Protein AF-0000000073371056 (afdb_homodimer)

Solvent-accessible surface area (backbone atoms only — not comparable to full-atom values): 28440 Å² total; per-residue (Å²): 135,82,81,75,76,78,79,76,75,77,74,75,73,73,73,66,70,76,70,80,79,53,28,36,32,38,63,42,17,38,77,50,52,72,62,76,40,72,64,40,65,70,62,64,53,58,55,67,83,36,70,68,34,45,52,46,39,52,52,49,27,51,33,46,42,69,73,46,51,69,43,46,36,34,76,33,50,42,93,43,40,68,58,51,48,52,59,66,69,44,63,60,70,60,42,66,74,71,41,59,38,52,60,50,52,41,52,46,48,25,36,56,76,63,66,51,92,65,76,40,43,33,31,55,93,60,78,75,60,60,67,59,27,53,52,34,20,56,74,49,65,37,60,68,56,54,50,48,48,52,51,54,54,51,48,54,52,51,51,51,52,55,45,48,57,74,42,53,62,67,54,50,44,48,48,41,62,33,72,68,44,26,47,61,52,46,19,52,43,55,54,45,39,22,43,22,26,42,79,89,38,56,57,10,21,47,43,44,30,36,53,51,31,30,42,43,44,23,49,20,36,51,53,56,68,54,47,93,87,45,53,28,33,32,37,44,33,49,27,56,54,36,35,54,47,51,57,47,45,75,43,14,80,64,45,39,82,42,58,60,67,69,49,68,101,135,83,82,76,77,78,78,75,75,77,74,75,74,73,75,65,72,76,70,78,78,51,28,38,32,40,62,41,16,38,77,52,52,71,62,74,41,73,64,39,62,71,61,65,54,57,55,67,82,37,70,68,36,45,51,47,38,52,52,49,29,51,34,48,43,68,73,46,52,70,44,47,37,36,76,33,50,43,93,42,40,68,59,49,48,54,56,66,68,46,65,60,70,60,44,65,74,71,40,58,38,53,59,50,51,41,51,47,48,24,36,56,76,64,66,53,90,64,77,39,42,34,30,54,91,60,76,75,60,60,67,58,28,54,51,33,20,57,75,49,65,37,59,68,58,54,50,48,48,52,51,52,54,50,50,53,52,50,52,50,52,55,46,48,57,74,41,52,65,66,54,48,44,46,49,41,62,32,72,66,44,26,47,63,53,47,20,56,44,55,54,46,40,22,44,23,26,41,83,90,36,56,56,10,21,48,42,42,31,36,51,50,31,30,44,43,45,23,49,22,36,52,54,56,67,54,46,91,86,46,52,27,33,32,37,44,34,49,27,58,53,35,35,55,45,53,56,47,45,76,44,17,80,63,46,38,83,44,58,61,67,68,48,68,102

Structure (mmCIF, N/CA/C/O backbone):
data_AF-0000000073371056-model_v1
#
loop_
_entity.id
_entity.type
_entity.pdbx_description
1 polymer 'TraB/GumN family protein'
#
loop_
_atom_site.group_PDB
_atom_site.id
_atom_site.type_symbol
_atom_site.label_atom_id
_atom_site.label_alt_id
_atom_site.label_comp_id
_atom_site.label_asym_id
_atom_site.label_entity_id
_atom_site.label_seq_id
_atom_site.pdbx_PDB_ins_code
_atom_site.Cartn_x
_atom_site.Cartn_y
_atom_site.Cartn_z
_atom_site.occupancy
_atom_site.B_iso_or_equiv
_atom_site.auth_seq_id
_atom_site.auth_comp_id
_atom_site.auth_asym_id
_atom_site.auth_atom_id
_atom_site.pdbx_PDB_model_num
ATOM 1 N N . MET A 1 1 ? 61.219 -16.109 41 1 32.5 1 MET A N 1
ATOM 2 C CA . MET A 1 1 ? 60.281 -16.562 39.938 1 32.5 1 MET A CA 1
ATOM 3 C C . MET A 1 1 ? 58.906 -15.93 40.125 1 32.5 1 MET A C 1
ATOM 5 O O . MET A 1 1 ? 58.125 -16.406 40.938 1 32.5 1 MET A O 1
ATOM 9 N N . GLN A 1 2 ? 58.875 -14.578 40.188 1 32.88 2 GLN A N 1
ATOM 10 C CA . GLN A 1 2 ? 57.719 -13.695 40.438 1 32.88 2 GLN A CA 1
ATOM 11 C C . GLN A 1 2 ? 56.719 -13.797 39.312 1 32.88 2 GLN A C 1
ATOM 13 O O . GLN A 1 2 ? 57.062 -13.641 38.125 1 32.88 2 GLN A O 1
ATOM 18 N N . LYS A 1 3 ? 55.625 -14.68 39.562 1 38.56 3 LYS A N 1
ATOM 19 C CA . LYS A 1 3 ? 54.469 -14.922 38.688 1 38.56 3 LYS A CA 1
ATOM 20 C C . LYS A 1 3 ? 53.781 -13.609 38.281 1 38.56 3 LYS A C 1
ATOM 22 O O . LYS A 1 3 ? 53.312 -12.867 39.156 1 38.56 3 LYS A O 1
ATOM 27 N N . ILE A 1 4 ? 54.281 -12.789 37.375 1 41.22 4 ILE A N 1
ATOM 28 C CA . ILE A 1 4 ? 53.594 -11.648 36.781 1 41.22 4 ILE A CA 1
ATOM 29 C C . ILE A 1 4 ? 52.281 -12.117 36.156 1 41.22 4 ILE A C 1
ATOM 31 O O . ILE A 1 4 ? 52.281 -12.93 35.219 1 41.22 4 ILE A O 1
ATOM 35 N N . ILE A 1 5 ? 51.25 -12.273 36.906 1 37.5 5 ILE A N 1
ATOM 36 C CA . ILE A 1 5 ? 49.906 -12.539 36.406 1 37.5 5 ILE A CA 1
ATOM 37 C C . ILE A 1 5 ? 49.5 -11.422 35.438 1 37.5 5 ILE A C 1
ATOM 39 O O . ILE A 1 5 ? 49.438 -10.258 35.812 1 37.5 5 ILE A O 1
ATOM 43 N N . LEU A 1 6 ? 49.781 -11.586 34.094 1 35.41 6 LEU A N 1
ATOM 44 C CA . LEU A 1 6 ? 49.281 -10.727 33.031 1 35.41 6 LEU A CA 1
ATOM 45 C C . LEU A 1 6 ? 47.75 -10.609 33.094 1 35.41 6 LEU A C 1
ATOM 47 O O . LEU A 1 6 ? 47.062 -11.609 32.969 1 35.41 6 LEU A O 1
ATOM 51 N N . LEU A 1 7 ? 47.219 -9.688 33.844 1 41.69 7 LEU A N 1
ATOM 52 C CA . LEU A 1 7 ? 45.812 -9.289 33.781 1 41.69 7 LEU A CA 1
ATOM 53 C C . LEU A 1 7 ? 45.406 -8.93 32.344 1 41.69 7 LEU A C 1
ATOM 55 O O . LEU A 1 7 ? 45.938 -7.949 31.781 1 41.69 7 LEU A O 1
ATOM 59 N N . LEU A 1 8 ? 45.188 -9.906 31.516 1 38.75 8 LEU A N 1
ATOM 60 C CA . LEU A 1 8 ? 44.594 -9.664 30.203 1 38.75 8 LEU A CA 1
ATOM 61 C C . LEU A 1 8 ? 43.25 -8.953 30.344 1 38.75 8 LEU A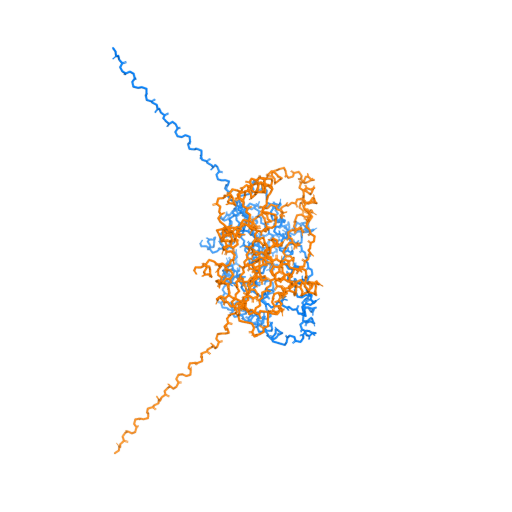 C 1
ATOM 63 O O . LEU A 1 8 ? 42.312 -9.516 30.891 1 38.75 8 LEU A O 1
ATOM 67 N N . ALA A 1 9 ? 43.219 -7.637 30.5 1 36.69 9 ALA A N 1
ATOM 68 C CA . ALA A 1 9 ? 42 -6.848 30.375 1 36.69 9 ALA A CA 1
ATOM 69 C C . ALA A 1 9 ? 41.312 -7.082 29.016 1 36.69 9 ALA A C 1
ATOM 71 O O . ALA A 1 9 ? 41.875 -6.727 27.969 1 36.69 9 ALA A O 1
ATOM 72 N N . LEU A 1 10 ? 40.531 -8.102 28.922 1 39.53 10 LEU A N 1
ATOM 73 C CA . LEU A 1 10 ? 39.625 -8.227 27.781 1 39.53 10 LEU A CA 1
ATOM 74 C C . LEU A 1 10 ? 38.812 -6.953 27.578 1 39.53 10 LEU A C 1
ATOM 76 O O . LEU A 1 10 ? 37.938 -6.629 28.391 1 39.53 10 LEU A O 1
ATOM 80 N N . LEU A 1 11 ? 39.344 -5.953 27 1 40.94 11 LEU A N 1
ATOM 81 C CA . LEU A 1 11 ? 38.562 -4.828 26.531 1 40.94 11 LEU A CA 1
ATOM 82 C C . LEU A 1 11 ? 37.438 -5.309 25.609 1 40.94 11 LEU A C 1
ATOM 84 O O . LEU A 1 11 ? 37.688 -5.801 24.516 1 40.94 11 LEU A O 1
ATOM 88 N N . THR A 1 12 ? 36.344 -5.699 26.172 1 39.38 12 THR A N 1
ATOM 89 C CA . THR A 1 12 ? 35.156 -5.891 25.359 1 39.38 12 THR A CA 1
ATOM 90 C C . THR A 1 12 ? 34.781 -4.605 24.609 1 39.38 12 THR A C 1
ATOM 92 O O . THR A 1 12 ? 34.5 -3.584 25.234 1 39.38 12 THR A O 1
ATOM 95 N N . PHE A 1 13 ? 35.406 -4.32 23.531 1 40.69 13 PHE A N 1
ATOM 96 C CA . PHE A 1 13 ? 34.844 -3.35 22.594 1 40.69 13 PHE A CA 1
ATOM 97 C C . PHE A 1 13 ? 33.375 -3.645 22.328 1 40.69 13 PHE A C 1
ATOM 99 O O . PHE A 1 13 ? 33.031 -4.668 21.734 1 40.69 13 PHE A O 1
ATOM 106 N N . ASN A 1 14 ? 32.562 -3.24 23.219 1 39.59 14 ASN A N 1
ATOM 107 C CA . ASN A 1 14 ? 31.172 -3.164 22.797 1 39.59 14 ASN A CA 1
ATOM 108 C C . ASN A 1 14 ? 31.016 -2.43 21.469 1 39.59 14 ASN A C 1
ATOM 110 O O . ASN A 1 14 ? 31.266 -1.227 21.391 1 39.59 14 ASN A O 1
ATOM 114 N N . LEU A 1 15 ? 31.359 -3.039 20.375 1 42.06 15 LEU A N 1
ATOM 115 C CA . LEU A 1 15 ? 30.828 -2.516 19.125 1 42.06 15 LEU A CA 1
ATOM 116 C C . LEU A 1 15 ? 29.359 -2.123 19.281 1 42.06 15 LEU A C 1
ATOM 118 O O . LEU A 1 15 ? 28.484 -2.988 19.328 1 42.06 15 LEU A O 1
ATOM 122 N N . SER A 1 16 ? 29.078 -1.124 20.031 1 39.59 16 SER A N 1
ATOM 123 C CA . SER A 1 16 ? 27.734 -0.568 19.875 1 39.59 16 SER A CA 1
ATOM 124 C C . SER A 1 16 ? 27.375 -0.382 18.406 1 39.59 16 SER A C 1
ATOM 126 O O . SER A 1 16 ? 28.031 0.38 17.703 1 39.59 16 SER A O 1
ATOM 128 N N . SER A 1 17 ? 27.078 -1.34 17.75 1 43.97 17 SER A N 1
ATOM 129 C CA . SER A 1 17 ? 26.422 -1.04 16.484 1 43.97 17 SER A CA 1
ATOM 130 C C . SER A 1 17 ? 25.609 0.248 16.562 1 43.97 17 SER A C 1
ATOM 132 O O . SER A 1 17 ? 24.719 0.37 17.406 1 43.97 17 SER A O 1
ATOM 134 N N . SER A 1 18 ? 26.109 1.413 16.453 1 46.41 18 SER A N 1
ATOM 135 C CA . SER A 1 18 ? 25.391 2.68 16.391 1 46.41 18 SER A CA 1
ATOM 136 C C . SER A 1 18 ? 24.047 2.508 15.703 1 46.41 18 SER A C 1
ATOM 138 O O . SER A 1 18 ? 23.969 2.293 14.492 1 46.41 18 SER A O 1
ATOM 140 N N . GLN A 1 19 ? 23.141 1.842 16.266 1 55.16 19 GLN A N 1
ATOM 141 C CA . GLN A 1 19 ? 21.781 1.776 15.75 1 55.16 19 GLN A CA 1
ATOM 142 C C . GLN A 1 19 ? 21.297 3.145 15.273 1 55.16 19 GLN A C 1
ATOM 144 O O . GLN A 1 19 ? 21.328 4.117 16.031 1 55.16 19 GLN A O 1
ATOM 149 N N . ILE A 1 20 ? 21.375 3.471 14.047 1 65 20 ILE A N 1
ATOM 150 C CA . ILE A 1 20 ? 20.891 4.715 13.461 1 65 20 ILE A CA 1
ATOM 151 C C . ILE A 1 20 ? 19.531 5.07 14.055 1 65 20 ILE A C 1
ATOM 153 O O . ILE A 1 20 ? 18.594 4.273 13.984 1 65 20 ILE A O 1
ATOM 157 N N . LYS A 1 21 ? 19.453 6.027 14.984 1 86.38 21 LYS A N 1
ATOM 158 C CA . LYS A 1 21 ? 18.234 6.512 15.641 1 86.38 21 LYS A CA 1
ATOM 159 C C . LYS A 1 21 ? 17.188 6.898 14.609 1 86.38 21 LYS A C 1
ATOM 161 O O . LYS A 1 21 ? 17.453 7.695 13.703 1 86.38 21 LYS A O 1
ATOM 166 N N . LYS A 1 22 ? 16.047 6.266 14.672 1 95.69 22 LYS A N 1
ATOM 167 C CA . LYS A 1 22 ? 14.93 6.566 13.781 1 95.69 22 LYS A CA 1
ATOM 168 C C . LYS A 1 22 ? 14.383 7.965 14.039 1 95.69 22 LYS A C 1
ATOM 170 O O . LYS A 1 22 ? 14.305 8.406 15.18 1 95.69 22 LYS A O 1
ATOM 175 N N . LYS A 1 23 ? 14.055 8.703 13.016 1 98.44 23 LYS A N 1
ATOM 176 C CA . LYS A 1 23 ? 13.336 9.969 13.141 1 98.44 23 LYS A CA 1
ATOM 177 C C . LYS A 1 23 ? 11.875 9.742 13.516 1 98.44 23 LYS A C 1
ATOM 179 O O . LYS A 1 23 ? 11.227 8.836 12.984 1 98.44 23 LYS A O 1
ATOM 184 N N . GLN A 1 24 ? 11.336 10.523 14.438 1 98.75 24 GLN A N 1
ATOM 185 C CA . GLN A 1 24 ? 9.961 10.359 14.906 1 98.75 24 GLN A CA 1
ATOM 186 C C . GLN A 1 24 ? 8.984 11.141 14.023 1 98.75 24 GLN A C 1
ATOM 188 O O . GLN A 1 24 ? 9.25 12.289 13.664 1 98.75 24 GLN A O 1
ATOM 193 N N . VAL A 1 25 ? 7.906 10.5 13.664 1 98.88 25 VAL A N 1
ATOM 194 C CA . VAL A 1 25 ? 6.887 11.117 12.82 1 98.88 25 VAL A CA 1
ATOM 195 C C . VAL A 1 25 ? 5.555 11.141 13.57 1 98.88 25 VAL A C 1
ATOM 197 O O . VAL A 1 25 ? 5.012 10.094 13.922 1 98.88 25 VAL A O 1
ATOM 200 N N . LEU A 1 26 ? 5.078 12.305 13.891 1 98.94 26 LEU A N 1
ATOM 201 C CA . LEU A 1 26 ? 3.688 12.469 14.305 1 98.94 26 LEU A CA 1
ATOM 202 C C . LEU A 1 26 ? 2.787 12.68 13.086 1 98.94 26 LEU A C 1
ATOM 204 O O . LEU A 1 26 ? 2.695 13.789 12.562 1 98.94 26 LEU A O 1
ATOM 208 N N . LEU A 1 27 ? 2.219 11.656 12.617 1 98.88 27 LEU A N 1
ATOM 209 C CA . LEU A 1 27 ? 1.294 11.703 11.492 1 98.88 27 LEU A CA 1
ATOM 210 C C . LEU A 1 27 ? -0.143 11.867 11.969 1 98.88 27 LEU A C 1
ATOM 212 O O . LEU A 1 27 ? -0.667 11.016 12.688 1 98.88 27 LEU A O 1
ATOM 216 N N . ILE A 1 28 ? -0.747 12.977 11.602 1 98.88 28 ILE A N 1
ATOM 217 C CA . ILE A 1 28 ? -2.102 13.289 12.047 1 98.88 28 ILE A CA 1
ATOM 218 C C . ILE A 1 28 ? -3.051 13.266 10.844 1 98.88 28 ILE A C 1
ATOM 220 O O . ILE A 1 28 ? -2.949 14.102 9.945 1 98.88 28 ILE A O 1
ATOM 224 N N . GLY A 1 29 ? -3.91 12.273 10.828 1 98.62 29 GLY A N 1
ATOM 225 C CA . GLY A 1 29 ? -5.031 12.258 9.906 1 98.62 29 GLY A CA 1
ATOM 226 C C . GLY A 1 29 ? -6.219 13.07 10.391 1 98.62 29 GLY A C 1
ATOM 227 O O . GLY A 1 29 ? -6.633 12.93 11.547 1 98.62 29 GLY A O 1
ATOM 228 N N . THR A 1 30 ? -6.746 13.914 9.555 1 97.44 30 THR A N 1
ATOM 229 C CA . THR A 1 30 ? -7.816 14.805 9.992 1 97.44 30 THR A CA 1
ATOM 230 C C . THR A 1 30 ? -8.992 14.75 9.023 1 97.44 30 THR A C 1
ATOM 232 O O . THR A 1 30 ? -8.875 14.219 7.918 1 97.44 30 THR A O 1
ATOM 235 N N . PHE A 1 31 ? -10.211 15.195 9.5 1 94.19 31 PHE A N 1
ATOM 236 C CA . PHE A 1 31 ? -11.344 15.547 8.641 1 94.19 31 PHE A CA 1
ATOM 237 C C . PHE A 1 31 ? -11.281 17.016 8.242 1 94.19 31 PHE A C 1
ATOM 239 O O . PHE A 1 31 ? -10.391 17.75 8.68 1 94.19 31 PHE A O 1
ATOM 246 N N . HIS A 1 32 ? -12.102 17.406 7.355 1 91.25 32 HIS A N 1
ATOM 247 C CA . HIS A 1 32 ? -12.094 18.797 6.918 1 91.25 32 HIS A CA 1
ATOM 248 C C . HIS A 1 32 ? -12.805 19.703 7.922 1 91.25 32 HIS A C 1
ATOM 250 O O . HIS A 1 32 ? -14.031 19.656 8.039 1 91.25 32 HIS A O 1
ATOM 256 N N . TYR A 1 33 ? -12.047 20.562 8.531 1 92.06 33 TYR A N 1
ATOM 257 C CA . TYR A 1 33 ? -12.594 21.438 9.562 1 92.06 33 TYR A CA 1
ATOM 258 C C . TYR A 1 33 ? -13.648 22.391 8.977 1 92.06 33 TYR A C 1
ATOM 260 O O . TYR A 1 33 ? -14.688 22.625 9.594 1 92.06 33 TYR A O 1
ATOM 268 N N . ALA A 1 34 ? -13.398 22.906 7.789 1 85.81 34 ALA A N 1
ATOM 269 C CA . ALA A 1 34 ? -14.258 23.922 7.195 1 85.81 34 ALA A CA 1
ATOM 270 C C . ALA A 1 34 ? -15.57 23.312 6.703 1 85.81 34 ALA A C 1
ATOM 272 O O . ALA A 1 34 ? -16.578 24.016 6.578 1 85.81 34 ALA A O 1
ATOM 273 N N . ASN A 1 35 ? -15.484 22.062 6.312 1 79.19 35 ASN A N 1
ATOM 274 C CA . ASN A 1 35 ? -16.672 21.344 5.855 1 79.19 35 ASN A CA 1
ATOM 275 C C . ASN A 1 35 ? -16.766 19.953 6.492 1 79.19 35 ASN A C 1
ATOM 277 O O . ASN A 1 35 ? -16.5 18.953 5.84 1 79.19 35 ASN A O 1
ATOM 281 N N . PRO A 1 36 ? -17.281 20 7.684 1 74.94 36 PRO A N 1
ATOM 282 C CA . PRO A 1 36 ? -17.25 18.734 8.414 1 74.94 36 PRO A CA 1
ATOM 283 C C . PRO A 1 36 ? -18.391 17.797 8.023 1 74.94 36 PRO A C 1
ATOM 285 O O . PRO A 1 36 ? -18.469 16.672 8.523 1 74.94 36 PRO A O 1
ATOM 288 N N . GLY A 1 37 ? -19.203 18.25 7.062 1 69.62 37 GLY A N 1
ATOM 289 C CA . GLY A 1 37 ? -20.328 17.453 6.602 1 69.62 37 GLY A CA 1
ATOM 290 C C . GLY A 1 37 ? -21.641 18.234 6.59 1 69.62 37 GLY A C 1
ATOM 291 O O . GLY A 1 37 ? -21.828 19.141 7.398 1 69.62 37 GLY A O 1
ATOM 292 N N . LEU A 1 38 ? -22.422 17.938 5.652 1 59.44 38 LEU A N 1
ATOM 293 C CA . LEU A 1 38 ? -23.641 18.688 5.395 1 59.44 38 LEU A CA 1
ATOM 294 C C . LEU A 1 38 ? -24.562 18.656 6.617 1 59.44 38 LEU A C 1
ATOM 296 O O . LEU A 1 38 ? -25.078 19.703 7.023 1 59.44 38 LEU A O 1
ATOM 300 N N . ASP A 1 39 ? -24.625 17.562 7.121 1 52.84 39 ASP A N 1
ATOM 301 C CA . ASP A 1 39 ? -25.547 17.422 8.234 1 52.84 39 ASP A CA 1
ATOM 302 C C . ASP A 1 39 ? -25.047 18.156 9.469 1 52.84 39 ASP A C 1
ATOM 304 O O . ASP A 1 39 ? -25.844 18.75 10.203 1 52.84 39 ASP A O 1
ATOM 308 N N . VAL A 1 40 ? -23.828 18.078 9.594 1 55.72 40 VAL A N 1
ATOM 309 C CA . VAL A 1 40 ? -23.219 18.734 10.75 1 55.72 40 VAL A CA 1
ATOM 310 C C . VAL A 1 40 ? -23.469 20.234 10.695 1 55.72 40 VAL A C 1
ATOM 312 O O . VAL A 1 40 ? -23.812 20.859 11.703 1 55.72 40 VAL A O 1
ATOM 315 N N . ALA A 1 41 ? -23.344 20.766 9.586 1 52.5 41 ALA A N 1
ATOM 316 C CA . ALA A 1 41 ? -23.547 22.203 9.352 1 52.5 41 ALA A CA 1
ATOM 317 C C . ALA A 1 41 ? -25 22.578 9.586 1 52.5 41 ALA A C 1
ATOM 319 O O . ALA A 1 41 ? -25.297 23.625 10.172 1 52.5 41 ALA A O 1
ATOM 320 N N . GLN A 1 42 ? -25.766 21.609 9.281 1 57.62 42 GLN A N 1
ATOM 321 C CA . GLN A 1 42 ? -27.188 21.906 9.383 1 57.62 42 GLN A CA 1
ATOM 322 C C . GLN A 1 42 ? -27.656 21.859 10.828 1 57.62 42 GLN A C 1
ATOM 324 O O . GLN A 1 42 ? -28.484 22.672 11.25 1 57.62 42 GLN A O 1
ATOM 329 N N . LEU A 1 43 ? -26.984 21.016 11.523 1 59.31 43 LEU A N 1
ATOM 330 C CA . LEU A 1 43 ? -27.5 20.828 12.875 1 59.31 43 LEU A CA 1
ATOM 331 C C . LEU A 1 43 ? -26.703 21.641 13.883 1 59.31 43 LEU A C 1
ATOM 333 O O . LEU A 1 43 ? -27 21.625 15.078 1 59.31 43 LEU A O 1
ATOM 337 N N . ASN A 1 44 ? -25.828 22.391 13.359 1 60.44 44 ASN A N 1
ATOM 338 C CA . ASN A 1 44 ? -24.984 23.266 14.164 1 60.44 44 ASN A CA 1
ATOM 339 C C . ASN A 1 44 ? -24.406 22.516 15.367 1 60.44 44 ASN A C 1
ATOM 341 O O . ASN A 1 44 ? -24.375 23.047 16.484 1 60.44 44 ASN A O 1
ATOM 345 N N . SER A 1 45 ? -24.078 21.328 15.258 1 69.19 45 SER A N 1
ATOM 346 C CA . SER A 1 45 ? -23.672 20.5 16.391 1 69.19 45 SER A CA 1
ATOM 347 C C . SER A 1 45 ? -22.156 20.562 16.594 1 69.19 45 SER A C 1
ATOM 349 O O . SER A 1 45 ? -21.672 20.234 17.688 1 69.19 45 SER A O 1
ATOM 351 N N . PHE A 1 46 ? -21.5 21.094 15.625 1 82.75 46 PHE A N 1
ATOM 352 C CA . PHE A 1 46 ? -20.047 21.172 15.727 1 82.75 46 PHE A CA 1
ATOM 353 C C . PHE A 1 46 ? -19.516 22.375 14.977 1 82.75 46 PHE A C 1
ATOM 355 O O . PHE A 1 46 ? -19.953 22.672 13.867 1 82.75 46 PHE A O 1
ATOM 362 N N . SER A 1 47 ? -18.734 23.172 15.727 1 88.25 47 SER A N 1
ATOM 363 C CA . SER A 1 47 ? -18.078 24.297 15.078 1 88.25 47 SER A CA 1
ATOM 364 C C . SER A 1 47 ? -16.609 24.406 15.492 1 88.25 47 SER A C 1
ATOM 366 O O . SER A 1 47 ? -16.297 24.422 16.688 1 88.25 47 SER A O 1
ATOM 368 N N . ILE A 1 48 ? -15.773 24.594 14.562 1 93.81 48 ILE A N 1
ATOM 369 C CA . ILE A 1 48 ? -14.336 24.734 14.805 1 93.81 48 ILE A CA 1
ATOM 370 C C . ILE A 1 48 ? -14.055 26.078 15.469 1 93.81 48 ILE A C 1
ATOM 372 O O . ILE A 1 48 ? -13.07 26.219 16.203 1 93.81 48 ILE A O 1
ATOM 376 N N . MET A 1 49 ? -14.977 27.016 15.281 1 94.44 49 MET A N 1
ATOM 377 C CA . MET A 1 49 ? -14.734 28.375 15.766 1 94.44 49 MET A CA 1
ATOM 378 C C . MET A 1 49 ? -15.383 28.594 17.125 1 94.44 49 MET A C 1
ATOM 380 O O . MET A 1 49 ? -15.258 29.656 17.719 1 94.44 49 MET A O 1
ATOM 384 N N . SER A 1 50 ? -16.094 27.547 17.609 1 93.12 50 SER A N 1
ATOM 385 C CA . SER A 1 50 ? -16.656 27.656 18.953 1 93.12 50 SER A CA 1
ATOM 386 C C . SER A 1 50 ? -15.57 27.828 20 1 93.12 50 SER A C 1
ATOM 388 O O . SER A 1 50 ? -14.422 27.422 19.781 1 93.12 50 SER A O 1
ATOM 390 N N . GLU A 1 51 ? -15.984 28.438 21.141 1 95.88 51 GLU A N 1
ATOM 391 C CA . GLU A 1 51 ? -15.047 28.594 22.25 1 95.88 51 GLU A CA 1
ATOM 392 C C . GLU A 1 51 ? -14.469 27.266 22.688 1 95.88 51 GLU A C 1
ATOM 394 O O . GLU A 1 51 ? -13.273 27.156 22.969 1 95.88 51 GLU A O 1
ATOM 399 N N . LYS A 1 52 ? -15.305 26.281 22.766 1 95.25 52 LYS A N 1
ATOM 400 C CA . LYS A 1 52 ? -14.875 24.953 23.188 1 95.25 52 LYS A CA 1
ATOM 401 C C . LYS A 1 52 ? -13.82 24.391 22.234 1 95.25 52 LYS A C 1
ATOM 403 O O . LYS A 1 52 ? -12.766 23.938 22.672 1 95.25 52 LYS A O 1
ATOM 408 N N . SER A 1 53 ? -14.07 24.438 20.938 1 96.38 53 SER A N 1
ATOM 409 C CA . SER A 1 53 ? -13.141 23.922 19.938 1 96.38 53 SER A CA 1
ATOM 410 C C . SER A 1 53 ? -11.828 24.703 19.953 1 96.38 53 SER A C 1
ATOM 412 O O . SER A 1 53 ? -10.75 24.109 19.844 1 96.38 53 SER A O 1
ATOM 414 N N . GLN A 1 54 ? -11.945 26 20.125 1 97.75 54 GLN A N 1
ATOM 415 C CA . GLN A 1 54 ? -10.742 26.828 20.156 1 97.75 54 GLN A CA 1
ATOM 416 C C . GLN A 1 54 ? -9.883 26.516 21.375 1 97.75 54 GLN A C 1
ATOM 418 O O . GLN A 1 54 ? -8.656 26.5 21.281 1 97.75 54 GLN A O 1
ATOM 423 N N . LYS A 1 55 ? -10.516 26.25 22.453 1 98.19 55 LYS A N 1
ATOM 424 C CA . LYS A 1 55 ? -9.773 25.828 23.641 1 98.19 55 LYS A CA 1
ATOM 425 C C . LYS A 1 55 ? -9.078 24.5 23.406 1 98.19 55 LYS A C 1
ATOM 427 O O . LYS A 1 55 ? -7.93 24.312 23.797 1 98.19 55 LYS A O 1
ATOM 432 N N . GLU A 1 56 ? -9.703 23.562 22.781 1 98.19 56 GLU A N 1
ATOM 433 C CA . GLU A 1 56 ? -9.125 22.25 22.469 1 98.19 56 GLU A CA 1
ATOM 434 C C . GLU A 1 56 ? -7.953 22.391 21.5 1 98.19 56 GLU A C 1
ATOM 436 O O . GLU A 1 56 ? -6.965 21.672 21.609 1 98.19 56 GLU A O 1
ATOM 441 N N . LEU A 1 57 ? -8.109 23.266 20.578 1 98.56 57 LEU A N 1
ATOM 442 C CA . LEU A 1 57 ? -7.035 23.516 19.625 1 98.56 57 LEU A CA 1
ATOM 443 C C . LEU A 1 57 ? -5.805 24.078 20.328 1 98.56 57 LEU A C 1
ATOM 445 O O . LEU A 1 57 ? -4.672 23.719 20 1 98.56 57 LEU A O 1
ATOM 449 N N . GLU A 1 58 ? -6.047 24.969 21.328 1 98.44 58 GLU A N 1
ATOM 450 C CA . GLU A 1 58 ? -4.945 25.484 22.125 1 98.44 58 GLU A CA 1
ATOM 451 C C . GLU A 1 58 ? -4.258 24.359 22.906 1 98.44 58 GLU A C 1
ATOM 453 O O . GLU A 1 58 ? -3.029 24.266 22.922 1 98.44 58 GLU A O 1
ATOM 458 N N . ILE A 1 59 ? -5.039 23.5 23.422 1 98.62 59 ILE A N 1
ATOM 459 C CA . ILE A 1 59 ? -4.512 22.391 24.203 1 98.62 59 ILE A CA 1
ATOM 460 C C . ILE A 1 59 ? -3.738 21.438 23.297 1 98.62 59 ILE A C 1
ATOM 462 O O . ILE A 1 59 ? -2.607 21.047 23.609 1 98.62 59 ILE A O 1
ATOM 466 N N . MET A 1 60 ? -4.277 21.062 22.141 1 98.75 60 MET A N 1
ATOM 467 C CA . MET A 1 60 ? -3.637 20.141 21.219 1 98.75 60 MET A CA 1
ATOM 468 C C . MET A 1 60 ? -2.334 20.719 20.672 1 98.75 60 MET A C 1
ATOM 470 O O . MET A 1 60 ? -1.31 20.031 20.641 1 98.75 60 MET A O 1
ATOM 474 N N . SER A 1 61 ? -2.389 21.984 20.281 1 98.75 61 SER A N 1
ATOM 475 C CA . SER A 1 61 ? -1.185 22.594 19.734 1 98.75 61 SER A CA 1
ATOM 476 C C . SER A 1 61 ? -0.093 22.719 20.797 1 98.75 61 SER A C 1
ATOM 478 O O . SER A 1 61 ? 1.095 22.609 20.484 1 98.75 61 SER A O 1
ATOM 480 N N . ASP A 1 62 ? -0.473 22.938 22.094 1 98.81 62 ASP A N 1
ATOM 481 C CA . ASP A 1 62 ? 0.502 23 23.172 1 98.81 62 ASP A CA 1
ATOM 482 C C . ASP A 1 62 ? 1.154 21.625 23.391 1 98.81 62 ASP A C 1
ATOM 484 O O . ASP A 1 62 ? 2.359 21.547 23.625 1 98.81 62 ASP A O 1
ATOM 488 N N . LYS A 1 63 ? 0.378 20.609 23.344 1 98.81 63 LYS A N 1
ATOM 489 C CA . LYS A 1 63 ? 0.9 19.25 23.5 1 98.81 63 LYS A CA 1
ATOM 490 C C . LYS A 1 63 ? 1.805 18.875 22.344 1 98.81 63 LYS A C 1
ATOM 492 O O . LYS A 1 63 ? 2.834 18.219 22.531 1 98.81 63 LYS A O 1
ATOM 497 N N . ILE A 1 64 ? 1.45 19.25 21.141 1 98.88 64 ILE A N 1
ATOM 498 C CA . ILE A 1 64 ? 2.277 18.969 19.984 1 98.88 64 ILE A CA 1
ATOM 499 C C . ILE A 1 64 ? 3.564 19.781 20.047 1 98.88 64 ILE A C 1
ATOM 501 O O . ILE A 1 64 ? 4.629 19.312 19.641 1 98.88 64 ILE A O 1
ATOM 505 N N . LYS A 1 65 ? 3.436 21.031 20.516 1 98.81 65 LYS A N 1
ATOM 506 C CA . LYS A 1 65 ? 4.633 21.828 20.734 1 98.81 65 LYS A CA 1
ATOM 507 C C . LYS A 1 65 ? 5.613 21.109 21.656 1 98.81 65 LYS A C 1
ATOM 509 O O . LYS A 1 65 ? 6.828 21.141 21.438 1 98.81 65 LYS A O 1
ATOM 514 N N . LYS A 1 66 ? 5.098 20.469 22.703 1 98.69 66 LYS A N 1
ATOM 515 C CA . LYS A 1 66 ? 5.949 19.719 23.625 1 98.69 66 LYS A CA 1
ATOM 516 C C . LYS A 1 66 ? 6.637 18.547 22.906 1 98.69 66 LYS A C 1
ATOM 518 O O . LYS A 1 66 ? 7.777 18.203 23.219 1 98.69 66 LYS A O 1
ATOM 523 N N . PHE A 1 67 ? 5.93 17.859 22 1 98.62 67 PHE A N 1
ATOM 524 C CA . PHE A 1 67 ? 6.562 16.859 21.141 1 98.62 67 PHE A CA 1
ATOM 525 C C . PHE A 1 67 ? 7.73 17.469 20.375 1 98.62 67 PHE A C 1
ATOM 527 O O . PHE A 1 67 ? 8.781 16.844 20.234 1 98.62 67 PHE A O 1
ATOM 534 N N . GLY A 1 68 ? 7.527 18.641 19.859 1 98.75 68 GLY A N 1
ATOM 535 C CA . GLY A 1 68 ? 8.617 19.453 19.359 1 98.75 68 GLY A CA 1
ATOM 536 C C . GLY A 1 68 ? 9.055 19.062 17.953 1 98.75 68 GLY A C 1
ATOM 537 O O . GLY A 1 68 ? 10.242 18.828 17.719 1 98.75 68 GLY A O 1
ATOM 538 N N . PRO A 1 69 ? 8.094 19.031 17.016 1 98.88 69 PRO A N 1
ATOM 539 C CA . PRO A 1 69 ? 8.523 18.75 15.648 1 98.88 69 PRO A CA 1
ATOM 540 C C . PRO A 1 69 ? 9.43 19.828 15.078 1 98.88 69 PRO A C 1
ATOM 542 O O . PRO A 1 69 ? 9.18 21.031 15.281 1 98.88 69 PRO A O 1
ATOM 545 N N . ASP A 1 70 ? 10.477 19.406 14.383 1 98.88 70 ASP A N 1
ATOM 546 C CA . ASP A 1 70 ? 11.422 20.312 13.734 1 98.88 70 ASP A CA 1
ATOM 547 C C . ASP A 1 70 ? 10.844 20.844 12.422 1 98.88 70 ASP A C 1
ATOM 549 O O . ASP A 1 70 ? 11.227 21.938 11.977 1 98.88 70 ASP A O 1
ATOM 553 N N . LYS A 1 71 ? 9.977 20.047 11.789 1 98.81 71 LYS A N 1
ATOM 554 C CA . LYS A 1 71 ? 9.273 20.422 10.562 1 98.81 71 LYS A CA 1
ATOM 555 C C . LYS A 1 71 ? 7.809 20 10.609 1 98.81 71 LYS A C 1
ATOM 557 O O . LYS A 1 71 ? 7.477 18.969 11.203 1 98.81 71 LYS A O 1
ATOM 562 N N . ILE A 1 72 ? 6.973 20.828 10.039 1 98.94 72 ILE A N 1
ATOM 563 C CA . ILE A 1 72 ? 5.551 20.516 9.938 1 98.94 72 ILE A CA 1
ATOM 564 C C . ILE A 1 72 ? 5.125 20.516 8.469 1 98.94 72 ILE A C 1
ATOM 566 O O . ILE A 1 72 ? 5.238 21.547 7.785 1 98.94 72 ILE A O 1
ATOM 570 N N . PHE A 1 73 ? 4.688 19.359 8 1 98.94 73 PHE A N 1
ATOM 571 C CA . PHE A 1 73 ? 4.191 19.172 6.645 1 98.94 73 PHE A CA 1
ATOM 572 C C . PHE A 1 73 ? 2.67 19.281 6.605 1 98.94 73 PHE A C 1
ATOM 574 O O . PHE A 1 73 ? 1.986 18.781 7.504 1 98.94 73 PHE A O 1
ATOM 581 N N . VAL A 1 74 ? 2.127 19.922 5.523 1 98.94 74 VAL A N 1
ATOM 582 C CA . VAL A 1 74 ? 0.683 20.078 5.387 1 98.94 74 VAL A CA 1
ATOM 583 C C . VAL A 1 74 ? 0.257 19.75 3.959 1 98.94 74 VAL A C 1
ATOM 585 O O . VAL A 1 74 ? 1.077 19.781 3.039 1 98.94 74 VAL A O 1
ATOM 588 N N . GLU A 1 75 ? -1.015 19.422 3.807 1 98.38 75 GLU A N 1
ATOM 589 C CA . GLU A 1 75 ? -1.604 19.125 2.508 1 98.38 75 GLU A CA 1
ATOM 590 C C . GLU A 1 75 ? -1.828 20.391 1.689 1 98.38 75 GLU A C 1
ATOM 592 O O . GLU A 1 75 ? -2.959 20.859 1.574 1 98.38 75 GLU A O 1
ATOM 597 N N . TRP A 1 76 ? -0.796 20.938 1.197 1 98.5 76 TRP A N 1
ATOM 598 C CA . TRP A 1 76 ? -0.695 22.109 0.335 1 98.5 76 TRP A CA 1
ATOM 599 C C . TRP A 1 76 ? 0.135 21.812 -0.907 1 98.5 76 TRP A C 1
ATOM 601 O O . TRP A 1 76 ? 1.159 21.125 -0.823 1 98.5 76 TRP A O 1
ATOM 611 N N . GLU A 1 77 ? -0.376 22.234 -2.082 1 98.12 77 GLU A N 1
ATOM 612 C CA . GLU A 1 77 ? 0.31 21.875 -3.322 1 98.12 77 GLU A CA 1
ATOM 613 C C . GLU A 1 77 ? 1.787 22.266 -3.26 1 98.12 77 GLU A C 1
ATOM 615 O O . GLU A 1 77 ? 2.129 23.406 -2.963 1 98.12 77 GLU A O 1
ATOM 620 N N . PHE A 1 78 ? 2.613 21.281 -3.52 1 98.38 78 PHE A N 1
ATOM 621 C CA . PHE A 1 78 ? 4.059 21.469 -3.43 1 98.38 78 PHE A CA 1
ATOM 622 C C . PHE A 1 78 ? 4.516 22.625 -4.305 1 98.38 78 PHE A C 1
ATOM 624 O O . PHE A 1 78 ? 5.34 23.438 -3.881 1 98.38 78 PHE A O 1
ATOM 631 N N . SER A 1 79 ? 3.969 22.75 -5.48 1 97.62 79 SER A N 1
ATOM 632 C CA . SER A 1 79 ? 4.355 23.781 -6.438 1 97.62 79 SER A CA 1
ATOM 633 C C . SER A 1 79 ? 3.928 25.156 -5.969 1 97.62 79 SER A C 1
ATOM 635 O O . SER A 1 79 ? 4.348 26.172 -6.535 1 97.62 79 SER A O 1
ATOM 637 N N . LYS A 1 80 ? 3.117 25.25 -4.906 1 98.38 80 LYS A N 1
ATOM 638 C CA . LYS A 1 80 ? 2.611 26.531 -4.41 1 98.38 80 LYS A CA 1
ATOM 639 C C . LYS A 1 80 ? 3.209 26.859 -3.047 1 98.38 80 LYS A C 1
ATOM 641 O O . LYS A 1 80 ? 2.541 27.453 -2.199 1 98.38 80 LYS A O 1
ATOM 646 N N . GLN A 1 81 ? 4.367 26.438 -2.797 1 98.38 81 GLN A N 1
ATOM 647 C CA . GLN A 1 81 ? 5.062 26.719 -1.544 1 98.38 81 GLN A CA 1
ATOM 648 C C . GLN A 1 81 ? 5.16 28.219 -1.283 1 98.38 81 GLN A C 1
ATOM 650 O O . GLN A 1 81 ? 5 28.672 -0.147 1 98.38 81 GLN A O 1
ATOM 655 N N . THR A 1 82 ? 5.406 28.969 -2.338 1 98.56 82 THR A N 1
ATOM 656 C CA . THR A 1 82 ? 5.504 30.406 -2.186 1 98.56 82 THR A CA 1
ATOM 657 C C . THR A 1 82 ? 4.203 30.984 -1.637 1 98.56 82 THR A C 1
ATOM 659 O O . THR A 1 82 ? 4.219 31.891 -0.793 1 98.56 82 THR A O 1
ATOM 662 N N . ASP A 1 83 ? 3.074 30.484 -2.125 1 98.69 83 ASP A N 1
ATOM 663 C CA . ASP A 1 83 ? 1.773 30.906 -1.626 1 98.69 83 ASP A CA 1
ATOM 664 C C . ASP A 1 83 ? 1.587 30.516 -0.162 1 98.69 83 ASP A C 1
ATOM 666 O O . ASP A 1 83 ? 1.004 31.281 0.619 1 98.69 83 ASP A O 1
ATOM 670 N N . LEU A 1 84 ? 2.062 29.375 0.212 1 98.75 84 LEU A N 1
ATOM 671 C CA . LEU A 1 84 ? 1.996 28.938 1.598 1 98.75 84 LEU A CA 1
ATOM 672 C C . LEU A 1 84 ? 2.838 29.828 2.502 1 98.75 84 LEU A C 1
ATOM 674 O O . LEU A 1 84 ? 2.424 30.156 3.617 1 98.75 84 LEU A O 1
ATOM 678 N N . ASP A 1 85 ? 4.027 30.219 2.006 1 98.75 85 ASP A N 1
ATOM 679 C CA . ASP A 1 85 ? 4.891 31.125 2.768 1 98.75 85 ASP A CA 1
ATOM 680 C C . ASP A 1 85 ? 4.219 32.469 2.984 1 98.75 85 ASP A C 1
ATOM 682 O O . ASP A 1 85 ? 4.285 33.031 4.078 1 98.75 85 ASP A O 1
ATOM 686 N N . LYS A 1 86 ? 3.596 32.969 1.92 1 98.62 86 LYS A N 1
ATOM 687 C CA . LYS A 1 86 ? 2.852 34.219 2.051 1 98.62 86 LYS A CA 1
ATOM 688 C C . LYS A 1 86 ? 1.715 34.094 3.059 1 98.62 86 LYS A C 1
ATOM 690 O O . LYS A 1 86 ? 1.495 34.969 3.883 1 98.62 86 LYS A O 1
ATOM 695 N N . PHE A 1 87 ? 1.061 33 2.92 1 98.38 87 PHE A N 1
ATOM 696 C CA . PHE A 1 87 ? -0.029 32.688 3.844 1 98.38 87 PHE A CA 1
ATOM 697 C C . PHE A 1 87 ? 0.475 32.656 5.281 1 98.38 87 PHE A C 1
ATOM 699 O O . PHE A 1 87 ? -0.131 33.25 6.172 1 98.38 87 PHE A O 1
ATOM 706 N N . TYR A 1 88 ? 1.552 32 5.527 1 98.38 88 TYR A N 1
ATOM 707 C CA . TYR A 1 88 ? 2.158 31.844 6.844 1 98.38 88 TYR A CA 1
ATOM 708 C C . TYR A 1 88 ? 2.502 33.188 7.453 1 98.38 88 TYR A C 1
ATOM 710 O O . TYR A 1 88 ? 2.449 33.375 8.672 1 98.38 88 TYR A O 1
ATOM 718 N N . ASN A 1 89 ? 2.834 34.156 6.637 1 97.94 89 ASN A N 1
ATOM 719 C CA . ASN A 1 89 ? 3.334 35.469 7.098 1 97.94 89 ASN A CA 1
ATOM 720 C C . ASN A 1 89 ? 2.203 36.469 7.258 1 97.94 89 ASN A C 1
ATOM 722 O O . ASN A 1 89 ? 2.439 37.594 7.656 1 97.94 89 ASN A O 1
ATOM 726 N N . LYS A 1 90 ? 0.996 36.062 6.953 1 97.5 90 LYS A N 1
ATOM 727 C CA . LYS A 1 90 ? -0.141 36.938 7.227 1 97.5 90 LYS A CA 1
ATOM 728 C C . LYS A 1 90 ? -0.331 37.125 8.727 1 97.5 90 LYS A C 1
ATOM 730 O O . LYS A 1 90 ? 0.312 36.469 9.539 1 97.5 90 LYS A O 1
ATOM 735 N N . ASN A 1 91 ? -1.269 38.062 9.055 1 96.31 91 ASN A N 1
ATOM 736 C CA . ASN A 1 91 ? -1.566 38.344 10.461 1 96.31 91 ASN A CA 1
ATOM 737 C C . ASN A 1 91 ? -2.172 37.094 11.141 1 96.31 91 ASN A C 1
ATOM 739 O O . ASN A 1 91 ? -3.293 36.719 10.828 1 96.31 91 ASN A O 1
ATOM 743 N N . THR A 1 92 ? -1.516 36.594 12.062 1 96.25 92 THR A N 1
ATOM 744 C CA . THR A 1 92 ? -1.856 35.344 12.703 1 96.25 92 THR A CA 1
ATOM 745 C C . THR A 1 92 ? -3.195 35.438 13.43 1 96.25 92 THR A C 1
ATOM 747 O O . THR A 1 92 ? -4.035 34.531 13.32 1 96.25 92 THR A O 1
ATOM 750 N N . ASP A 1 93 ? -3.35 36.469 14.172 1 95.75 93 ASP A N 1
ATOM 751 C CA . ASP A 1 93 ? -4.594 36.656 14.914 1 95.75 93 ASP A CA 1
ATOM 752 C C . ASP A 1 93 ? -5.793 36.688 13.977 1 95.75 93 ASP A C 1
ATOM 754 O O . ASP A 1 93 ? -6.832 36.094 14.273 1 95.75 93 ASP A O 1
ATOM 758 N N . SER A 1 94 ? -5.672 37.406 12.891 1 97.06 94 SER A N 1
ATOM 759 C CA . SER A 1 94 ? -6.738 37.469 11.898 1 97.06 94 SER A CA 1
ATOM 760 C C . SER A 1 94 ? -7.023 36.094 11.297 1 97.06 94 SER A C 1
ATOM 762 O O . SER A 1 94 ? -8.18 35.719 11.086 1 97.06 94 SER A O 1
ATOM 764 N N . LEU A 1 95 ? -5.98 35.375 11.008 1 96.88 95 LEU A N 1
ATOM 765 C CA . LEU A 1 95 ? -6.137 34.031 10.453 1 96.88 95 LEU A CA 1
ATOM 766 C C . LEU A 1 95 ? -6.883 33.125 11.422 1 96.88 95 LEU A C 1
ATOM 768 O O . LEU A 1 95 ? -7.809 32.406 11.031 1 96.88 95 LEU A O 1
ATOM 772 N N . PHE A 1 96 ? -6.539 33.125 12.664 1 96.69 96 PHE A N 1
ATOM 773 C CA . PHE A 1 96 ? -7.168 32.25 13.664 1 96.69 96 PHE A CA 1
ATOM 774 C C . PHE A 1 96 ? -8.648 32.594 13.805 1 96.69 96 PHE A C 1
ATOM 776 O O . PHE A 1 96 ? -9.469 31.703 14.055 1 96.69 96 PHE A O 1
ATOM 783 N N . LYS A 1 97 ? -8.977 33.812 13.609 1 95.81 97 LYS A N 1
ATOM 784 C CA . LYS A 1 97 ? -10.352 34.281 13.805 1 95.81 97 LYS A CA 1
ATOM 785 C C . LYS A 1 97 ? -11.211 33.969 12.578 1 95.81 97 LYS A C 1
ATOM 787 O O . LYS A 1 97 ? -12.414 33.719 12.703 1 95.81 97 LYS A O 1
ATOM 792 N N . ASN A 1 98 ? -10.578 33.875 11.383 1 95.19 98 ASN A N 1
ATOM 793 C CA . ASN A 1 98 ? -11.406 33.938 10.18 1 95.19 98 ASN A CA 1
ATOM 794 C C . ASN A 1 98 ? -11.227 32.688 9.305 1 95.19 98 ASN A C 1
ATOM 796 O O . ASN A 1 98 ? -12.008 32.469 8.391 1 95.19 98 ASN A O 1
ATOM 800 N N . ASN A 1 99 ? -10.234 31.922 9.516 1 96.56 99 ASN A N 1
ATOM 801 C CA . ASN A 1 99 ? -9.938 30.781 8.664 1 96.56 99 ASN A CA 1
ATOM 802 C C . ASN A 1 99 ? -10.117 29.453 9.414 1 96.56 99 ASN A C 1
ATOM 804 O O . ASN A 1 99 ? -9.359 29.156 10.344 1 96.56 99 ASN A O 1
ATOM 808 N N . LYS A 1 100 ? -11.023 28.609 8.984 1 96.31 100 LYS A N 1
ATOM 809 C CA . LYS A 1 100 ? -11.445 27.406 9.719 1 96.31 100 LYS A CA 1
ATOM 810 C C . LYS A 1 100 ? -10.578 26.203 9.344 1 96.31 100 LYS A C 1
ATOM 812 O O . LYS A 1 100 ? -10.672 25.156 9.969 1 96.31 100 LYS A O 1
ATOM 817 N N . SER A 1 101 ? -9.703 26.297 8.453 1 96.38 101 SER A N 1
ATOM 818 C CA . SER A 1 101 ? -8.969 25.172 7.898 1 96.38 101 SER A CA 1
ATOM 819 C C . SER A 1 101 ? -8.094 24.5 8.953 1 96.38 101 SER A C 1
ATOM 821 O O . SER A 1 101 ? -7.562 25.188 9.836 1 96.38 101 SER A O 1
ATOM 823 N N . GLU A 1 102 ? -7.914 23.234 8.875 1 97.81 102 GLU A N 1
ATOM 824 C CA . GLU A 1 102 ? -7.023 22.5 9.766 1 97.81 102 GLU A CA 1
ATOM 825 C C . GLU A 1 102 ? -5.578 22.984 9.609 1 97.81 102 GLU A C 1
ATOM 827 O O . GLU A 1 102 ? -4.789 22.891 10.555 1 97.81 102 GLU A O 1
ATOM 832 N N . ILE A 1 103 ? -5.191 23.438 8.453 1 98.56 103 ILE A N 1
ATOM 833 C CA . ILE A 1 103 ? -3.857 23.984 8.234 1 98.56 103 ILE A CA 1
ATOM 834 C C . ILE A 1 103 ? -3.66 25.234 9.102 1 98.56 103 ILE A C 1
ATOM 836 O O . ILE A 1 103 ? -2.623 25.375 9.75 1 98.56 103 ILE A O 1
ATOM 840 N N . THR A 1 104 ? -4.676 26.094 9.188 1 98.56 104 THR A N 1
ATOM 841 C CA . THR A 1 104 ? -4.598 27.297 10 1 98.56 104 THR A CA 1
ATOM 842 C C . THR A 1 104 ? -4.742 26.953 11.484 1 98.56 104 THR A C 1
ATOM 844 O O . THR A 1 104 ? -3.9 27.344 12.297 1 98.56 104 THR A O 1
ATOM 847 N N . GLN A 1 105 ? -5.738 26.203 11.773 1 98.56 105 GLN A N 1
ATOM 848 C CA . GLN A 1 105 ? -6.203 26.062 13.148 1 98.56 105 GLN A CA 1
ATOM 849 C C . GLN A 1 105 ? -5.297 25.125 13.945 1 98.56 105 GLN A C 1
ATOM 851 O O . GLN A 1 105 ? -5.195 25.234 15.172 1 98.56 105 GLN A O 1
ATOM 856 N N . LEU A 1 106 ? -4.605 24.219 13.227 1 98.75 106 LEU A N 1
ATOM 857 C CA . LEU A 1 106 ? -3.768 23.297 13.992 1 98.75 106 LEU A CA 1
ATOM 858 C C . LEU A 1 106 ? -2.309 23.422 13.562 1 98.75 106 LEU A C 1
ATOM 860 O O . LEU A 1 106 ? -1.432 23.672 14.391 1 98.75 106 LEU A O 1
ATOM 864 N N . ALA A 1 107 ? -2.006 23.297 12.281 1 98.88 107 ALA A N 1
ATOM 865 C CA . ALA A 1 107 ? -0.619 23.281 11.828 1 98.88 107 ALA A CA 1
ATOM 866 C C . ALA A 1 107 ? 0.048 24.641 12.031 1 98.88 107 ALA A C 1
ATOM 868 O O . ALA A 1 107 ? 1.109 24.719 12.656 1 98.88 107 ALA A O 1
ATOM 869 N N . LEU A 1 108 ? -0.535 25.703 11.5 1 98.88 108 LEU A N 1
ATOM 870 C CA . LEU A 1 108 ? 0.02 27.031 11.648 1 98.88 108 LEU A CA 1
ATOM 871 C C . LEU A 1 108 ? 0.115 27.422 13.117 1 98.88 108 LEU A C 1
ATOM 873 O O . LEU A 1 108 ? 1.132 27.969 13.555 1 98.88 108 LEU A O 1
ATOM 877 N N . ARG A 1 109 ? -0.959 27.141 13.875 1 98.75 109 ARG A N 1
ATOM 878 C CA . ARG A 1 109 ? -0.985 27.422 15.312 1 98.75 109 ARG A CA 1
ATOM 879 C C . ARG A 1 109 ? 0.201 26.766 16.016 1 98.75 109 ARG A C 1
ATOM 881 O O . ARG A 1 109 ? 0.885 27.406 16.812 1 98.75 109 ARG A O 1
ATOM 888 N N . THR A 1 110 ? 0.442 25.516 15.719 1 98.88 110 THR A N 1
ATOM 889 C CA . THR A 1 110 ? 1.55 24.766 16.312 1 98.88 110 THR A CA 1
ATOM 890 C C . THR A 1 110 ? 2.889 25.344 15.867 1 98.88 110 THR A C 1
ATOM 892 O O . THR A 1 110 ? 3.785 25.547 16.688 1 98.88 110 THR A O 1
ATOM 895 N N . ALA A 1 111 ? 3.035 25.625 14.594 1 98.88 111 ALA A N 1
ATOM 896 C CA . ALA A 1 111 ? 4.277 26.156 14.031 1 98.88 111 ALA A CA 1
ATOM 897 C C . ALA A 1 111 ? 4.652 27.484 14.672 1 98.88 111 ALA A C 1
ATOM 899 O O . ALA A 1 111 ? 5.82 27.734 14.977 1 98.88 111 ALA A O 1
ATOM 900 N N . LYS A 1 112 ? 3.648 28.375 14.883 1 98.62 112 LYS A N 1
ATOM 901 C CA . LYS A 1 112 ? 3.891 29.672 15.516 1 98.62 112 LYS A CA 1
ATOM 902 C C . LYS A 1 112 ? 4.355 29.5 16.953 1 98.62 112 LYS A C 1
ATOM 904 O O . LYS A 1 112 ? 5.285 30.172 17.406 1 98.62 112 LYS A O 1
ATOM 909 N N . LYS A 1 113 ? 3.758 28.562 17.656 1 98.5 113 LYS A N 1
ATOM 910 C CA . LYS A 1 113 ? 4.16 28.281 19.031 1 98.5 113 LYS A CA 1
ATOM 911 C C . LYS A 1 113 ? 5.594 27.766 19.109 1 98.5 113 LYS A C 1
ATOM 913 O O . LYS A 1 113 ? 6.301 28.016 20.078 1 98.5 113 LYS A O 1
ATOM 918 N N . LEU A 1 114 ? 6.039 27.109 18.062 1 98.75 114 LEU A N 1
ATOM 919 C CA . LEU A 1 114 ? 7.375 26.516 17.969 1 98.75 114 LEU A CA 1
ATOM 920 C C . LEU A 1 114 ? 8.367 27.516 17.375 1 98.75 114 LEU A C 1
ATOM 922 O O . LEU A 1 114 ? 9.555 27.219 17.25 1 98.75 114 LEU A O 1
ATOM 926 N N . ASN A 1 115 ? 7.844 28.688 16.969 1 98.38 115 ASN A N 1
ATOM 927 C CA . ASN A 1 115 ? 8.633 29.75 16.328 1 98.38 115 ASN A CA 1
ATOM 928 C C . ASN A 1 115 ? 9.266 29.266 15.031 1 98.38 115 ASN A C 1
ATOM 930 O O . ASN A 1 115 ? 10.422 29.578 14.742 1 98.38 115 ASN A O 1
ATOM 934 N N . HIS A 1 116 ? 8.531 28.438 14.336 1 98.62 116 HIS A N 1
ATOM 935 C CA . HIS A 1 116 ? 8.969 28.062 13 1 98.62 116 HIS A CA 1
ATOM 936 C C . HIS A 1 116 ? 8.891 29.234 12.031 1 98.62 116 HIS A C 1
ATOM 938 O O . HIS A 1 116 ? 8.18 30.203 12.297 1 98.62 116 HIS A O 1
ATOM 944 N N . LYS A 1 117 ? 9.609 29.078 10.938 1 98 117 LYS A N 1
ATOM 945 C CA . LYS A 1 117 ? 9.641 30.156 9.953 1 98 117 LYS A CA 1
ATOM 946 C C . LYS A 1 117 ? 8.68 29.875 8.797 1 98 117 LYS A C 1
ATOM 948 O O . LYS A 1 117 ? 8.352 30.766 8.023 1 98 117 LYS A O 1
ATOM 953 N N . LYS A 1 118 ? 8.289 28.625 8.672 1 98.38 118 LYS A N 1
ATOM 954 C CA . LYS A 1 118 ? 7.395 28.25 7.578 1 98.38 118 LYS A CA 1
ATOM 955 C C . LYS A 1 118 ? 6.789 26.875 7.82 1 98.38 118 LYS A C 1
ATOM 957 O O . LYS A 1 118 ? 7.207 26.156 8.727 1 98.38 118 LYS A O 1
ATOM 962 N N . LEU A 1 119 ? 5.789 26.547 7.062 1 98.88 119 LEU A N 1
ATOM 963 C CA . LEU A 1 119 ? 5.242 25.203 6.863 1 98.88 119 LEU A CA 1
ATOM 964 C C . LEU A 1 119 ? 5.719 24.609 5.539 1 98.88 119 LEU A C 1
ATOM 966 O O . LEU A 1 119 ? 6.234 25.344 4.684 1 98.88 119 LEU A O 1
ATOM 970 N N . TYR A 1 120 ? 5.613 23.312 5.359 1 98.88 120 TYR A N 1
ATOM 971 C CA . TYR A 1 120 ? 6.055 22.656 4.133 1 98.88 120 TYR A CA 1
ATOM 972 C C . TYR A 1 120 ? 4.883 21.984 3.428 1 98.88 120 TYR A C 1
ATOM 974 O O . TYR A 1 120 ? 4.223 21.109 3.998 1 98.88 120 TYR A O 1
ATOM 982 N N . GLY A 1 121 ? 4.613 22.406 2.189 1 98.81 121 GLY A N 1
ATOM 983 C CA . GLY A 1 121 ? 3.588 21.766 1.381 1 98.81 121 GLY A CA 1
ATOM 984 C C . GLY A 1 121 ? 4.051 20.453 0.755 1 98.81 121 GLY A C 1
ATOM 985 O O . GLY A 1 121 ? 5.16 20.375 0.229 1 98.81 121 GLY A O 1
ATOM 986 N N . MET A 1 122 ? 3.176 19.422 0.8 1 98.44 122 MET A N 1
ATOM 987 C CA . MET A 1 122 ? 3.625 18.141 0.27 1 98.44 122 MET A CA 1
ATOM 988 C C . MET A 1 122 ? 2.545 17.5 -0.594 1 98.44 122 MET A C 1
ATOM 990 O O . MET A 1 122 ? 2.619 16.312 -0.909 1 98.44 122 MET A O 1
ATOM 994 N N . ASN A 1 123 ? 1.572 18.219 -1 1 97.19 123 ASN A N 1
ATOM 995 C CA . ASN A 1 123 ? 0.493 17.672 -1.809 1 97.19 123 ASN A CA 1
ATOM 996 C C . ASN A 1 123 ? 0.834 17.703 -3.295 1 97.19 123 ASN A C 1
ATOM 998 O O . ASN A 1 123 ? 1.565 18.578 -3.752 1 97.19 123 ASN A O 1
ATOM 1002 N N . LEU A 1 124 ? 0.45 16.734 -4.012 1 94.69 124 LEU A N 1
ATOM 1003 C CA . LEU A 1 124 ? 0.425 16.688 -5.469 1 94.69 124 LEU A CA 1
ATOM 1004 C C . LEU A 1 124 ? -0.904 16.125 -5.969 1 94.69 124 LEU A C 1
ATOM 1006 O O . LEU A 1 124 ? -1.228 14.961 -5.727 1 94.69 124 LEU A O 1
ATOM 1010 N N . TYR A 1 125 ? -1.585 16.891 -6.684 1 89.19 125 TYR A N 1
ATOM 1011 C CA . TYR A 1 125 ? -2.924 16.5 -7.113 1 89.19 125 TYR A CA 1
ATOM 1012 C C . TYR A 1 125 ? -2.861 15.43 -8.195 1 89.19 125 TYR A C 1
ATOM 1014 O O . TYR A 1 125 ? -2.033 15.516 -9.109 1 89.19 125 TYR A O 1
ATOM 1022 N N . THR A 1 126 ? -3.631 14.43 -8.047 1 90.5 126 THR A N 1
ATOM 1023 C CA . THR A 1 126 ? -3.912 13.438 -9.078 1 90.5 126 THR A CA 1
ATOM 1024 C C . THR A 1 126 ? -5.41 13.336 -9.344 1 90.5 126 THR A C 1
ATOM 1026 O O . THR A 1 126 ? -6.219 13.5 -8.422 1 90.5 126 THR A O 1
ATOM 1029 N N . PRO A 1 127 ? -5.785 13.008 -10.602 1 90.81 127 PRO A N 1
ATOM 1030 C CA . PRO A 1 127 ? -7.211 12.875 -10.898 1 90.81 127 PRO A CA 1
ATOM 1031 C C . PRO A 1 127 ? -7.867 11.727 -10.133 1 90.81 127 PRO A C 1
ATOM 1033 O O . PRO A 1 127 ? -7.242 10.688 -9.93 1 90.81 127 PRO A O 1
ATOM 1036 N N . PHE A 1 128 ? -9.07 11.953 -9.734 1 93.19 128 PHE A N 1
ATOM 1037 C CA . PHE A 1 128 ? -9.938 10.977 -9.094 1 93.19 128 PHE A CA 1
ATOM 1038 C C . PHE A 1 128 ? -11.25 10.844 -9.852 1 93.19 128 PHE A C 1
ATOM 1040 O O . PHE A 1 128 ? -12.219 11.547 -9.555 1 93.19 128 PHE A O 1
ATOM 1047 N N . ARG A 1 129 ? -11.328 9.867 -10.727 1 94.06 129 ARG A N 1
ATOM 1048 C CA . ARG A 1 129 ? -12.43 9.789 -11.688 1 94.06 129 ARG A CA 1
ATOM 1049 C C . ARG A 1 129 ? -13.508 8.828 -11.195 1 94.06 129 ARG A C 1
ATOM 1051 O O . ARG A 1 129 ? -13.742 7.781 -11.805 1 94.06 129 ARG A O 1
ATOM 1058 N N . TYR A 1 130 ? -14.211 9.281 -10.203 1 96.81 130 TYR A N 1
ATOM 1059 C CA . TYR A 1 130 ? -15.266 8.484 -9.586 1 96.81 130 TYR A CA 1
ATOM 1060 C C . TYR A 1 130 ? -16.375 8.188 -10.578 1 96.81 130 TYR A C 1
ATOM 1062 O O . TYR A 1 130 ? -16.906 7.066 -10.617 1 96.81 130 TYR A O 1
ATOM 1070 N N . ASP A 1 131 ? -16.766 9.141 -11.359 1 97.31 131 ASP A N 1
ATOM 1071 C CA . ASP A 1 131 ? -17.828 8.945 -12.344 1 97.31 131 ASP A CA 1
ATOM 1072 C C . ASP A 1 131 ? -17.453 7.844 -13.336 1 97.31 131 ASP A C 1
ATOM 1074 O O . ASP A 1 131 ? -18.281 7.027 -13.719 1 97.31 131 ASP A O 1
ATOM 1078 N N . SER A 1 132 ? -16.219 7.895 -13.797 1 98.12 132 SER A N 1
ATOM 1079 C CA . SER A 1 132 ? -15.742 6.855 -14.703 1 98.12 132 SER A CA 1
ATOM 1080 C C . SER A 1 132 ? -15.82 5.477 -14.062 1 98.12 132 SER A C 1
ATOM 1082 O O . SER A 1 132 ? -16.141 4.488 -14.727 1 98.12 132 SER A O 1
ATOM 1084 N N . LEU A 1 133 ? -15.523 5.402 -12.742 1 98.56 133 LEU A N 1
ATOM 1085 C CA . LEU A 1 133 ? -15.633 4.152 -12 1 98.56 133 LEU A CA 1
ATOM 1086 C C . LEU A 1 133 ? -17.062 3.625 -12.023 1 98.56 133 LEU A C 1
ATOM 1088 O O . LEU A 1 133 ? -17.297 2.457 -12.352 1 98.56 133 LEU A O 1
ATOM 1092 N N . MET A 1 134 ? -18.016 4.52 -11.727 1 98.44 134 MET A N 1
ATOM 1093 C CA . MET A 1 134 ? -19.422 4.129 -11.695 1 98.44 134 MET A CA 1
ATOM 1094 C C . MET A 1 134 ? -19.875 3.654 -13.07 1 98.44 134 MET A C 1
ATOM 1096 O O . MET A 1 134 ? -20.594 2.658 -13.188 1 98.44 134 MET A O 1
ATOM 1100 N N . MET A 1 135 ? -19.484 4.348 -14.109 1 98.69 135 MET A N 1
ATOM 1101 C CA . MET A 1 135 ? -19.828 3.961 -15.477 1 98.69 135 MET A CA 1
ATOM 1102 C C . MET A 1 135 ? -19.266 2.588 -15.812 1 98.69 135 MET A C 1
ATOM 1104 O O . MET A 1 135 ? -19.922 1.778 -16.469 1 98.69 135 MET A O 1
ATOM 1108 N N . ALA A 1 136 ? -18.031 2.35 -15.391 1 98.81 136 ALA A N 1
ATOM 1109 C CA . ALA A 1 136 ? -17.391 1.058 -15.648 1 98.81 136 ALA A CA 1
ATOM 1110 C C . ALA A 1 136 ? -18.156 -0.07 -14.953 1 98.81 136 ALA A C 1
ATOM 1112 O O . ALA A 1 136 ? -18.344 -1.145 -15.523 1 98.81 136 ALA A O 1
ATOM 1113 N N . MET A 1 137 ? -18.562 0.151 -13.719 1 98.81 137 MET A N 1
ATOM 1114 C CA . MET A 1 137 ? -19.328 -0.846 -12.977 1 98.81 137 MET A CA 1
ATOM 1115 C C . MET A 1 137 ? -20.656 -1.139 -13.656 1 98.81 137 MET A C 1
ATOM 1117 O O . MET A 1 137 ? -21.062 -2.297 -13.758 1 98.81 137 MET A O 1
ATOM 1121 N N . GLU A 1 138 ? -21.297 -0.076 -14.094 1 98.69 138 GLU A N 1
ATOM 1122 C CA . GLU A 1 138 ? -22.562 -0.232 -14.789 1 98.69 138 GLU A CA 1
ATOM 1123 C C . GLU A 1 138 ? -22.406 -1.033 -16.078 1 98.69 138 GLU A C 1
ATOM 1125 O O . GLU A 1 138 ? -23.172 -1.959 -16.344 1 98.69 138 GLU A O 1
ATOM 1130 N N . LYS A 1 139 ? -21.453 -0.644 -16.859 1 98.69 139 LYS A N 1
ATOM 1131 C CA . LYS A 1 139 ? -21.188 -1.33 -18.109 1 98.69 139 LYS A CA 1
ATOM 1132 C C . LYS A 1 139 ? -20.891 -2.811 -17.875 1 98.69 139 LYS A C 1
ATOM 1134 O O . LYS A 1 139 ? -21.266 -3.656 -18.703 1 98.69 139 LYS A O 1
ATOM 1139 N N . ALA A 1 140 ? -20.281 -3.109 -16.781 1 98.62 140 ALA A N 1
ATOM 1140 C CA . ALA A 1 140 ? -19.922 -4.484 -16.453 1 98.62 140 ALA A CA 1
ATOM 1141 C C . ALA A 1 140 ? -21.062 -5.211 -15.758 1 98.62 140 ALA A C 1
ATOM 1143 O O . ALA A 1 140 ? -20.922 -6.363 -15.352 1 98.62 140 ALA A O 1
ATOM 1144 N N . ASN A 1 141 ? -22.188 -4.523 -15.57 1 98.31 141 ASN A N 1
ATOM 1145 C CA . ASN A 1 141 ? -23.375 -5.051 -14.906 1 98.31 141 ASN A CA 1
ATOM 1146 C C . ASN A 1 141 ? -23.062 -5.562 -13.508 1 98.31 141 ASN A C 1
ATOM 1148 O O . ASN A 1 141 ? -23.562 -6.609 -13.094 1 98.31 141 ASN A O 1
ATOM 1152 N N . GLN A 1 142 ? -22.188 -4.824 -12.812 1 98.38 142 GLN A N 1
ATOM 1153 C CA . GLN A 1 142 ? -21.828 -5.176 -11.453 1 98.38 142 GLN A CA 1
ATOM 1154 C C . GLN A 1 142 ? -22.812 -4.594 -10.445 1 98.38 142 GLN A C 1
ATOM 1156 O O . GLN A 1 142 ? -22.422 -3.807 -9.578 1 98.38 142 GLN A O 1
ATOM 1161 N N . LYS A 1 143 ? -24.016 -5.043 -10.438 1 98.19 143 LYS A N 1
ATOM 1162 C CA . LYS A 1 143 ? -25.109 -4.504 -9.633 1 98.19 143 LYS A CA 1
ATOM 1163 C C . LYS A 1 143 ? -24.828 -4.676 -8.141 1 98.19 143 LYS A C 1
ATOM 1165 O O . LYS A 1 143 ? -25.062 -3.756 -7.355 1 98.19 143 LYS A O 1
ATOM 1170 N N . ASP A 1 144 ? -24.328 -5.859 -7.82 1 97.19 144 ASP A N 1
ATOM 1171 C CA . ASP A 1 144 ? -24.016 -6.113 -6.418 1 97.19 144 ASP A CA 1
ATOM 1172 C C . ASP A 1 144 ? -22.906 -5.188 -5.922 1 97.19 144 ASP A C 1
ATOM 1174 O O . ASP A 1 144 ? -22.938 -4.723 -4.781 1 97.19 144 ASP A O 1
ATOM 1178 N N . LEU A 1 145 ? -21.938 -4.973 -6.773 1 98 145 LEU A N 1
ATOM 1179 C CA . LEU A 1 145 ? -20.828 -4.102 -6.41 1 98 145 LEU A CA 1
ATOM 1180 C C . LEU A 1 145 ? -21.297 -2.656 -6.258 1 98 145 LEU A C 1
ATOM 1182 O O . LEU A 1 145 ? -20.844 -1.945 -5.355 1 98 145 LEU A O 1
ATOM 1186 N N . ILE A 1 146 ? -22.125 -2.186 -7.164 1 98.44 146 ILE A N 1
ATOM 1187 C CA . ILE A 1 146 ? -22.688 -0.841 -7.109 1 98.44 146 ILE A CA 1
ATOM 1188 C C . ILE A 1 146 ? -23.469 -0.661 -5.809 1 98.44 146 ILE A C 1
ATOM 1190 O O . ILE A 1 146 ? -23.344 0.368 -5.141 1 98.44 146 ILE A O 1
ATOM 1194 N N . GLN A 1 147 ? -24.25 -1.647 -5.422 1 98 147 GLN A N 1
ATOM 1195 C CA . GLN A 1 147 ? -24.984 -1.601 -4.16 1 98 147 GLN A CA 1
ATOM 1196 C C . GLN A 1 147 ? -24.031 -1.568 -2.971 1 98 147 GLN A C 1
ATOM 1198 O O . GLN A 1 147 ? -24.25 -0.827 -2.012 1 98 147 GLN A O 1
ATOM 1203 N N . ARG A 1 148 ? -23.031 -2.398 -3.018 1 97 148 ARG A N 1
ATOM 1204 C CA . ARG A 1 148 ? -22.016 -2.398 -1.957 1 97 148 ARG A CA 1
ATOM 1205 C C . ARG A 1 148 ? -21.359 -1.031 -1.831 1 97 148 ARG A C 1
ATOM 1207 O O . ARG A 1 148 ? -21.125 -0.547 -0.722 1 97 148 ARG A O 1
ATOM 1214 N N . ASN A 1 149 ? -20.984 -0.436 -2.953 1 97.5 149 ASN A N 1
ATOM 1215 C CA . ASN A 1 149 ? -20.422 0.911 -2.969 1 97.5 149 ASN A CA 1
ATOM 1216 C C . ASN A 1 149 ? -21.328 1.904 -2.248 1 97.5 149 ASN A C 1
ATOM 1218 O O . ASN A 1 149 ? -20.875 2.695 -1.426 1 97.5 149 ASN A O 1
ATOM 1222 N N . LYS A 1 150 ? -22.594 1.864 -2.592 1 96.62 150 LYS A N 1
ATOM 1223 C CA . LYS A 1 150 ? -23.578 2.754 -1.973 1 96.62 150 LYS A CA 1
ATOM 1224 C C . LYS A 1 150 ? -23.641 2.541 -0.463 1 96.62 150 LYS A C 1
ATOM 1226 O O . LYS A 1 150 ? -23.562 3.5 0.308 1 96.62 150 LYS A O 1
ATOM 1231 N N . VAL A 1 151 ? -23.672 1.31 -0.049 1 95.69 151 VAL A N 1
ATOM 1232 C CA . VAL A 1 151 ? -23.828 0.963 1.361 1 95.69 151 VAL A CA 1
ATOM 1233 C C . VAL A 1 151 ? -22.578 1.399 2.133 1 95.69 151 VAL A C 1
ATOM 1235 O O . VAL A 1 151 ? -22.688 2 3.205 1 95.69 151 VAL A O 1
ATOM 1238 N N . VAL A 1 152 ? -21.422 1.117 1.584 1 93.44 152 VAL A N 1
ATOM 1239 C CA . VAL A 1 152 ? -20.172 1.421 2.266 1 93.44 152 VAL A CA 1
ATOM 1240 C C . VAL A 1 152 ? -20 2.934 2.385 1 93.44 152 VAL A C 1
ATOM 1242 O O . VAL A 1 152 ? -19.625 3.443 3.445 1 93.44 152 VAL A O 1
ATOM 1245 N N . THR A 1 153 ? -20.25 3.672 1.341 1 91.88 153 THR A N 1
ATOM 1246 C CA . THR A 1 153 ? -20.062 5.121 1.334 1 91.88 153 THR A CA 1
ATOM 1247 C C . THR A 1 153 ? -21.078 5.793 2.25 1 91.88 153 THR A C 1
ATOM 1249 O O . THR A 1 153 ? -20.734 6.703 3.008 1 91.88 153 THR A O 1
ATOM 1252 N N . GLU A 1 154 ? -22.312 5.328 2.223 1 91.5 154 GLU A N 1
ATOM 1253 C CA . GLU A 1 154 ? -23.344 5.871 3.096 1 91.5 154 GLU A CA 1
ATOM 1254 C C . GLU A 1 154 ? -23.031 5.605 4.562 1 91.5 154 GLU A C 1
ATOM 1256 O O . GLU A 1 154 ? -23.25 6.461 5.418 1 91.5 154 GLU A O 1
ATOM 1261 N N . ASN A 1 155 ? -22.562 4.402 4.82 1 91.75 155 ASN A N 1
ATOM 1262 C CA . ASN A 1 155 ? -22.203 4.059 6.191 1 91.75 155 ASN A CA 1
ATOM 1263 C C . ASN A 1 155 ? -21.078 4.938 6.715 1 91.75 155 ASN A C 1
ATOM 1265 O O . ASN A 1 155 ? -21.078 5.336 7.879 1 91.75 155 ASN A O 1
ATOM 1269 N N . PHE A 1 156 ? -20.078 5.191 5.879 1 89.12 156 PHE A N 1
ATOM 1270 C CA . PHE A 1 156 ? -18.969 6.066 6.258 1 89.12 156 PHE A CA 1
ATOM 1271 C C . PHE A 1 156 ? -19.484 7.453 6.621 1 89.12 156 PHE A C 1
ATOM 1273 O O . PHE A 1 156 ? -19.094 8.016 7.652 1 89.12 156 PHE A O 1
ATOM 1280 N N . GLU A 1 157 ? -20.344 7.992 5.832 1 88.06 157 GLU A N 1
ATOM 1281 C CA . GLU A 1 157 ? -20.906 9.32 6.062 1 88.06 157 GLU A CA 1
ATOM 1282 C C . GLU A 1 157 ? -21.75 9.344 7.332 1 88.06 157 GLU A C 1
ATOM 1284 O O . GLU A 1 157 ? -21.672 10.281 8.125 1 88.06 157 GLU A O 1
ATOM 1289 N N . LYS A 1 158 ? -22.547 8.328 7.461 1 89.56 158 LYS A N 1
ATOM 1290 C CA . LYS A 1 158 ? -23.406 8.234 8.641 1 89.56 158 LYS A CA 1
ATOM 1291 C C . LYS A 1 158 ? -22.594 8.156 9.922 1 89.56 158 LYS A C 1
ATOM 1293 O O . LYS A 1 158 ? -22.906 8.82 10.906 1 89.56 158 LYS A O 1
ATOM 1298 N N . GLN A 1 159 ? -21.578 7.355 9.898 1 89.81 159 GLN A N 1
ATOM 1299 C CA . GLN A 1 159 ? -20.719 7.203 11.07 1 89.81 159 GLN A CA 1
ATOM 1300 C C . GLN A 1 159 ? -20.016 8.516 11.414 1 89.81 159 GLN A C 1
ATOM 1302 O O . GLN A 1 159 ? -19.953 8.898 12.586 1 89.81 159 GLN A O 1
ATOM 1307 N N . HIS A 1 160 ? -19.453 9.211 10.445 1 90.56 160 HIS A N 1
ATOM 1308 C CA . HIS A 1 160 ? -18.844 10.516 10.672 1 90.56 160 HIS A CA 1
ATOM 1309 C C . HIS A 1 160 ? -19.844 11.492 11.297 1 90.56 160 HIS A C 1
ATOM 1311 O O . HIS A 1 160 ? -19.547 12.148 12.289 1 90.56 160 HIS A O 1
ATOM 1317 N N . ASN A 1 161 ? -21.031 11.531 10.688 1 88.81 161 ASN A N 1
ATOM 1318 C CA . ASN A 1 161 ? -22.062 12.461 11.141 1 88.81 161 ASN A CA 1
ATOM 1319 C C . ASN A 1 161 ? -22.516 12.156 12.57 1 88.81 161 ASN A C 1
ATOM 1321 O O . ASN A 1 161 ? -22.719 13.07 13.367 1 88.81 161 ASN A O 1
ATOM 1325 N N . GLU A 1 162 ? -22.641 10.922 12.812 1 89.31 162 GLU A N 1
ATOM 1326 C CA . GLU A 1 162 ? -23.031 10.523 14.164 1 89.31 162 GLU A CA 1
ATOM 1327 C C . GLU A 1 162 ? -21.938 10.867 15.172 1 89.31 162 GLU A C 1
ATOM 1329 O O . GLU A 1 162 ? -22.234 11.375 16.266 1 89.31 162 GLU A O 1
ATOM 1334 N N . LYS A 1 163 ? -20.766 10.625 14.844 1 90.56 163 LYS A N 1
ATOM 1335 C CA . LYS A 1 163 ? -19.656 10.859 15.766 1 90.56 163 LYS A CA 1
ATOM 1336 C C . LYS A 1 163 ? -19.438 12.352 16 1 90.56 163 LYS A C 1
ATOM 1338 O O . LYS A 1 163 ? -19.203 12.781 17.125 1 90.56 163 LYS A O 1
ATOM 1343 N N . ILE A 1 164 ? -19.438 13.117 14.938 1 90.06 164 ILE A N 1
ATOM 1344 C CA . ILE A 1 164 ? -19.109 14.531 15.055 1 90.06 164 ILE A CA 1
ATOM 1345 C C . ILE A 1 164 ? -20.156 15.242 15.898 1 90.06 164 ILE A C 1
ATOM 1347 O O . ILE A 1 164 ? -19.859 16.25 16.562 1 90.06 164 ILE A O 1
ATOM 1351 N N . ARG A 1 165 ? -21.406 14.719 15.992 1 88.38 165 ARG A N 1
ATOM 1352 C CA . ARG A 1 165 ? -22.469 15.297 16.797 1 88.38 165 ARG A CA 1
ATOM 1353 C C . ARG A 1 165 ? -22.234 15.07 18.281 1 88.38 165 ARG A C 1
ATOM 1355 O O . ARG A 1 165 ? -22.672 15.867 19.109 1 88.38 165 ARG A O 1
ATOM 1362 N N . LYS A 1 166 ? -21.484 14.07 18.547 1 89.75 166 LYS A N 1
ATOM 1363 C CA . LYS A 1 166 ? -21.406 13.648 19.953 1 89.75 166 LYS A CA 1
ATOM 1364 C C . LYS A 1 166 ? -19.984 13.812 20.484 1 89.75 166 LYS A C 1
ATOM 1366 O O . LYS A 1 166 ? -19.719 13.562 21.656 1 89.75 166 LYS A O 1
ATOM 1371 N N . SER A 1 167 ? -19.141 14.25 19.641 1 92.06 167 SER A N 1
ATOM 1372 C CA . SER A 1 167 ? -17.734 14.258 20.031 1 92.06 167 SER A CA 1
ATOM 1373 C C . SER A 1 167 ? -17.188 15.68 20.109 1 92.06 167 SER A C 1
ATOM 1375 O O . SER A 1 167 ? -17.719 16.594 19.453 1 92.06 167 SER A O 1
ATOM 1377 N N . SER A 1 168 ? -16.219 15.828 21 1 94.5 168 SER A N 1
ATOM 1378 C CA . SER A 1 168 ? -15.383 17.016 20.938 1 94.5 168 SER A CA 1
ATOM 1379 C C . SER A 1 168 ? -14.422 16.969 19.75 1 94.5 168 SER A C 1
ATOM 1381 O O . SER A 1 168 ? -14.273 15.922 19.109 1 94.5 168 SER A O 1
ATOM 1383 N N . LEU A 1 169 ? -13.805 18.078 19.438 1 96.19 169 LEU A N 1
ATOM 1384 C CA . LEU A 1 169 ? -12.82 18.125 18.375 1 96.19 169 LEU A CA 1
ATOM 1385 C C . LEU A 1 169 ? -11.672 17.156 18.641 1 96.19 169 LEU A C 1
ATOM 1387 O O . LEU A 1 169 ? -11.258 16.406 17.75 1 96.19 169 LEU A O 1
ATOM 1391 N N . GLN A 1 170 ? -11.195 17.156 19.906 1 97.44 170 GLN A N 1
ATOM 1392 C CA . GLN A 1 170 ? -10.094 16.266 20.266 1 97.44 170 GLN A CA 1
ATOM 1393 C C . GLN A 1 170 ? -10.492 14.797 20.078 1 97.44 170 GLN A C 1
ATOM 1395 O O . GLN A 1 170 ? -9.695 13.992 19.578 1 97.44 170 GLN A O 1
ATOM 1400 N N . GLU A 1 171 ? -11.703 14.453 20.484 1 96.38 171 GLU A N 1
ATOM 1401 C CA . GLU A 1 171 ? -12.195 13.094 20.312 1 96.38 171 GLU A CA 1
ATOM 1402 C C . GLU A 1 171 ? -12.266 12.711 18.828 1 96.38 171 GLU A C 1
ATOM 1404 O O . GLU A 1 171 ? -11.922 11.594 18.453 1 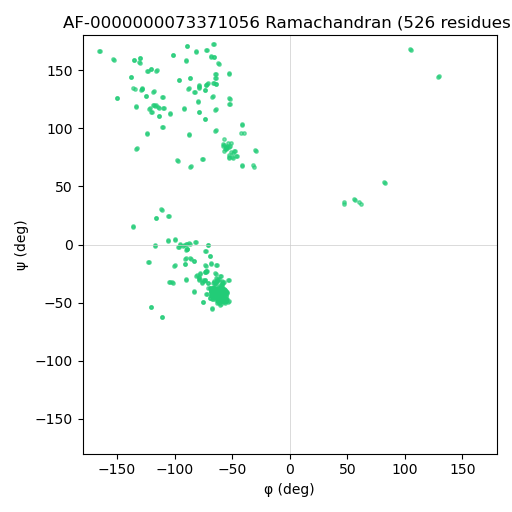96.38 171 GLU A O 1
ATOM 1409 N N . MET A 1 172 ? -12.742 13.656 18.031 1 95.38 172 MET A N 1
ATOM 1410 C CA . MET A 1 172 ? -12.805 13.422 16.594 1 95.38 172 MET A CA 1
ATOM 1411 C C . MET A 1 172 ? -11.414 13.203 16.016 1 95.38 172 MET A C 1
ATOM 1413 O O . MET A 1 172 ? -11.203 12.297 15.203 1 95.38 172 MET A O 1
ATOM 1417 N N . MET A 1 173 ? -10.445 14.039 16.438 1 97.81 173 MET A N 1
ATOM 1418 C CA . MET A 1 173 ? -9.078 13.914 15.961 1 97.81 173 MET A CA 1
ATOM 1419 C C . MET A 1 173 ? -8.484 12.555 16.344 1 97.81 173 MET A C 1
ATOM 1421 O O . MET A 1 173 ? -7.836 11.906 15.539 1 97.81 173 MET A O 1
ATOM 1425 N N . LEU A 1 174 ? -8.766 12.117 17.547 1 98.12 174 LEU A N 1
ATOM 1426 C CA . LEU A 1 174 ? -8.266 10.828 18 1 98.12 174 LEU A CA 1
ATOM 1427 C C . LEU A 1 174 ? -8.93 9.688 17.234 1 98.12 174 LEU A C 1
ATOM 1429 O O . LEU A 1 174 ? -8.266 8.703 16.875 1 98.12 174 LEU A O 1
ATOM 1433 N N . TYR A 1 175 ? -10.211 9.82 16.984 1 96.5 175 TYR A N 1
ATOM 1434 C CA . TYR A 1 175 ? -10.945 8.812 16.234 1 96.5 175 TYR A CA 1
ATOM 1435 C C . TYR A 1 175 ? -10.32 8.57 14.867 1 96.5 175 TYR A C 1
ATOM 1437 O O . TYR A 1 175 ? -10.07 7.426 14.484 1 96.5 175 TYR A O 1
ATOM 1445 N N . TYR A 1 176 ? -9.977 9.609 14.094 1 96.81 176 TYR A N 1
ATOM 1446 C CA . TYR A 1 176 ? -9.469 9.5 12.734 1 96.81 176 TYR A CA 1
ATOM 1447 C C . TYR A 1 176 ? -8.039 8.984 12.719 1 96.81 176 TYR A C 1
ATOM 1449 O O . TYR A 1 176 ? -7.473 8.711 11.656 1 96.81 176 TYR A O 1
ATOM 1457 N N . ASN A 1 177 ? -7.465 8.836 13.906 1 98.31 177 ASN A N 1
ATOM 1458 C CA . ASN A 1 177 ? -6.105 8.328 14.008 1 98.31 177 ASN A CA 1
ATOM 1459 C C . ASN A 1 177 ? -6.059 6.988 14.734 1 98.31 177 ASN A C 1
ATOM 1461 O O . ASN A 1 177 ? -5.027 6.613 15.297 1 98.31 177 ASN A O 1
ATOM 1465 N N . THR A 1 178 ? -7.176 6.27 14.75 1 97.31 178 THR A N 1
ATOM 1466 C CA . THR A 1 178 ? -7.227 4.895 15.242 1 97.31 178 THR A CA 1
ATOM 1467 C C . THR A 1 178 ? -6.953 3.908 14.109 1 97.31 178 THR A C 1
ATOM 1469 O O . THR A 1 178 ? -7.137 4.234 12.938 1 97.31 178 THR A O 1
ATOM 1472 N N . LYS A 1 179 ? -6.543 2.723 14.469 1 96.44 179 LYS A N 1
ATOM 1473 C CA . LYS A 1 179 ? -6.328 1.667 13.484 1 96.44 179 LYS A CA 1
ATOM 1474 C C . LYS A 1 179 ? -7.621 1.329 12.75 1 96.44 179 LYS A C 1
ATOM 1476 O O . LYS A 1 179 ? -7.602 1.038 11.547 1 96.44 179 LYS A O 1
ATOM 1481 N N . GLN A 1 180 ? -8.703 1.333 13.43 1 94.94 180 GLN A N 1
ATOM 1482 C CA . GLN A 1 180 ? -10.008 1.052 12.828 1 94.94 180 GLN A CA 1
ATOM 1483 C C . GLN A 1 180 ? -10.336 2.062 11.734 1 94.94 180 GLN A C 1
ATOM 1485 O O . GLN A 1 180 ? -10.711 1.683 10.625 1 94.94 180 GLN A O 1
ATOM 1490 N N . SER A 1 181 ? -10.227 3.34 12.07 1 95 181 SER A N 1
ATOM 1491 C CA . SER A 1 181 ? -10.508 4.387 11.102 1 95 181 SER A CA 1
ATOM 1492 C C . SER A 1 181 ? -9.555 4.316 9.914 1 95 181 SER A C 1
ATOM 1494 O O . SER A 1 181 ? -9.961 4.535 8.766 1 95 181 SER A O 1
ATOM 1496 N N . GLU A 1 182 ? -8.336 4 10.211 1 96.25 182 GLU A N 1
ATOM 1497 C CA . GLU A 1 182 ? -7.348 3.822 9.148 1 96.25 182 GLU A CA 1
ATOM 1498 C C . GLU A 1 182 ? -7.781 2.736 8.164 1 96.25 182 GLU A C 1
ATOM 1500 O O . GLU A 1 182 ? -7.754 2.945 6.949 1 96.25 182 GLU A O 1
ATOM 1505 N N . ASN A 1 183 ? -8.164 1.646 8.656 1 95.75 183 ASN A N 1
ATOM 1506 C CA . ASN A 1 183 ? -8.602 0.547 7.797 1 95.75 183 ASN A CA 1
ATOM 1507 C C . ASN A 1 183 ? -9.844 0.921 6.992 1 95.75 183 ASN A C 1
ATOM 1509 O O . ASN A 1 183 ? -9.961 0.563 5.82 1 95.75 183 ASN A O 1
ATOM 1513 N N . GLU A 1 184 ? -10.766 1.576 7.645 1 94 184 GLU A N 1
ATOM 1514 C CA . GLU A 1 184 ? -11.977 2.01 6.953 1 94 184 GLU A CA 1
ATOM 1515 C C . GLU A 1 184 ? -11.648 2.924 5.777 1 94 184 GLU A C 1
ATOM 1517 O O . GLU A 1 184 ? -12.328 2.895 4.75 1 94 184 GLU A O 1
ATOM 1522 N N . ASN A 1 185 ? -10.594 3.705 5.973 1 95 185 ASN A N 1
ATOM 1523 C CA . ASN A 1 185 ? -10.172 4.648 4.945 1 95 185 ASN A CA 1
ATOM 1524 C C . ASN A 1 185 ? -9.516 3.939 3.768 1 95 185 ASN A C 1
ATOM 1526 O O . ASN A 1 185 ? -9.461 4.477 2.66 1 95 185 ASN A O 1
ATOM 1530 N N . ILE A 1 186 ? -9.062 2.715 3.932 1 97.88 186 ILE A N 1
ATOM 1531 C CA . ILE A 1 186 ? -8.352 1.992 2.881 1 97.88 186 ILE A CA 1
ATOM 1532 C C . ILE A 1 186 ? -9.297 0.989 2.219 1 97.88 186 ILE A C 1
ATOM 1534 O O . ILE A 1 186 ? -9.211 0.756 1.01 1 97.88 186 ILE A O 1
ATOM 1538 N N . GLN A 1 187 ? -10.203 0.438 2.92 1 97.5 187 GLN A N 1
ATOM 1539 C CA . GLN A 1 187 ? -10.984 -0.736 2.551 1 97.5 187 GLN A CA 1
ATOM 1540 C C . GLN A 1 187 ? -11.797 -0.482 1.28 1 97.5 187 GLN A C 1
ATOM 1542 O O . GLN A 1 187 ? -11.859 -1.342 0.4 1 97.5 187 GLN A O 1
ATOM 1547 N N . TRP A 1 188 ? -12.438 0.716 1.161 1 97.88 188 TRP A N 1
ATOM 1548 C CA . TRP A 1 188 ? -13.273 1.001 -0.002 1 97.88 188 TRP A CA 1
ATOM 1549 C C . TRP A 1 188 ? -12.461 0.883 -1.291 1 97.88 188 TRP A C 1
ATOM 1551 O O . TRP A 1 188 ? -12.953 0.344 -2.287 1 97.88 188 TRP A O 1
ATOM 1561 N N . TYR A 1 189 ? -11.281 1.331 -1.278 1 98.62 189 TYR A N 1
ATOM 1562 C CA . TYR A 1 189 ? -10.438 1.318 -2.471 1 98.62 189 TYR A CA 1
ATOM 1563 C C . TYR A 1 189 ? -10.141 -0.109 -2.916 1 98.62 189 TYR A C 1
ATOM 1565 O O . TYR A 1 189 ? -10.266 -0.435 -4.098 1 98.62 189 TYR A O 1
ATOM 1573 N N . LEU A 1 190 ? -9.812 -0.948 -1.947 1 98.75 190 LEU A N 1
ATOM 1574 C CA . LEU A 1 190 ? -9.312 -2.277 -2.279 1 98.75 190 LEU A CA 1
ATOM 1575 C C . LEU A 1 190 ? -10.461 -3.279 -2.381 1 98.75 190 LEU A C 1
ATOM 1577 O O . LEU A 1 190 ? -10.398 -4.219 -3.178 1 98.75 190 LEU A O 1
ATOM 1581 N N . GLU A 1 191 ? -11.516 -3.074 -1.636 1 98.25 191 GLU A N 1
ATOM 1582 C CA . GLU A 1 191 ? -12.664 -3.982 -1.65 1 98.25 191 GLU A CA 1
ATOM 1583 C C . GLU A 1 191 ? -13.602 -3.668 -2.812 1 98.25 191 GLU A C 1
ATOM 1585 O O . GLU A 1 191 ? -14.133 -4.578 -3.451 1 98.25 191 GLU A O 1
ATOM 1590 N N . VAL A 1 192 ? -13.812 -2.346 -3.068 1 98.44 192 VAL A N 1
ATOM 1591 C CA . VAL A 1 192 ? -14.891 -1.946 -3.973 1 98.44 192 VAL A CA 1
ATOM 15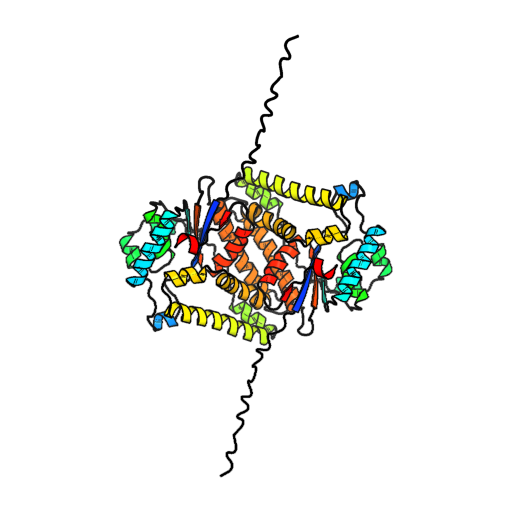92 C C . VAL A 1 192 ? -14.297 -1.381 -5.262 1 98.44 192 VAL A C 1
ATOM 1594 O O . VAL A 1 192 ? -14.375 -2.012 -6.316 1 98.44 192 VAL A O 1
ATOM 1597 N N . ALA A 1 193 ? -13.578 -0.308 -5.172 1 98.81 193 ALA A N 1
ATOM 1598 C CA . ALA A 1 193 ? -13.141 0.427 -6.355 1 98.81 193 ALA A CA 1
ATOM 1599 C C . ALA A 1 193 ? -12.266 -0.446 -7.254 1 98.81 193 ALA A C 1
ATOM 1601 O O . ALA A 1 193 ? -12.422 -0.448 -8.477 1 98.81 193 ALA A O 1
ATOM 1602 N N . ASN A 1 194 ? -11.398 -1.217 -6.68 1 98.88 194 ASN A N 1
ATOM 1603 C CA . ASN A 1 194 ? -10.414 -1.969 -7.449 1 98.88 194 ASN A CA 1
ATOM 1604 C C . ASN A 1 194 ? -11.07 -3.066 -8.281 1 98.88 194 ASN A C 1
ATOM 1606 O O . ASN A 1 194 ? -10.492 -3.545 -9.258 1 98.88 194 ASN A O 1
ATOM 1610 N N . ARG A 1 195 ? -12.305 -3.432 -7.973 1 98.62 195 ARG A N 1
ATOM 1611 C CA . ARG A 1 195 ? -13.086 -4.445 -8.672 1 98.62 195 ARG A CA 1
ATOM 1612 C C . ARG A 1 195 ? -13.812 -3.846 -9.867 1 98.62 195 ARG A C 1
ATOM 1614 O O . ARG A 1 195 ? -14.352 -4.574 -10.703 1 98.62 195 ARG A O 1
ATOM 1621 N N . GLY A 1 196 ? -13.844 -2.564 -9.93 1 98.75 196 GLY A N 1
ATOM 1622 C CA . GLY A 1 196 ? -14.758 -1.918 -10.859 1 98.75 196 GLY A CA 1
ATOM 1623 C C . GLY A 1 196 ? -14.414 -2.166 -12.312 1 98.75 196 GLY A C 1
ATOM 1624 O O . GLY A 1 196 ? -13.281 -1.93 -12.734 1 98.75 196 GLY A O 1
ATOM 1625 N N . GLY A 1 197 ? -15.453 -2.654 -13.117 1 98.75 197 GLY A N 1
ATOM 1626 C CA . GLY A 1 197 ? -15.32 -2.867 -14.547 1 98.75 197 GLY A CA 1
ATOM 1627 C C . GLY A 1 197 ? -15.172 -4.328 -14.93 1 98.75 197 GLY A C 1
ATOM 1628 O O . GLY A 1 197 ? -14.938 -5.176 -14.062 1 98.75 197 GLY A O 1
ATOM 1629 N N . ASN A 1 198 ? -15.297 -4.582 -16.219 1 98.44 198 ASN A N 1
ATOM 1630 C CA . ASN A 1 198 ? -15.023 -5.91 -16.766 1 98.44 198 ASN A CA 1
ATOM 1631 C C . ASN A 1 198 ? -13.547 -6.273 -16.625 1 98.44 198 ASN A C 1
ATOM 1633 O O . ASN A 1 198 ? -12.703 -5.406 -16.391 1 98.44 198 ASN A O 1
ATOM 1637 N N . PRO A 1 199 ? -13.188 -7.547 -16.719 1 97.12 199 PRO A N 1
ATOM 1638 C CA . PRO A 1 199 ? -11.797 -7.957 -16.531 1 97.12 199 PRO A CA 1
ATOM 1639 C C . PRO A 1 199 ? -10.836 -7.188 -17.438 1 97.12 199 PRO A C 1
ATOM 1641 O O . PRO A 1 199 ? -9.703 -6.898 -17.047 1 97.12 199 PRO A O 1
ATOM 1644 N N . ASP A 1 200 ? -11.258 -6.77 -18.594 1 97.06 200 ASP A N 1
ATOM 1645 C CA . ASP A 1 200 ? -10.367 -6.066 -19.5 1 97.06 200 ASP A CA 1
ATOM 1646 C C . ASP A 1 200 ? -10.5 -4.551 -19.344 1 97.06 200 ASP A C 1
ATOM 1648 O O . ASP A 1 200 ? -9.906 -3.789 -20.109 1 97.06 200 ASP A O 1
ATOM 1652 N N . ASP A 1 201 ? -11.359 -4.117 -18.453 1 98.38 201 ASP A N 1
ATOM 1653 C CA . ASP A 1 201 ? -11.531 -2.711 -18.109 1 98.38 201 ASP A CA 1
ATOM 1654 C C . ASP A 1 201 ? -10.867 -2.395 -16.766 1 98.38 201 ASP A C 1
ATOM 1656 O O . ASP A 1 201 ? -11.359 -2.812 -15.719 1 98.38 201 ASP A O 1
ATOM 1660 N N . PHE A 1 202 ? -9.836 -1.61 -16.797 1 98.12 202 PHE A N 1
ATOM 1661 C CA . PHE A 1 202 ? -9.055 -1.37 -15.586 1 98.12 202 PHE A CA 1
ATOM 1662 C C . PHE A 1 202 ? -9.336 0.017 -15.023 1 98.12 202 PHE A C 1
ATOM 1664 O O . PHE A 1 202 ? -8.492 0.601 -14.344 1 98.12 202 PHE A O 1
ATOM 1671 N N . THR A 1 203 ? -10.531 0.572 -15.352 1 98.56 203 THR A N 1
ATOM 1672 C CA . THR A 1 203 ? -10.914 1.892 -14.867 1 98.56 203 THR A CA 1
ATOM 1673 C C . THR A 1 203 ? -10.859 1.945 -13.344 1 98.56 203 THR A C 1
ATOM 1675 O O . THR A 1 203 ? -10.281 2.873 -12.766 1 98.56 203 THR A O 1
ATOM 1678 N N . GLY A 1 204 ? -11.438 0.938 -12.672 1 98.75 204 GLY A N 1
ATOM 1679 C CA . GLY A 1 204 ? -11.398 0.89 -11.219 1 98.75 204 GLY A CA 1
ATOM 1680 C C . GLY A 1 204 ? -9.984 0.79 -10.664 1 98.75 204 GLY A C 1
ATOM 1681 O O . GLY A 1 204 ? -9.594 1.567 -9.789 1 98.75 204 GLY A O 1
ATOM 1682 N N . ALA A 1 205 ? -9.195 -0.136 -11.203 1 98.5 205 ALA A N 1
ATOM 1683 C CA . ALA A 1 205 ? -7.816 -0.325 -10.758 1 98.5 205 ALA A CA 1
ATOM 1684 C C . ALA A 1 205 ? -6.98 0.929 -11.008 1 98.5 205 ALA A C 1
ATOM 1686 O O . ALA A 1 205 ? -6.098 1.263 -10.219 1 98.5 205 ALA A O 1
ATOM 1687 N N . SER A 1 206 ? -7.246 1.58 -12.094 1 98.06 206 SER A N 1
ATOM 1688 C CA . SER A 1 206 ? -6.539 2.814 -12.422 1 98.06 206 SER A CA 1
ATOM 1689 C C . SER A 1 206 ? -6.836 3.908 -11.398 1 98.06 206 SER A C 1
ATOM 1691 O O . SER A 1 206 ? -5.941 4.66 -11.008 1 98.06 206 SER A O 1
ATOM 1693 N N . LEU A 1 207 ? -8.094 4.051 -11 1 98.62 207 LEU A N 1
ATOM 1694 C CA . LEU A 1 207 ? -8.461 5.012 -9.961 1 98.62 207 LEU A CA 1
ATOM 1695 C C . LEU A 1 207 ? -7.688 4.742 -8.68 1 98.62 207 LEU A C 1
ATOM 1697 O O . LEU A 1 207 ? -7.117 5.664 -8.086 1 98.62 207 LEU A O 1
ATOM 1701 N N . VAL A 1 208 ? -7.641 3.492 -8.266 1 98.75 208 VAL A N 1
ATOM 1702 C CA . VAL A 1 208 ? -6.961 3.121 -7.027 1 98.75 208 VAL A CA 1
ATOM 1703 C C . VAL A 1 208 ? -5.457 3.361 -7.176 1 98.75 208 VAL A C 1
ATOM 1705 O O . VAL A 1 208 ? -4.812 3.879 -6.258 1 98.75 208 VAL A O 1
ATOM 1708 N N . ALA A 1 209 ? -4.906 2.975 -8.336 1 98.12 209 ALA A N 1
ATOM 1709 C CA . ALA A 1 209 ? -3.484 3.193 -8.594 1 98.12 209 ALA A CA 1
ATOM 1710 C C . ALA A 1 209 ? -3.133 4.676 -8.508 1 98.12 209 ALA A C 1
ATOM 1712 O O . ALA A 1 209 ? -2.078 5.039 -7.984 1 98.12 209 ALA A O 1
ATOM 1713 N N . ASN A 1 210 ? -3.967 5.52 -9.016 1 98.12 210 ASN A N 1
ATOM 1714 C CA . ASN A 1 210 ? -3.723 6.957 -8.953 1 98.12 210 ASN A CA 1
ATOM 1715 C C . ASN A 1 210 ? -3.777 7.477 -7.52 1 98.12 210 ASN A C 1
ATOM 1717 O O . ASN A 1 210 ? -3.053 8.406 -7.164 1 98.12 210 ASN A O 1
ATOM 1721 N N . TRP A 1 211 ? -4.691 6.922 -6.75 1 98.44 211 TRP A N 1
ATOM 1722 C CA . TRP A 1 211 ? -4.746 7.277 -5.336 1 98.44 211 TRP A CA 1
ATOM 1723 C C . TRP A 1 211 ? -3.445 6.91 -4.629 1 98.44 211 TRP A C 1
ATOM 1725 O O . TRP A 1 211 ? -2.885 7.723 -3.889 1 98.44 211 TRP A O 1
ATOM 1735 N N . TYR A 1 212 ? -2.914 5.711 -4.859 1 98.62 212 TYR A N 1
ATOM 1736 C CA . TYR A 1 212 ? -1.63 5.301 -4.301 1 98.62 212 TYR A CA 1
ATOM 1737 C C . TYR A 1 212 ? -0.507 6.203 -4.801 1 98.62 212 TYR A C 1
ATOM 1739 O O . TYR A 1 212 ? 0.371 6.598 -4.031 1 98.62 212 TYR A O 1
ATOM 1747 N N . LYS A 1 213 ? -0.538 6.527 -6.051 1 98.38 213 LYS A N 1
ATOM 1748 C CA . LYS A 1 213 ? 0.472 7.398 -6.641 1 98.38 213 LYS A CA 1
ATOM 1749 C C . LYS A 1 213 ? 0.542 8.734 -5.91 1 98.38 213 LYS A C 1
ATOM 1751 O O . LYS A 1 213 ? 1.625 9.188 -5.535 1 98.38 213 LYS A O 1
ATOM 1756 N N . ARG A 1 214 ? -0.598 9.312 -5.742 1 98.5 214 ARG A N 1
ATOM 1757 C CA . ARG A 1 214 ? -0.647 10.594 -5.047 1 98.5 214 ARG A CA 1
ATOM 1758 C C . ARG A 1 214 ? 0.005 10.492 -3.672 1 98.5 214 ARG A C 1
ATOM 1760 O O . ARG A 1 214 ? 0.822 11.344 -3.305 1 98.5 214 ARG A O 1
ATOM 1767 N N . ASN A 1 215 ? -0.334 9.492 -2.936 1 98.69 215 ASN A N 1
ATOM 1768 C CA . ASN A 1 215 ? 0.18 9.352 -1.578 1 98.69 215 ASN A CA 1
ATOM 1769 C C . ASN A 1 215 ? 1.666 9 -1.575 1 98.69 215 ASN A C 1
ATOM 1771 O O . ASN A 1 215 ? 2.408 9.438 -0.692 1 98.69 215 ASN A O 1
ATOM 1775 N N . LEU A 1 216 ? 2.148 8.227 -2.592 1 98.81 216 LEU A N 1
ATOM 1776 C CA . LEU A 1 216 ? 3.57 7.926 -2.715 1 98.81 216 LEU A CA 1
ATOM 1777 C C . LEU A 1 216 ? 4.367 9.188 -3.031 1 98.81 216 LEU A C 1
ATOM 1779 O O . LEU A 1 216 ? 5.48 9.367 -2.531 1 98.81 216 LEU A O 1
ATOM 1783 N N . TYR A 1 217 ? 3.777 10.039 -3.854 1 98.69 217 TYR A N 1
ATOM 1784 C CA . TYR A 1 217 ? 4.43 11.297 -4.184 1 98.69 217 TYR A CA 1
ATOM 1785 C C . TYR A 1 217 ? 4.488 12.219 -2.971 1 98.69 217 TYR A C 1
ATOM 1787 O O . TYR A 1 217 ? 5.52 12.844 -2.705 1 98.69 217 TYR A O 1
ATOM 1795 N N . MET A 1 218 ? 3.375 12.305 -2.23 1 98.81 218 MET A N 1
ATOM 1796 C CA . MET A 1 218 ? 3.398 13.055 -0.977 1 98.81 218 MET A CA 1
ATOM 1797 C C . MET A 1 218 ? 4.492 12.531 -0.051 1 98.81 218 MET A C 1
ATOM 1799 O O . MET A 1 218 ? 5.281 13.305 0.484 1 98.81 218 MET A O 1
ATOM 1803 N N . TYR A 1 219 ? 4.559 11.227 0.128 1 98.88 219 TYR A N 1
ATOM 1804 C CA . TYR A 1 219 ? 5.535 10.602 1.013 1 98.88 219 TYR A CA 1
ATOM 1805 C C . TYR A 1 219 ? 6.957 10.875 0.537 1 98.88 219 TYR A C 1
ATOM 1807 O O . TYR A 1 219 ? 7.859 11.094 1.348 1 98.88 219 TYR A O 1
ATOM 1815 N N . SER A 1 220 ? 7.152 10.836 -0.795 1 98.88 220 SER A N 1
ATOM 1816 C CA . SER A 1 220 ? 8.453 11.156 -1.373 1 98.88 220 SER A CA 1
ATOM 1817 C C . SER A 1 220 ? 8.898 12.57 -0.994 1 98.88 220 SER A C 1
ATOM 1819 O O . SER A 1 220 ? 10.055 12.781 -0.63 1 98.88 220 SER A O 1
ATOM 1821 N N . LEU A 1 221 ? 8.016 13.5 -1.07 1 98.81 221 LEU A N 1
ATOM 1822 C CA . LEU A 1 221 ? 8.32 14.875 -0.692 1 98.81 221 LEU A CA 1
ATOM 1823 C C . LEU A 1 221 ? 8.68 14.961 0.788 1 98.81 221 LEU A C 1
ATOM 1825 O O . LEU A 1 221 ? 9.656 15.625 1.157 1 98.81 221 LEU A O 1
ATOM 1829 N N . ILE A 1 222 ? 7.902 14.289 1.645 1 98.88 222 ILE A N 1
ATOM 1830 C CA . ILE A 1 222 ? 8.18 14.258 3.076 1 98.88 222 ILE A CA 1
ATOM 1831 C C . ILE A 1 222 ? 9.586 13.703 3.316 1 98.88 222 ILE A C 1
ATOM 1833 O O . ILE A 1 222 ? 10.367 14.281 4.07 1 98.88 222 ILE A O 1
ATOM 1837 N N . GLN A 1 223 ? 9.891 12.625 2.607 1 98.75 223 GLN A N 1
ATOM 1838 C CA . GLN A 1 223 ? 11.195 11.992 2.744 1 98.75 223 GLN A CA 1
ATOM 1839 C C . GLN A 1 223 ? 12.312 12.938 2.32 1 98.75 223 GLN A C 1
ATOM 1841 O O . GLN A 1 223 ? 13.305 13.094 3.041 1 98.75 223 GLN A O 1
ATOM 1846 N N . LYS A 1 224 ? 12.164 13.586 1.207 1 98.5 224 LYS A N 1
ATOM 1847 C CA . LYS A 1 224 ? 13.219 14.398 0.608 1 98.5 224 LYS A CA 1
ATOM 1848 C C . LYS A 1 224 ? 13.398 15.711 1.357 1 98.5 224 LYS A C 1
ATOM 1850 O O . LYS A 1 224 ? 14.516 16.234 1.456 1 98.5 224 LYS A O 1
ATOM 1855 N N . LEU A 1 225 ? 12.336 16.203 1.91 1 98.56 225 LEU A N 1
ATOM 1856 C CA . LEU A 1 225 ? 12.391 17.516 2.557 1 98.56 225 LEU A CA 1
ATOM 1857 C C . LEU A 1 225 ? 12.742 17.375 4.035 1 98.56 225 LEU A C 1
ATOM 1859 O O . LEU A 1 225 ? 13.062 18.359 4.695 1 98.56 225 LEU A O 1
ATOM 1863 N N . THR A 1 226 ? 12.625 16.188 4.617 1 98.44 226 THR A N 1
ATOM 1864 C CA . THR A 1 226 ? 13.133 15.922 5.965 1 98.44 226 THR A CA 1
ATOM 1865 C C . THR A 1 226 ? 14.656 15.836 5.961 1 98.44 226 THR A C 1
ATOM 1867 O O . THR A 1 226 ? 15.227 14.867 5.457 1 98.44 226 THR A O 1
ATOM 1870 N N . GLU A 1 227 ? 15.281 16.828 6.5 1 95.75 227 GLU A N 1
ATOM 1871 C CA . GLU A 1 227 ? 16.734 16.938 6.484 1 95.75 227 GLU A CA 1
ATOM 1872 C C . GLU A 1 227 ? 17.375 16.094 7.586 1 95.75 227 GLU A C 1
ATOM 1874 O O . GLU A 1 227 ? 16.672 15.617 8.492 1 95.75 227 GLU A O 1
ATOM 1879 N N . SER A 1 228 ? 18.656 15.906 7.465 1 94.12 228 SER A N 1
ATOM 1880 C CA . SER A 1 228 ? 19.391 15.109 8.438 1 94.12 228 SER A CA 1
ATOM 1881 C C . SER A 1 228 ? 19.281 15.711 9.836 1 94.12 228 SER A C 1
ATOM 1883 O O . SER A 1 228 ? 19.344 14.992 10.836 1 94.12 228 SER A O 1
ATOM 1885 N N . THR A 1 229 ? 19.078 17 9.961 1 96.19 229 THR A N 1
ATOM 1886 C CA . THR A 1 229 ? 19.031 17.703 11.242 1 96.19 229 THR A CA 1
ATOM 1887 C C . THR A 1 229 ? 17.656 17.594 11.867 1 96.19 229 THR A C 1
ATOM 1889 O O . THR A 1 229 ? 17.469 17.922 13.039 1 96.19 229 THR A O 1
ATOM 1892 N N . ASP A 1 230 ? 16.672 17.172 11.062 1 97.94 230 ASP A N 1
ATOM 1893 C CA . ASP A 1 230 ? 15.328 16.969 11.602 1 97.94 230 ASP A CA 1
ATOM 1894 C C . ASP A 1 230 ? 15.234 15.641 12.344 1 97.94 230 ASP A C 1
ATOM 1896 O O . ASP A 1 230 ? 15.469 14.578 11.766 1 97.94 230 ASP A O 1
ATOM 1900 N N . ASN A 1 231 ? 14.844 15.711 13.617 1 98.06 231 ASN A N 1
ATOM 1901 C CA . ASN A 1 231 ? 14.711 14.492 14.406 1 98.06 231 ASN A CA 1
ATOM 1902 C C . ASN A 1 231 ? 13.25 14.102 14.594 1 98.06 231 ASN A C 1
ATOM 1904 O O . ASN A 1 231 ? 12.93 12.922 14.758 1 98.06 231 ASN A O 1
ATOM 1908 N N . LYS A 1 232 ? 12.383 15.125 14.656 1 98.75 232 LYS A N 1
ATOM 1909 C CA . LYS A 1 232 ? 10.938 14.945 14.773 1 98.75 232 LYS A CA 1
ATOM 1910 C C . LYS A 1 232 ? 10.195 15.758 13.711 1 98.75 232 LYS A C 1
ATOM 1912 O O . LYS A 1 232 ? 10.539 16.922 13.461 1 98.75 232 LYS A O 1
ATOM 1917 N N . ILE A 1 233 ? 9.266 15.102 13.086 1 98.94 233 ILE A N 1
ATOM 1918 C CA . ILE A 1 233 ? 8.453 15.867 12.141 1 98.94 233 ILE A CA 1
ATOM 1919 C C . ILE A 1 233 ? 6.977 15.609 12.414 1 98.94 233 ILE A C 1
ATOM 1921 O O . ILE A 1 233 ? 6.613 14.617 13.047 1 98.94 233 ILE A O 1
ATOM 1925 N N . MET A 1 234 ? 6.117 16.547 12.008 1 98.94 234 MET A N 1
ATOM 1926 C CA . MET A 1 234 ? 4.66 16.422 12.039 1 98.94 234 MET A CA 1
ATOM 1927 C C . MET A 1 234 ? 4.078 16.5 10.633 1 98.94 234 MET A C 1
ATOM 1929 O O . MET A 1 234 ? 4.512 17.328 9.82 1 98.94 234 MET A O 1
ATOM 1933 N N . ILE A 1 235 ? 3.244 15.609 10.344 1 98.94 235 ILE A N 1
ATOM 1934 C CA . ILE A 1 235 ? 2.486 15.609 9.094 1 98.94 235 ILE A CA 1
ATOM 1935 C C . ILE A 1 235 ? 0.996 15.75 9.398 1 98.94 235 ILE A C 1
ATOM 1937 O O . ILE A 1 235 ? 0.434 14.969 10.172 1 98.94 235 ILE A O 1
ATOM 1941 N N . LEU A 1 236 ? 0.388 16.781 8.922 1 98.94 236 LEU A N 1
ATOM 1942 C CA . LEU A 1 236 ? -1.058 16.969 8.992 1 98.94 236 LEU A CA 1
ATOM 1943 C C . LEU A 1 236 ? -1.69 16.812 7.613 1 98.94 236 LEU A C 1
ATOM 1945 O O . LEU A 1 236 ? -1.427 17.609 6.711 1 98.94 236 LEU A O 1
ATOM 1949 N N . VAL A 1 237 ? -2.535 15.836 7.461 1 98.62 237 VAL A N 1
ATOM 1950 C CA . VAL A 1 237 ? -3.104 15.508 6.156 1 98.62 237 VAL A CA 1
ATOM 1951 C C . VAL A 1 237 ? -4.469 14.844 6.336 1 98.62 237 VAL A C 1
ATOM 1953 O O . VAL A 1 237 ? -4.812 14.414 7.441 1 98.62 237 VAL A O 1
ATOM 1956 N N . GLY A 1 238 ? -5.281 14.867 5.312 1 97.62 238 GLY A N 1
ATOM 1957 C CA . GLY A 1 238 ? -6.551 14.164 5.414 1 97.62 238 GLY A CA 1
ATOM 1958 C C . GLY A 1 238 ? -6.402 12.719 5.844 1 97.62 238 GLY A C 1
ATOM 1959 O O . GLY A 1 238 ? -5.453 12.047 5.445 1 97.62 238 GLY A O 1
ATOM 1960 N N . ALA A 1 239 ? -7.391 12.258 6.582 1 97.69 239 ALA A N 1
ATOM 1961 C CA . ALA A 1 239 ? -7.324 10.93 7.184 1 97.69 239 ALA A CA 1
ATOM 1962 C C . ALA A 1 239 ? -7.152 9.852 6.113 1 97.69 239 ALA A C 1
ATOM 1964 O O . ALA A 1 239 ? -6.48 8.844 6.344 1 97.69 239 ALA A O 1
ATOM 1965 N N . GLY A 1 240 ? -7.777 10.023 4.965 1 97.19 240 GLY A N 1
ATOM 1966 C CA . GLY A 1 240 ? -7.609 9.07 3.877 1 97.19 240 GLY A CA 1
ATOM 1967 C C . GLY A 1 240 ? -6.168 8.945 3.412 1 97.19 240 GLY A C 1
ATOM 1968 O O . GLY A 1 240 ? -5.684 7.844 3.16 1 97.19 240 GLY A O 1
ATOM 1969 N N . HIS A 1 241 ? -5.5 10.078 3.264 1 98.44 241 HIS A N 1
ATOM 1970 C CA . HIS A 1 241 ? -4.086 10.07 2.902 1 98.44 241 HIS A CA 1
ATOM 1971 C C . HIS A 1 241 ? -3.232 9.492 4.027 1 98.44 241 HIS A C 1
ATOM 1973 O O . HIS A 1 241 ? -2.316 8.711 3.779 1 98.44 241 HIS A O 1
ATOM 1979 N N . ALA A 1 242 ? -3.545 9.906 5.238 1 98.69 242 ALA A N 1
ATOM 1980 C CA . ALA A 1 242 ? -2.777 9.469 6.402 1 98.69 242 ALA A CA 1
ATOM 1981 C C . ALA A 1 242 ? -2.766 7.945 6.508 1 98.69 242 ALA A C 1
ATOM 1983 O O . ALA A 1 242 ? -1.761 7.352 6.902 1 98.69 242 ALA A O 1
ATOM 1984 N N . ALA A 1 243 ? -3.861 7.344 6.195 1 98.31 243 ALA A N 1
ATOM 1985 C CA . ALA A 1 243 ? -3.969 5.887 6.289 1 98.31 243 ALA A CA 1
ATOM 1986 C C . ALA A 1 243 ? -2.924 5.203 5.414 1 98.31 243 ALA A C 1
ATOM 1988 O O . ALA A 1 243 ? -2.23 4.285 5.867 1 98.31 243 ALA A O 1
ATOM 1989 N N . LEU A 1 244 ? -2.734 5.605 4.176 1 98.56 244 LEU A N 1
ATOM 1990 C CA . LEU A 1 244 ? -1.754 5.004 3.277 1 98.56 244 LEU A CA 1
ATOM 1991 C C . LEU A 1 244 ? -0.336 5.391 3.688 1 98.56 244 LEU A C 1
ATOM 1993 O O . LEU A 1 244 ? 0.565 4.547 3.688 1 98.56 244 LEU A O 1
ATOM 1997 N N . ILE A 1 245 ? -0.152 6.637 4.031 1 98.75 245 ILE A N 1
ATOM 1998 C CA . ILE A 1 245 ? 1.182 7.102 4.398 1 98.75 245 ILE A CA 1
ATOM 1999 C C . ILE A 1 245 ? 1.672 6.34 5.629 1 98.75 245 ILE A C 1
ATOM 2001 O O . ILE A 1 245 ? 2.857 6.016 5.734 1 98.75 245 ILE A O 1
ATOM 2005 N N . ARG A 1 246 ? 0.757 6.059 6.582 1 98.44 246 ARG A N 1
ATOM 2006 C CA . ARG A 1 246 ? 1.117 5.258 7.746 1 98.44 246 ARG A CA 1
ATOM 2007 C C . ARG A 1 246 ? 1.634 3.885 7.332 1 98.44 246 ARG A C 1
ATOM 2009 O O . ARG A 1 246 ? 2.609 3.387 7.895 1 98.44 246 ARG A O 1
ATOM 2016 N N . GLU A 1 247 ? 0.996 3.309 6.375 1 97.5 247 GLU A N 1
ATOM 2017 C CA . GLU A 1 247 ? 1.454 2.023 5.859 1 97.5 247 GLU A CA 1
ATOM 2018 C C . GLU A 1 247 ? 2.84 2.145 5.23 1 97.5 247 GLU A C 1
ATOM 2020 O O . GLU A 1 247 ? 3.701 1.289 5.445 1 97.5 247 GLU A O 1
ATOM 2025 N N . PHE A 1 248 ? 3.049 3.176 4.445 1 98.69 248 PHE A N 1
ATOM 2026 C CA . PHE A 1 248 ? 4.352 3.371 3.818 1 98.69 248 PHE A CA 1
ATOM 2027 C C . PHE A 1 248 ? 5.445 3.5 4.871 1 98.69 248 PHE A C 1
ATOM 2029 O O . PHE A 1 248 ? 6.484 2.844 4.773 1 98.69 248 PHE A O 1
ATOM 2036 N N . ILE A 1 249 ? 5.152 4.293 5.895 1 98.56 249 ILE A N 1
ATOM 2037 C CA . ILE A 1 249 ? 6.141 4.574 6.934 1 98.56 249 ILE A CA 1
ATOM 2038 C C . ILE A 1 249 ? 6.477 3.287 7.688 1 98.56 249 ILE A C 1
ATOM 2040 O O . ILE A 1 249 ? 7.625 3.076 8.086 1 98.56 249 ILE A O 1
ATOM 2044 N N . SER A 1 250 ? 5.52 2.387 7.844 1 97.06 250 SER A N 1
ATOM 2045 C CA . SER A 1 250 ? 5.73 1.151 8.594 1 97.06 250 SER A CA 1
ATOM 2046 C C . SER A 1 250 ? 6.777 0.271 7.918 1 97.06 250 SER A C 1
ATOM 2048 O O . SER A 1 250 ? 7.371 -0.6 8.555 1 97.06 250 SER A O 1
ATOM 2050 N N . HIS A 1 251 ? 7.109 0.494 6.629 1 97.31 251 HIS A N 1
ATOM 2051 C CA . HIS A 1 251 ? 8.102 -0.286 5.902 1 97.31 251 HIS A CA 1
ATOM 2052 C C . HIS A 1 251 ? 9.391 0.507 5.707 1 97.31 251 HIS A C 1
ATOM 2054 O O . HIS A 1 251 ? 10.289 0.071 4.988 1 97.31 251 HIS A O 1
ATOM 2060 N N . ASP A 1 252 ? 9.484 1.677 6.234 1 97.69 252 ASP A N 1
ATOM 2061 C CA . ASP A 1 252 ? 10.648 2.555 6.148 1 97.69 252 ASP A CA 1
ATOM 2062 C C . ASP A 1 252 ? 11.336 2.689 7.504 1 97.69 252 ASP A C 1
ATOM 2064 O O . ASP A 1 252 ? 10.891 3.453 8.359 1 97.69 252 ASP A O 1
ATOM 2068 N N . PRO A 1 253 ? 12.422 1.991 7.711 1 96.19 253 PRO A N 1
ATOM 2069 C CA . PRO A 1 253 ? 13.047 1.947 9.031 1 96.19 253 PRO A CA 1
ATOM 2070 C C . PRO A 1 253 ? 13.719 3.268 9.414 1 96.19 253 PRO A C 1
ATOM 2072 O O . PRO A 1 253 ? 14.219 3.41 10.531 1 96.19 253 PRO A O 1
ATOM 2075 N N . THR A 1 254 ? 13.672 4.262 8.523 1 96.88 254 THR A N 1
ATOM 2076 C CA . THR A 1 254 ? 14.203 5.586 8.828 1 96.88 254 THR A CA 1
ATOM 2077 C C . THR A 1 254 ? 13.305 6.324 9.812 1 96.88 254 THR A C 1
ATOM 2079 O O . THR A 1 254 ? 13.75 7.23 10.516 1 96.88 254 THR A O 1
ATOM 2082 N N . PHE A 1 255 ? 12.07 5.887 9.805 1 98.38 255 PHE A N 1
ATOM 2083 C CA . PHE A 1 255 ? 11.07 6.617 10.578 1 98.38 255 PHE A CA 1
ATOM 2084 C C . PHE A 1 255 ? 10.438 5.723 11.633 1 98.38 255 PHE A C 1
ATOM 2086 O O . PHE A 1 255 ? 10.43 4.496 11.492 1 98.38 255 PHE A O 1
ATOM 2093 N N . GLU A 1 256 ? 10.023 6.348 12.688 1 98.06 256 GLU A N 1
ATOM 2094 C CA . GLU A 1 256 ? 9.18 5.742 13.711 1 98.06 256 GLU A CA 1
ATOM 2095 C C . GLU A 1 256 ? 7.914 6.566 13.938 1 98.06 256 GLU A C 1
ATOM 2097 O O . GLU A 1 256 ? 7.988 7.773 14.172 1 98.06 256 GLU A O 1
ATOM 2102 N N . LEU A 1 257 ? 6.805 5.918 13.867 1 98.31 257 LEU A N 1
ATOM 2103 C CA . LEU A 1 257 ? 5.531 6.602 14.062 1 98.31 257 LEU A CA 1
ATOM 2104 C C . LEU A 1 257 ? 5.258 6.836 15.547 1 98.31 257 LEU A C 1
ATOM 2106 O O . LEU A 1 257 ? 5.492 5.949 16.375 1 98.31 257 LEU A O 1
ATOM 2110 N N . VAL A 1 258 ? 4.828 8.031 15.875 1 98.38 258 VAL A N 1
ATOM 2111 C CA . VAL A 1 258 ? 4.34 8.359 17.203 1 98.38 258 VAL A CA 1
ATOM 2112 C C . VAL A 1 258 ? 2.832 8.602 17.156 1 98.38 258 VAL A C 1
ATOM 2114 O O . VAL A 1 258 ? 2.357 9.438 16.375 1 98.38 258 VAL A O 1
ATOM 2117 N N . ASP A 1 259 ? 2.117 7.93 17.969 1 96.69 259 ASP A N 1
ATOM 2118 C CA . ASP A 1 259 ? 0.659 8.008 17.953 1 96.69 259 ASP A CA 1
ATOM 2119 C C . ASP A 1 259 ? 0.174 9.352 18.484 1 96.69 259 ASP A C 1
ATOM 2121 O O . ASP A 1 259 ? 0.71 9.867 19.469 1 96.69 259 ASP A O 1
ATOM 2125 N N . LEU A 1 260 ? -0.845 9.867 17.797 1 98.5 260 LEU A N 1
ATOM 2126 C CA . LEU A 1 260 ? -1.449 11.109 18.25 1 98.5 260 LEU A CA 1
ATOM 2127 C C . LEU A 1 260 ? -1.936 10.984 19.688 1 98.5 260 LEU A C 1
ATOM 2129 O O . LEU A 1 260 ? -1.797 11.914 20.484 1 98.5 260 LEU A O 1
ATOM 2133 N N . ALA A 1 261 ? -2.494 9.844 20.047 1 98.06 261 ALA A N 1
ATOM 2134 C CA . ALA A 1 261 ? -3.023 9.602 21.391 1 98.06 261 ALA A CA 1
ATOM 2135 C C . ALA A 1 261 ? -1.929 9.734 22.453 1 98.06 261 ALA A C 1
ATOM 2137 O O . ALA A 1 261 ? -2.186 10.18 23.562 1 98.06 261 ALA A O 1
ATOM 2138 N N . THR A 1 262 ? -0.728 9.328 22.094 1 98 262 THR A N 1
ATOM 2139 C CA . THR A 1 262 ? 0.406 9.43 23.016 1 98 262 THR A CA 1
ATOM 2140 C C . THR A 1 262 ? 0.795 10.883 23.234 1 98 262 THR A C 1
ATOM 2142 O O . THR A 1 262 ? 1.109 11.289 24.359 1 98 262 THR A O 1
ATOM 2145 N N . VAL A 1 263 ? 0.707 11.656 22.188 1 98.38 263 VAL A N 1
ATOM 2146 C CA . VAL A 1 263 ? 1.129 13.047 22.25 1 98.38 263 VAL A CA 1
ATOM 2147 C C . VAL A 1 263 ? 0.083 13.875 22.984 1 98.38 263 VAL A C 1
ATOM 2149 O O . VAL A 1 263 ? 0.422 14.828 23.703 1 98.38 263 VAL A O 1
ATOM 2152 N N . LEU A 1 264 ? -1.209 13.484 22.859 1 97.75 264 LEU A N 1
ATOM 2153 C CA . LEU A 1 264 ? -2.289 14.289 23.422 1 97.75 264 LEU A CA 1
ATOM 2154 C C . LEU A 1 264 ? -2.594 13.875 24.859 1 97.75 264 LEU A C 1
ATOM 2156 O O . LEU A 1 264 ? -3.488 14.43 25.5 1 97.75 264 LEU A O 1
ATOM 2160 N N . LYS A 1 265 ? -1.951 12.938 25.453 1 90.25 265 LYS A N 1
ATOM 2161 C CA . LYS A 1 265 ? -2.094 12.586 26.859 1 90.25 265 LYS A CA 1
ATOM 2162 C C . LYS A 1 265 ? -1.479 13.648 27.766 1 90.25 265 LYS A C 1
ATOM 2164 O O . LYS A 1 265 ? -0.499 14.297 27.391 1 90.25 265 LYS A O 1
ATOM 2169 N N . MET B 1 1 ? -60.781 -22.984 38.344 1 32.12 1 MET B N 1
ATOM 2170 C CA . MET B 1 1 ? -60.156 -21.906 37.562 1 32.12 1 MET B CA 1
ATOM 2171 C C . MET B 1 1 ? -58.688 -22.234 37.25 1 32.12 1 MET B C 1
ATOM 2173 O O . MET B 1 1 ? -57.844 -22.234 38.156 1 32.12 1 MET B O 1
ATOM 2177 N N . GLN B 1 2 ? -58.469 -23.234 36.344 1 32.91 2 GLN B N 1
ATOM 2178 C CA . GLN B 1 2 ? -57.219 -23.844 35.906 1 32.91 2 GLN B CA 1
ATOM 2179 C C . GLN B 1 2 ? -56.344 -22.828 35.188 1 32.91 2 GLN B C 1
ATOM 2181 O O . GLN B 1 2 ? -56.781 -22.141 34.25 1 32.91 2 GLN B O 1
ATOM 2186 N N . LYS B 1 3 ? -55.312 -22.25 36 1 38.78 3 LYS B N 1
ATOM 2187 C CA . LYS B 1 3 ? -54.281 -21.312 35.562 1 38.78 3 LYS B CA 1
ATOM 2188 C C . LYS B 1 3 ? -53.562 -21.844 34.344 1 38.78 3 LYS B C 1
ATOM 2190 O O . LYS B 1 3 ? -52.938 -22.906 34.406 1 38.78 3 LYS B O 1
ATOM 2195 N N . ILE B 1 4 ? -54.031 -21.672 33.062 1 38.53 4 ILE B N 1
ATOM 2196 C CA . ILE B 1 4 ? -53.312 -21.891 31.797 1 38.53 4 ILE B CA 1
ATOM 2197 C C . ILE B 1 4 ? -52.031 -21.062 31.781 1 38.53 4 ILE B C 1
ATOM 2199 O O . ILE B 1 4 ? -52.094 -19.828 31.844 1 38.53 4 ILE B O 1
ATOM 2203 N N . ILE B 1 5 ? -50.969 -21.516 32.344 1 37.25 5 ILE B N 1
ATOM 2204 C CA . ILE B 1 5 ? -49.656 -20.906 32.25 1 37.25 5 ILE B CA 1
ATOM 2205 C C . ILE B 1 5 ? -49.25 -20.812 30.781 1 37.25 5 ILE B C 1
ATOM 2207 O O . 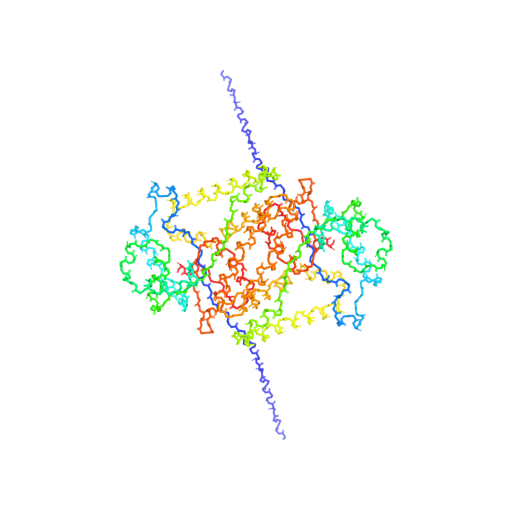ILE B 1 5 ? -49.188 -21.828 30.078 1 37.25 5 ILE B O 1
ATOM 2211 N N . LEU B 1 6 ? -49.656 -19.703 30.062 1 35.06 6 LEU B N 1
ATOM 2212 C CA . LEU B 1 6 ? -49.188 -19.375 28.719 1 35.06 6 LEU B CA 1
ATOM 2213 C C . LEU B 1 6 ? -47.656 -19.406 28.656 1 35.06 6 LEU B C 1
ATOM 2215 O O . LEU B 1 6 ? -46.969 -18.656 29.359 1 35.06 6 LEU B O 1
ATOM 2219 N N . LEU B 1 7 ? -47.062 -20.562 28.391 1 40.78 7 LEU B N 1
ATOM 2220 C CA . LEU B 1 7 ? -45.656 -20.703 28.016 1 40.78 7 LEU B CA 1
ATOM 2221 C C . LEU B 1 7 ? -45.312 -19.797 26.844 1 40.78 7 LEU B C 1
ATOM 2223 O O . LEU B 1 7 ? -45.812 -20 25.734 1 40.78 7 LEU B O 1
ATOM 2227 N N . LEU B 1 8 ? -45.188 -18.516 27.062 1 38.66 8 LEU B N 1
ATOM 2228 C CA . LEU B 1 8 ? -44.625 -17.641 26.047 1 38.66 8 LEU B CA 1
ATOM 2229 C C . LEU B 1 8 ? -43.25 -18.141 25.594 1 38.66 8 LEU B C 1
ATOM 2231 O O . LEU B 1 8 ? -42.312 -18.141 26.391 1 38.66 8 LEU B O 1
ATOM 2235 N N . ALA B 1 9 ? -43.156 -19.078 24.672 1 36.38 9 ALA B N 1
ATOM 2236 C CA . ALA B 1 9 ? -41.906 -19.422 23.984 1 36.38 9 ALA B CA 1
ATOM 2237 C C . ALA B 1 9 ? -41.312 -18.203 23.297 1 36.38 9 ALA B C 1
ATOM 2239 O O . ALA B 1 9 ? -41.906 -17.672 22.359 1 36.38 9 ALA B O 1
ATOM 2240 N N . LEU B 1 10 ? -40.562 -17.438 24.016 1 40.03 10 LEU B N 1
ATOM 2241 C CA . LEU B 1 10 ? -39.688 -16.438 23.375 1 40.03 10 LEU B CA 1
ATOM 2242 C C . LEU B 1 10 ? -38.875 -17.062 22.266 1 40.03 10 LEU B C 1
ATOM 2244 O O . LEU B 1 10 ? -37.969 -17.875 22.531 1 40.03 10 LEU B O 1
ATOM 2248 N N . LEU B 1 11 ? -39.406 -17.281 21.125 1 40.88 11 LEU B N 1
ATOM 2249 C CA . LEU B 1 11 ? -38.594 -17.594 19.953 1 40.88 11 LEU B CA 1
ATOM 2250 C C . LEU B 1 11 ? -37.5 -16.547 19.734 1 40.88 11 LEU B C 1
ATOM 2252 O O . LEU B 1 11 ? -37.781 -15.398 19.406 1 40.88 11 LEU B O 1
ATOM 2256 N N . THR B 1 12 ? -36.406 -16.703 20.406 1 39.59 12 THR B N 1
ATOM 2257 C CA . THR B 1 12 ? -35.25 -15.914 20.031 1 39.59 12 THR B CA 1
ATOM 2258 C C . THR B 1 12 ? -34.875 -16.156 18.578 1 39.59 12 THR B C 1
ATOM 2260 O O . THR B 1 12 ? -34.562 -17.281 18.188 1 39.59 12 THR B O 1
ATOM 2263 N N . PHE B 1 13 ? -35.469 -15.492 17.656 1 40.66 13 PHE B N 1
ATOM 2264 C CA . PHE B 1 13 ? -34.906 -15.383 16.328 1 40.66 13 PHE B CA 1
ATOM 2265 C C . PHE B 1 13 ? -33.438 -14.984 16.406 1 40.66 13 PHE B C 1
ATOM 2267 O O . PHE B 1 13 ? -33.094 -13.867 16.812 1 40.66 13 PHE B O 1
ATOM 2274 N N . ASN B 1 14 ? -32.656 -15.93 16.656 1 39.41 14 ASN B N 1
ATOM 2275 C CA . ASN B 1 14 ? -31.25 -15.656 16.344 1 39.41 14 ASN B CA 1
ATOM 2276 C C . ASN B 1 14 ? -31.094 -15.102 14.93 1 39.41 14 ASN B C 1
ATOM 2278 O O . ASN B 1 14 ? -31.328 -15.82 13.953 1 39.41 14 ASN B O 1
ATOM 2282 N N . LEU B 1 15 ? -31.422 -13.883 14.688 1 42 15 LEU B N 1
ATOM 2283 C CA . LEU B 1 15 ? -30.875 -13.258 13.492 1 42 15 LEU B CA 1
ATOM 2284 C C . LEU B 1 15 ? -29.406 -13.625 13.32 1 42 15 LEU B C 1
ATOM 2286 O O . LEU B 1 15 ? -28.547 -13.086 14.016 1 42 15 LEU B O 1
ATOM 2290 N N . SER B 1 16 ? -29.109 -14.836 13.039 1 39.75 16 SER B N 1
ATOM 2291 C CA . SER B 1 16 ? -27.766 -15.07 12.539 1 39.75 16 SER B CA 1
ATOM 2292 C C . SER B 1 16 ? -27.391 -14.055 11.461 1 39.75 16 SER B C 1
ATOM 2294 O O . SER B 1 16 ? -28.031 -13.992 10.414 1 39.75 16 SER B O 1
ATOM 2296 N N . SER B 1 17 ? -27.094 -12.93 11.781 1 43.84 17 SER B N 1
ATOM 2297 C CA . SER B 1 17 ? -26.406 -12.156 10.75 1 43.84 17 SER B CA 1
ATOM 2298 C C . SER B 1 17 ? -25.594 -13.062 9.836 1 43.84 17 SER B C 1
ATOM 2300 O O . SER B 1 17 ? -24.719 -13.797 10.289 1 43.84 17 SER B O 1
ATOM 2302 N N . SER B 1 18 ? -26.109 -13.727 8.875 1 46.25 18 SER B N 1
ATOM 2303 C CA . SER B 1 18 ? -25.375 -14.492 7.867 1 46.25 18 SER B CA 1
ATOM 2304 C C . SER B 1 18 ? -24.016 -13.875 7.578 1 46.25 18 SER B C 1
ATOM 2306 O O . SER B 1 18 ? -23.922 -12.812 6.969 1 46.25 18 SER B O 1
ATOM 2308 N N . GLN B 1 19 ? -23.125 -13.859 8.461 1 55.22 19 GLN B N 1
ATOM 2309 C CA . GLN B 1 19 ? -21.75 -13.438 8.195 1 55.22 19 GLN B CA 1
ATOM 2310 C C . GLN B 1 19 ? -21.266 -13.953 6.848 1 55.22 19 GLN B C 1
ATOM 2312 O O . GLN B 1 19 ? -21.297 -15.156 6.586 1 55.22 19 GLN B O 1
ATOM 2317 N N . ILE B 1 20 ? -21.328 -13.234 5.797 1 64.81 20 ILE B N 1
ATOM 2318 C CA . ILE B 1 20 ? -20.828 -13.586 4.473 1 64.81 20 ILE B CA 1
ATOM 2319 C C . ILE B 1 20 ? -19.484 -14.273 4.594 1 64.81 20 ILE B C 1
ATOM 2321 O O . ILE B 1 20 ? -18.547 -13.719 5.176 1 64.81 20 ILE B O 1
ATOM 2325 N N . LYS B 1 21 ? -19.422 -15.609 4.445 1 86.38 21 LYS B N 1
ATOM 2326 C CA . LYS B 1 21 ? -18.219 -16.422 4.504 1 86.38 21 LYS B CA 1
ATOM 2327 C C . LYS B 1 21 ? -17.141 -15.891 3.562 1 86.38 21 LYS B C 1
ATOM 2329 O O . LYS B 1 21 ? -17.391 -15.695 2.371 1 86.38 21 LYS B O 1
ATOM 2334 N N . LYS B 1 22 ? -16.016 -15.547 4.125 1 95.69 22 LYS B N 1
ATOM 2335 C CA . LYS B 1 22 ? -14.883 -15.062 3.342 1 95.69 22 LYS B CA 1
ATOM 2336 C C . LYS B 1 22 ? -14.32 -16.156 2.441 1 95.69 22 LYS B C 1
ATOM 2338 O O . LYS B 1 22 ? -14.266 -17.328 2.838 1 95.69 22 LYS B O 1
ATOM 2343 N N . LYS B 1 23 ? -13.969 -15.852 1.227 1 98.44 23 LYS B N 1
ATOM 2344 C CA . LYS B 1 23 ? -13.25 -16.766 0.346 1 98.44 23 LYS B CA 1
ATOM 2345 C C . LYS B 1 23 ? -11.797 -16.922 0.789 1 98.44 23 LYS B C 1
ATOM 2347 O O . LYS B 1 23 ? -11.148 -15.938 1.154 1 98.44 23 LYS B O 1
ATOM 2352 N N . GLN B 1 24 ? -11.266 -18.125 0.782 1 98.75 24 GLN B N 1
ATOM 2353 C CA . GLN B 1 24 ? -9.898 -18.391 1.233 1 98.75 24 GLN B CA 1
ATOM 2354 C C . GLN B 1 24 ? -8.898 -18.234 0.091 1 98.75 24 GLN B C 1
ATOM 2356 O O . GLN B 1 24 ? -9.148 -18.688 -1.026 1 98.75 24 GLN B O 1
ATOM 2361 N N . VAL B 1 25 ? -7.816 -17.547 0.372 1 98.88 25 VAL B N 1
ATOM 2362 C CA . VAL B 1 25 ? -6.773 -17.312 -0.622 1 98.88 25 VAL B CA 1
ATOM 2363 C C . VAL B 1 25 ? -5.457 -17.922 -0.141 1 98.88 25 VAL B C 1
ATOM 2365 O O . VAL B 1 25 ? -4.93 -17.516 0.9 1 98.88 25 VAL B O 1
ATOM 2368 N N . LEU B 1 26 ? -4.973 -18.906 -0.808 1 98.94 26 LEU B N 1
ATOM 2369 C CA . LEU B 1 26 ? -3.59 -19.344 -0.648 1 98.94 26 LEU B CA 1
ATOM 2370 C C . LEU B 1 26 ? -2.664 -18.562 -1.57 1 98.94 26 LEU B C 1
ATOM 2372 O O . LEU B 1 26 ? -2.549 -18.875 -2.758 1 98.94 26 LEU B O 1
ATOM 2376 N N . LEU B 1 27 ? -2.102 -17.547 -1.078 1 98.88 27 LEU B N 1
ATOM 2377 C CA . LEU B 1 27 ? -1.158 -16.719 -1.822 1 98.88 27 LEU B CA 1
ATOM 2378 C C . LEU B 1 27 ? 0.272 -17.203 -1.615 1 98.88 27 LEU B C 1
ATOM 2380 O O . LEU B 1 27 ? 0.778 -17.203 -0.491 1 98.88 27 LEU B O 1
ATOM 2384 N N . ILE B 1 28 ? 0.893 -17.625 -2.688 1 98.88 28 ILE B N 1
ATOM 2385 C CA . ILE B 1 28 ? 2.242 -18.188 -2.621 1 98.88 28 ILE B CA 1
ATOM 2386 C C . ILE B 1 28 ? 3.213 -17.25 -3.348 1 98.88 28 ILE B C 1
ATOM 2388 O O . ILE B 1 28 ? 3.135 -17.094 -4.57 1 98.88 28 ILE B O 1
ATOM 2392 N N . GLY B 1 29 ? 4.055 -16.625 -2.58 1 98.62 29 GLY B N 1
ATOM 2393 C CA . GLY B 1 29 ? 5.191 -15.914 -3.146 1 98.62 29 GLY B CA 1
ATOM 2394 C C . GLY B 1 29 ? 6.379 -16.812 -3.428 1 98.62 29 GLY B C 1
ATOM 2395 O O . GLY B 1 29 ? 6.773 -17.609 -2.576 1 98.62 29 GLY B O 1
ATOM 2396 N N . THR B 1 30 ? 6.938 -16.719 -4.605 1 97.44 30 THR B N 1
ATOM 2397 C CA . THR B 1 30 ? 8.008 -17.625 -4.988 1 97.44 30 THR B CA 1
ATOM 2398 C C . THR B 1 30 ? 9.203 -16.859 -5.547 1 97.44 30 THR B C 1
ATOM 2400 O O . THR B 1 30 ? 9.094 -15.664 -5.848 1 97.44 30 THR B O 1
ATOM 2403 N N . PHE B 1 31 ? 10.414 -17.531 -5.562 1 94.12 31 PHE B N 1
ATOM 2404 C CA . PHE B 1 31 ? 11.562 -17.109 -6.359 1 94.12 31 PHE B CA 1
ATOM 2405 C C . PHE B 1 31 ? 11.523 -17.734 -7.742 1 94.12 31 PHE B C 1
ATOM 2407 O O . PHE B 1 31 ? 10.641 -18.547 -8.039 1 94.12 31 PHE B O 1
ATOM 2414 N N . HIS B 1 32 ? 12.367 -17.312 -8.594 1 91.19 32 HIS B N 1
ATOM 2415 C CA . HIS B 1 32 ? 12.383 -17.875 -9.945 1 91.19 32 HIS B CA 1
ATOM 2416 C C . HIS B 1 32 ? 13.086 -19.219 -9.977 1 91.19 32 HIS B C 1
ATOM 2418 O O . HIS B 1 32 ? 14.312 -19.297 -9.844 1 91.19 32 HIS B O 1
ATOM 2424 N N . TYR B 1 33 ? 12.328 -20.25 -10.266 1 92 33 TYR B N 1
ATOM 2425 C CA . TYR B 1 33 ? 12.859 -21.609 -10.266 1 92 33 TYR B CA 1
ATOM 2426 C C . TYR B 1 33 ? 13.93 -21.766 -11.336 1 92 33 TYR B C 1
ATOM 2428 O O . TYR B 1 33 ? 14.953 -22.406 -11.109 1 92 33 TYR B O 1
ATOM 2436 N N . ALA B 1 34 ? 13.719 -21.188 -12.5 1 85.5 34 ALA B N 1
ATOM 2437 C CA . ALA B 1 34 ? 14.602 -21.391 -13.648 1 85.5 34 ALA B CA 1
ATOM 2438 C C . ALA B 1 34 ? 15.914 -20.641 -13.461 1 85.5 34 ALA B C 1
ATOM 2440 O O . ALA B 1 34 ? 16.938 -21 -14.062 1 85.5 34 ALA B O 1
ATOM 2441 N N . ASN B 1 35 ? 15.828 -19.531 -12.758 1 79 35 ASN B N 1
ATOM 2442 C CA . ASN B 1 35 ? 17.016 -18.734 -12.477 1 79 35 ASN B CA 1
ATOM 2443 C C . ASN B 1 35 ? 17.078 -18.344 -11 1 79 35 ASN B C 1
ATOM 2445 O O . ASN B 1 35 ? 16.828 -17.188 -10.648 1 79 35 ASN B O 1
ATOM 2449 N N . PRO B 1 36 ? 17.578 -19.281 -10.258 1 74.56 36 PRO B N 1
ATOM 2450 C CA . PRO B 1 36 ? 17.516 -19.031 -8.82 1 74.56 36 PRO B CA 1
ATOM 2451 C C . PRO B 1 36 ? 18.656 -18.141 -8.32 1 74.56 36 PRO B C 1
ATOM 2453 O O . PRO B 1 36 ? 18.703 -17.812 -7.137 1 74.56 36 PRO B O 1
ATOM 2456 N N . GLY B 1 37 ? 19.484 -17.703 -9.258 1 69.44 37 GLY B N 1
ATOM 2457 C CA . GLY B 1 37 ? 20.609 -16.859 -8.914 1 69.44 37 GLY B CA 1
ATOM 2458 C C . GLY B 1 37 ? 21.922 -17.359 -9.484 1 69.44 37 GLY B C 1
ATOM 2459 O O . GLY B 1 37 ? 22.109 -18.562 -9.68 1 69.44 37 GLY B O 1
ATOM 2460 N N . LEU B 1 38 ? 22.719 -16.453 -9.852 1 58.97 38 LEU B N 1
ATOM 2461 C CA . LEU B 1 38 ? 23.969 -16.75 -10.555 1 58.97 38 LEU B CA 1
ATOM 2462 C C . LEU B 1 38 ? 24.859 -17.688 -9.734 1 58.97 38 LEU B C 1
ATOM 2464 O O . LEU B 1 38 ? 25.391 -18.656 -10.266 1 58.97 38 LEU B O 1
ATOM 2468 N N . ASP B 1 39 ? 24.891 -17.359 -8.57 1 52.53 39 ASP B N 1
ATOM 2469 C CA . ASP B 1 39 ? 25.797 -18.125 -7.727 1 52.53 39 ASP B CA 1
ATOM 2470 C C . ASP B 1 39 ? 25.297 -19.562 -7.523 1 52.53 39 ASP B C 1
ATOM 2472 O O . ASP B 1 39 ? 26.078 -20.5 -7.512 1 52.53 39 ASP B O 1
ATOM 2476 N N . VAL B 1 40 ? 24.062 -19.594 -7.418 1 55.72 40 VAL B N 1
ATOM 2477 C CA . VAL B 1 40 ? 23.438 -20.891 -7.199 1 55.72 40 VAL B CA 1
ATOM 2478 C C . VAL B 1 40 ? 23.703 -21.797 -8.391 1 55.72 40 VAL B C 1
ATOM 2480 O O . VAL B 1 40 ? 24.047 -22.969 -8.219 1 55.72 40 VAL B O 1
ATOM 2483 N N . ALA B 1 41 ? 23.609 -21.281 -9.508 1 52.91 41 ALA B N 1
ATOM 2484 C CA . ALA B 1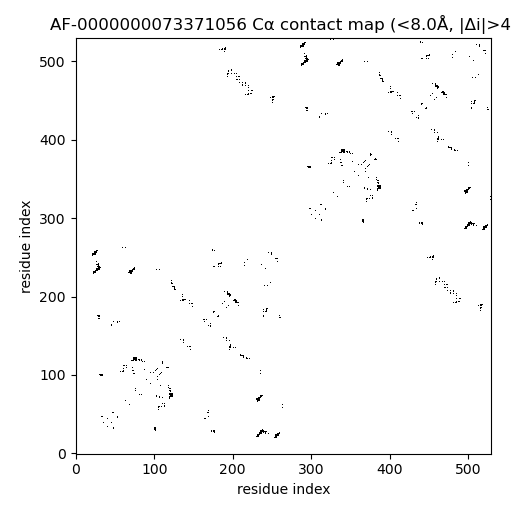 41 ? 23.844 -22.016 -10.75 1 52.91 41 ALA B CA 1
ATOM 2485 C C . ALA B 1 41 ? 25.297 -22.453 -10.875 1 52.91 41 ALA B C 1
ATOM 2487 O O . ALA B 1 41 ? 25.578 -23.562 -11.297 1 52.91 41 ALA B O 1
ATOM 2488 N N . GLN B 1 42 ? 26.047 -21.594 -10.305 1 57.75 42 GLN B N 1
ATOM 2489 C CA . GLN B 1 42 ? 27.469 -21.875 -10.438 1 57.75 42 GLN B CA 1
ATOM 2490 C C . GLN B 1 42 ? 27.922 -22.953 -9.461 1 57.75 42 GLN B C 1
ATOM 2492 O O . GLN B 1 42 ? 28.75 -23.812 -9.805 1 57.75 42 GLN B O 1
ATOM 2497 N N . LEU B 1 43 ? 27.203 -22.953 -8.383 1 59.72 43 LEU B N 1
ATOM 2498 C CA . LEU B 1 43 ? 27.688 -23.875 -7.363 1 59.72 43 LEU B CA 1
ATOM 2499 C C . LEU B 1 43 ? 26.875 -25.172 -7.371 1 59.72 43 LEU B C 1
ATOM 2501 O O . LEU B 1 43 ? 27.141 -26.078 -6.582 1 59.72 43 LEU B O 1
ATOM 2505 N N . ASN B 1 44 ? 26.016 -25.234 -8.281 1 60.66 44 ASN B N 1
ATOM 2506 C CA . ASN B 1 44 ? 25.156 -26.406 -8.453 1 60.66 44 ASN B CA 1
ATOM 2507 C C . ASN B 1 44 ? 24.547 -26.859 -7.133 1 60.66 44 ASN B C 1
ATOM 2509 O O . ASN B 1 44 ? 24.5 -28.047 -6.84 1 60.66 44 ASN B O 1
ATOM 2513 N N . SER B 1 45 ? 24.234 -26 -6.285 1 69 45 SER B N 1
ATOM 2514 C CA . SER B 1 45 ? 23.797 -26.344 -4.934 1 69 45 SER B CA 1
ATOM 2515 C C . SER B 1 45 ? 22.281 -26.531 -4.867 1 69 45 SER B C 1
ATOM 2517 O O . SER B 1 45 ? 21.766 -27.156 -3.939 1 69 45 SER B O 1
ATOM 2519 N N . PHE B 1 46 ? 21.641 -26.125 -5.926 1 82.5 46 PHE B N 1
ATOM 2520 C CA . PHE B 1 46 ? 20.188 -26.219 -5.945 1 82.5 46 PHE B CA 1
ATOM 2521 C C . PHE B 1 46 ? 19.688 -26.422 -7.367 1 82.5 46 PHE B C 1
ATOM 2523 O O . PHE B 1 46 ? 20.156 -25.766 -8.297 1 82.5 46 PHE B O 1
ATOM 2530 N N . SER B 1 47 ? 18.891 -27.484 -7.504 1 88.12 47 SER B N 1
ATOM 2531 C CA . SER B 1 47 ? 18.266 -27.703 -8.805 1 88.12 47 SER B CA 1
ATOM 2532 C C . SER B 1 47 ? 16.781 -28.078 -8.648 1 88.12 47 SER B C 1
ATOM 2534 O O . SER B 1 47 ? 16.453 -29 -7.902 1 88.12 47 SER B O 1
ATOM 2536 N N . ILE B 1 48 ? 15.969 -27.484 -9.422 1 93.81 48 ILE B N 1
ATOM 2537 C CA . ILE B 1 48 ? 14.531 -27.75 -9.398 1 93.81 48 ILE B CA 1
ATOM 2538 C C . ILE B 1 48 ? 14.25 -29.125 -10.008 1 93.81 48 ILE B C 1
ATOM 2540 O O . ILE B 1 48 ? 13.258 -29.766 -9.648 1 93.81 48 ILE B O 1
ATOM 2544 N N . MET B 1 49 ? 15.18 -29.578 -10.828 1 94.38 49 MET B N 1
ATOM 2545 C CA . MET B 1 49 ? 14.945 -30.828 -11.562 1 94.38 49 MET B CA 1
ATOM 2546 C C . MET B 1 49 ? 15.57 -32 -10.836 1 94.38 49 MET B C 1
ATOM 2548 O O . MET B 1 49 ? 15.445 -33.156 -11.281 1 94.38 49 MET B O 1
ATOM 2552 N N . SER B 1 50 ? 16.25 -31.719 -9.719 1 93.12 50 SER B N 1
ATOM 2553 C CA . SER B 1 50 ? 16.797 -32.812 -8.938 1 93.12 50 SER B CA 1
ATOM 2554 C C . SER B 1 50 ? 15.695 -33.719 -8.406 1 93.12 50 SER B C 1
ATOM 2556 O O . SER B 1 50 ? 14.547 -33.312 -8.266 1 93.12 50 SER B O 1
ATOM 2558 N N . GLU B 1 51 ? 16.094 -35 -8.125 1 95.88 51 GLU B N 1
ATOM 2559 C CA . GLU B 1 51 ? 15.133 -35.938 -7.566 1 95.88 51 GLU B CA 1
ATOM 2560 C C . GLU B 1 51 ? 14.539 -35.438 -6.262 1 95.88 51 GLU B C 1
ATOM 2562 O O . GLU B 1 51 ? 13.336 -35.562 -6.023 1 95.88 51 GLU B O 1
ATOM 2567 N N . LYS B 1 52 ? 15.367 -34.875 -5.461 1 95.31 52 LYS B N 1
ATOM 2568 C CA . LYS B 1 52 ? 14.914 -34.344 -4.18 1 95.31 52 LYS B CA 1
ATOM 2569 C C . LYS B 1 52 ? 13.875 -33.25 -4.379 1 95.31 52 LYS B C 1
ATOM 2571 O O . LYS B 1 52 ? 12.805 -33.281 -3.766 1 95.31 52 LYS B O 1
ATOM 2576 N N . SER B 1 53 ? 14.148 -32.25 -5.223 1 96.38 53 SER B N 1
ATOM 2577 C CA . SER B 1 53 ? 13.227 -31.156 -5.488 1 96.38 53 SER B CA 1
ATOM 2578 C C . SER B 1 53 ? 11.922 -31.656 -6.098 1 96.38 53 SER B C 1
ATOM 2580 O O . SER B 1 53 ? 10.844 -31.188 -5.738 1 96.38 53 SER B O 1
ATOM 2582 N N . GLN B 1 54 ? 12.055 -32.625 -6.988 1 97.75 54 GLN B N 1
ATOM 2583 C CA . GLN B 1 54 ? 10.859 -33.156 -7.633 1 97.75 54 GLN B CA 1
ATOM 2584 C C . GLN B 1 54 ? 9.969 -33.875 -6.625 1 97.75 54 GLN B C 1
ATOM 2586 O O . GLN B 1 54 ? 8.742 -33.812 -6.695 1 97.75 54 GLN B O 1
ATOM 2591 N N . LYS B 1 55 ? 10.578 -34.562 -5.727 1 98.19 55 LYS B N 1
ATOM 2592 C CA . LYS B 1 55 ? 9.812 -35.188 -4.656 1 98.19 55 LYS B CA 1
ATOM 2593 C C . LYS B 1 55 ? 9.109 -34.156 -3.791 1 98.19 55 LYS B C 1
ATOM 2595 O O . LYS B 1 55 ? 7.945 -34.312 -3.422 1 98.19 55 LYS B O 1
ATOM 2600 N N . GLU B 1 56 ? 9.742 -33.094 -3.457 1 98.19 56 GLU B N 1
ATOM 2601 C CA . GLU B 1 56 ? 9.148 -32 -2.666 1 98.19 56 GLU B CA 1
ATOM 2602 C C . GLU B 1 56 ? 8 -31.328 -3.414 1 98.19 56 GLU B C 1
ATOM 2604 O O . GLU B 1 56 ? 7 -30.953 -2.807 1 98.19 56 GLU B O 1
ATOM 2609 N N . LEU B 1 57 ? 8.188 -31.188 -4.676 1 98.56 57 LEU B N 1
ATOM 2610 C CA . LEU B 1 57 ? 7.129 -30.609 -5.504 1 98.56 57 LEU B CA 1
ATOM 2611 C C . LEU B 1 57 ? 5.891 -31.5 -5.504 1 98.56 57 LEU B C 1
ATOM 2613 O O . LEU B 1 57 ? 4.766 -31 -5.465 1 98.56 57 LEU B O 1
ATOM 2617 N N . GLU B 1 58 ? 6.125 -32.844 -5.551 1 98.44 58 GLU B N 1
ATOM 2618 C CA . GLU B 1 58 ? 5.008 -33.781 -5.449 1 98.44 58 GLU B CA 1
ATOM 2619 C C . GLU B 1 58 ? 4.297 -33.625 -4.105 1 98.44 58 GLU B C 1
ATOM 2621 O O . GLU B 1 58 ? 3.066 -33.594 -4.055 1 98.44 58 GLU B O 1
ATOM 2626 N N . ILE B 1 59 ? 5.051 -33.5 -3.096 1 98.62 59 ILE B N 1
ATOM 2627 C CA . ILE B 1 59 ? 4.496 -33.375 -1.751 1 98.62 59 ILE B CA 1
ATOM 2628 C C . ILE B 1 59 ? 3.732 -32.062 -1.62 1 98.62 59 ILE B C 1
ATOM 2630 O O . ILE B 1 59 ? 2.594 -32.031 -1.146 1 98.62 59 ILE B O 1
ATOM 2634 N N . MET B 1 60 ? 4.297 -30.938 -2.064 1 98.75 60 MET B N 1
ATOM 2635 C CA . MET B 1 60 ? 3.666 -29.625 -1.961 1 98.75 60 MET B CA 1
ATOM 2636 C C . MET B 1 60 ? 2.379 -29.578 -2.779 1 98.75 60 MET B C 1
ATOM 2638 O O . MET B 1 60 ? 1.351 -29.109 -2.297 1 98.75 60 MET B O 1
ATOM 2642 N N . SER B 1 61 ? 2.449 -30.078 -3.992 1 98.75 61 SER B N 1
ATOM 2643 C CA . SER B 1 61 ? 1.263 -30.047 -4.84 1 98.75 61 SER B CA 1
ATOM 2644 C C . SER B 1 61 ? 0.152 -30.922 -4.277 1 98.75 61 SER B C 1
ATOM 2646 O O . SER B 1 61 ? -1.03 -30.594 -4.41 1 98.75 61 SER B O 1
ATOM 2648 N N . ASP B 1 62 ? 0.512 -32.062 -3.619 1 98.81 62 ASP B N 1
ATOM 2649 C CA . ASP B 1 62 ? -0.485 -32.906 -2.98 1 98.81 62 ASP B CA 1
ATOM 2650 C C . ASP B 1 62 ? -1.151 -32.219 -1.809 1 98.81 62 ASP B C 1
ATOM 2652 O O . ASP B 1 62 ? -2.361 -32.312 -1.608 1 98.81 62 ASP B O 1
ATOM 2656 N N . LYS B 1 63 ? -0.389 -31.531 -1.04 1 98.81 63 LYS B N 1
ATOM 2657 C CA . LYS B 1 63 ? -0.925 -30.781 0.096 1 98.81 63 LYS B CA 1
ATOM 2658 C C . LYS B 1 63 ? -1.812 -29.641 -0.369 1 98.81 63 LYS B C 1
ATOM 2660 O O . LYS B 1 63 ? -2.85 -29.359 0.236 1 98.81 63 LYS B O 1
ATOM 2665 N N . ILE B 1 64 ? -1.431 -28.953 -1.416 1 98.88 64 ILE B N 1
ATOM 2666 C CA . ILE B 1 64 ? -2.238 -27.875 -1.963 1 98.88 64 ILE B CA 1
ATOM 2667 C C . ILE B 1 64 ? -3.52 -28.438 -2.572 1 98.88 64 ILE B C 1
ATOM 2669 O O . ILE B 1 64 ? -4.582 -27.828 -2.484 1 98.88 64 ILE B O 1
ATOM 2673 N N . LYS B 1 65 ? -3.383 -29.594 -3.223 1 98.81 65 LYS B N 1
ATOM 2674 C CA . LYS B 1 65 ? -4.578 -30.281 -3.717 1 98.81 65 LYS B CA 1
ATOM 2675 C C . LYS B 1 65 ? -5.582 -30.516 -2.594 1 98.81 65 LYS B C 1
ATOM 2677 O O . LYS B 1 65 ? -6.789 -30.359 -2.789 1 98.81 65 LYS B O 1
ATOM 2682 N N . LYS B 1 66 ? -5.082 -30.906 -1.432 1 98.69 66 LYS B N 1
ATOM 2683 C CA . LYS B 1 66 ? -5.957 -31.125 -0.282 1 98.69 66 LYS B CA 1
ATOM 2684 C C . LYS B 1 66 ? -6.641 -29.828 0.144 1 98.69 66 LYS B C 1
ATOM 2686 O O . LYS B 1 66 ? -7.789 -29.844 0.588 1 98.69 66 LYS B O 1
ATOM 2691 N N . PHE B 1 67 ? -5.93 -28.688 0.113 1 98.56 67 PHE B N 1
ATOM 2692 C CA . PHE B 1 67 ? -6.555 -27.391 0.318 1 98.56 67 PHE B CA 1
ATOM 2693 C C . PHE B 1 67 ? -7.703 -27.188 -0.665 1 98.56 67 PHE B C 1
ATOM 2695 O O . PHE B 1 67 ? -8.758 -26.656 -0.295 1 98.56 67 PHE B O 1
ATOM 2702 N N . GLY B 1 68 ? -7.484 -27.531 -1.889 1 98.75 68 GLY B N 1
ATOM 2703 C CA . GLY B 1 68 ? -8.562 -27.656 -2.857 1 98.75 68 GLY B CA 1
ATOM 2704 C C . GLY B 1 68 ? -8.969 -26.344 -3.469 1 98.75 68 GLY B C 1
ATOM 2705 O O . GLY B 1 68 ? -10.156 -25.984 -3.469 1 98.75 68 GLY B O 1
ATOM 2706 N N . PRO B 1 69 ? -7.992 -25.609 -4.023 1 98.88 69 PRO B N 1
ATOM 2707 C CA . PRO B 1 69 ? -8.398 -24.359 -4.695 1 98.88 69 PRO B CA 1
ATOM 2708 C C . PRO B 1 69 ? -9.281 -24.609 -5.91 1 98.88 69 PRO B C 1
ATOM 2710 O O . PRO B 1 69 ? -9.023 -25.547 -6.688 1 98.88 69 PRO B O 1
ATOM 2713 N N . ASP B 1 70 ? -10.32 -23.781 -6.047 1 98.88 70 ASP B N 1
ATOM 2714 C CA . ASP B 1 70 ? -11.242 -23.859 -7.176 1 98.88 70 ASP B CA 1
ATOM 2715 C C . ASP B 1 70 ? -10.641 -23.203 -8.414 1 98.88 70 ASP B C 1
ATOM 2717 O O . ASP B 1 70 ? -11 -23.547 -9.547 1 98.88 70 ASP B O 1
ATOM 2721 N N . LYS B 1 71 ? -9.766 -22.219 -8.195 1 98.81 71 LYS B N 1
ATOM 2722 C CA . LYS B 1 71 ? -9.039 -21.531 -9.25 1 98.81 71 LYS B CA 1
ATOM 2723 C C . LYS B 1 71 ? -7.582 -21.297 -8.867 1 98.81 71 LYS B C 1
ATOM 2725 O O . LYS B 1 71 ? -7.27 -21.094 -7.691 1 98.81 71 LYS B O 1
ATOM 2730 N N . ILE B 1 72 ? -6.723 -21.391 -9.859 1 98.94 72 ILE B N 1
ATOM 2731 C CA . ILE B 1 72 ? -5.301 -21.141 -9.656 1 98.94 72 ILE B CA 1
ATOM 2732 C C . ILE B 1 72 ? -4.848 -20.016 -10.594 1 98.94 72 ILE B C 1
ATOM 2734 O O . ILE B 1 72 ? -4.934 -20.141 -11.82 1 98.94 72 ILE B O 1
ATOM 2738 N N . PHE B 1 73 ? -4.414 -18.922 -10 1 98.94 73 PHE B N 1
ATOM 2739 C CA . PHE B 1 73 ? -3.891 -17.766 -10.719 1 98.94 73 PHE B CA 1
ATOM 2740 C C . PHE B 1 73 ? -2.369 -17.812 -10.789 1 98.94 73 PHE B C 1
ATOM 2742 O O . PHE B 1 73 ? -1.708 -18.188 -9.82 1 98.94 73 PHE B O 1
ATOM 2749 N N . VAL B 1 74 ? -1.796 -17.391 -11.969 1 98.94 74 VAL B N 1
ATOM 2750 C CA . VAL B 1 74 ? -0.347 -17.406 -12.148 1 98.94 74 VAL B CA 1
ATOM 2751 C C . VAL B 1 74 ? 0.105 -16.094 -12.797 1 98.94 74 VAL B C 1
ATOM 2753 O O . VAL B 1 74 ? -0.697 -15.398 -13.422 1 98.94 74 VAL B O 1
ATOM 2756 N N . GLU B 1 75 ? 1.376 -15.797 -12.625 1 98.38 75 GLU B N 1
ATOM 2757 C CA . GLU B 1 75 ? 1.989 -14.609 -13.211 1 98.38 75 GLU B CA 1
ATOM 2758 C C . GLU B 1 75 ? 2.238 -14.797 -14.703 1 98.38 75 GLU B C 1
ATOM 2760 O O . GLU B 1 75 ? 3.375 -15.023 -15.125 1 98.38 75 GLU B O 1
ATOM 2765 N N . TRP B 1 76 ? 1.222 -14.758 -15.461 1 98.5 76 TRP B N 1
ATOM 2766 C CA . TRP B 1 76 ? 1.144 -14.844 -16.922 1 98.5 76 TRP B CA 1
ATOM 2767 C C . TRP B 1 76 ? 0.334 -13.688 -17.484 1 98.5 76 TRP B C 1
ATOM 2769 O O . TRP B 1 76 ? -0.695 -13.305 -16.938 1 98.5 76 TRP B O 1
ATOM 2779 N N . GLU B 1 77 ? 0.872 -13.062 -18.562 1 98.12 77 GLU B N 1
ATOM 2780 C CA . GLU B 1 77 ? 0.206 -11.883 -19.109 1 98.12 77 GLU B CA 1
ATOM 2781 C C . GLU B 1 77 ? -1.27 -12.164 -19.391 1 98.12 77 GLU B C 1
ATOM 2783 O O . GLU B 1 77 ? -1.608 -13.125 -20.078 1 98.12 77 GLU B O 1
ATOM 2788 N N . PHE B 1 78 ? -2.098 -11.328 -18.812 1 98.38 78 PHE B N 1
ATOM 2789 C CA . PHE B 1 78 ? -3.543 -11.492 -18.922 1 98.38 78 PHE B CA 1
ATOM 2790 C C . PHE B 1 78 ? -3.975 -11.562 -20.375 1 98.38 78 PHE B C 1
ATOM 2792 O O . PHE B 1 78 ? -4.805 -12.398 -20.75 1 98.38 78 PHE B O 1
ATOM 2799 N N . SER B 1 79 ? -3.41 -10.75 -21.219 1 97.69 79 SER B N 1
ATOM 2800 C CA . SER B 1 79 ? -3.773 -10.672 -22.625 1 97.69 79 SER B CA 1
ATOM 2801 C C . SER B 1 79 ? -3.344 -11.922 -23.375 1 97.69 79 SER B C 1
ATOM 2803 O O . SER B 1 79 ? -3.744 -12.133 -24.531 1 97.69 79 SER B O 1
ATOM 2805 N N . LYS B 1 80 ? -2.553 -12.797 -22.766 1 98.38 80 LYS B N 1
ATOM 2806 C CA . LYS B 1 80 ? -2.049 -14.008 -23.406 1 98.38 80 LYS B CA 1
ATOM 2807 C C . LYS B 1 80 ? -2.666 -15.258 -22.812 1 98.38 80 LYS B C 1
ATOM 2809 O O . LYS B 1 80 ? -2.008 -16.297 -22.703 1 98.38 80 LYS B O 1
ATOM 2814 N N . GLN B 1 81 ? -3.816 -15.18 -22.344 1 98.38 81 GLN B N 1
ATOM 2815 C CA . GLN B 1 81 ? -4.531 -16.312 -21.766 1 98.38 81 GLN B CA 1
ATOM 2816 C C . GLN B 1 81 ? -4.621 -17.469 -22.75 1 98.38 81 GLN B C 1
ATOM 2818 O O . GLN B 1 81 ? -4.48 -18.625 -22.359 1 98.38 81 GLN B O 1
ATOM 2823 N N . THR B 1 82 ? -4.852 -17.141 -24 1 98.56 82 THR B N 1
ATOM 2824 C CA . THR B 1 82 ? -4.941 -18.188 -25.016 1 98.56 82 THR B CA 1
ATOM 2825 C C . THR B 1 82 ? -3.643 -18.984 -25.078 1 98.56 82 THR B C 1
ATOM 2827 O O . THR B 1 82 ? -3.668 -20.203 -25.234 1 98.56 82 THR B O 1
ATOM 2830 N N . ASP B 1 83 ? -2.52 -18.297 -24.984 1 98.69 83 ASP B N 1
ATOM 2831 C CA . ASP B 1 83 ? -1.224 -18.969 -24.984 1 98.69 83 ASP B CA 1
ATOM 2832 C C . ASP B 1 83 ? -1.065 -19.828 -23.734 1 98.69 83 ASP B C 1
ATOM 2834 O O . ASP B 1 83 ? -0.489 -20.922 -23.797 1 98.69 83 ASP B O 1
ATOM 2838 N N . LEU B 1 84 ? -1.553 -19.391 -22.625 1 98.75 84 LEU B N 1
ATOM 2839 C CA . LEU B 1 84 ? -1.514 -20.172 -21.391 1 98.75 84 LEU B CA 1
ATOM 2840 C C . LEU B 1 84 ? -2.363 -21.422 -21.516 1 98.75 84 LEU B C 1
ATOM 2842 O O . LEU B 1 84 ? -1.965 -22.5 -21.047 1 98.75 84 LEU B O 1
ATOM 2846 N N . ASP B 1 85 ? -3.531 -21.297 -22.156 1 98.75 85 ASP B N 1
ATOM 2847 C CA . ASP B 1 85 ? -4.398 -22.438 -22.375 1 98.75 85 ASP B CA 1
ATOM 2848 C C . ASP B 1 85 ? -3.721 -23.484 -23.266 1 98.75 85 ASP B C 1
ATOM 2850 O O . ASP B 1 85 ? -3.803 -24.688 -23 1 98.75 85 ASP B O 1
ATOM 2854 N N . LYS B 1 86 ? -3.086 -23 -24.328 1 98.56 86 LYS B N 1
ATOM 2855 C CA . LYS B 1 86 ? -2.332 -23.906 -25.188 1 98.56 86 LYS B CA 1
ATOM 2856 C C . LYS B 1 86 ? -1.217 -24.594 -24.406 1 98.56 86 LYS B C 1
ATOM 2858 O O . LYS B 1 86 ? -1.004 -25.797 -24.562 1 98.56 86 LYS B O 1
ATOM 2863 N N . PHE B 1 87 ? -0.568 -23.797 -23.641 1 98.38 87 PHE B N 1
ATOM 2864 C CA . PHE B 1 87 ? 0.502 -24.312 -22.812 1 98.38 87 PHE B CA 1
ATOM 2865 C C . PHE B 1 87 ? -0.026 -25.391 -21.859 1 98.38 87 PHE B C 1
ATOM 2867 O O . PHE B 1 87 ? 0.571 -26.469 -21.734 1 98.38 87 PHE B O 1
ATOM 2874 N N . TYR B 1 88 ? -1.102 -25.156 -21.219 1 98.38 88 TYR B N 1
ATOM 2875 C CA . TYR B 1 88 ? -1.729 -26.062 -20.266 1 98.38 88 TYR B CA 1
ATOM 2876 C C . TYR B 1 88 ? -2.072 -27.391 -20.922 1 98.38 88 TYR B C 1
ATOM 2878 O O . TYR B 1 88 ? -2.035 -28.438 -20.281 1 98.38 88 TYR B O 1
ATOM 2886 N N . ASN B 1 89 ? -2.395 -27.375 -22.188 1 97.88 89 ASN B N 1
ATOM 2887 C CA . ASN B 1 89 ? -2.889 -28.562 -22.891 1 97.88 89 ASN B CA 1
ATOM 2888 C C . ASN B 1 89 ? -1.753 -29.344 -23.547 1 97.88 89 ASN B C 1
ATOM 2890 O O . ASN B 1 89 ? -1.985 -30.375 -24.156 1 97.88 89 ASN B O 1
ATOM 2894 N N . LYS B 1 90 ? -0.55 -28.859 -23.406 1 97.38 90 LYS B N 1
ATOM 2895 C CA . LYS B 1 90 ? 0.588 -29.641 -23.875 1 97.38 90 LYS B CA 1
ATOM 2896 C C . LYS B 1 90 ? 0.75 -30.922 -23.062 1 97.38 90 LYS B C 1
ATOM 2898 O O . LYS B 1 90 ? 0.087 -31.094 -22.047 1 97.38 90 LYS B O 1
ATOM 2903 N N . ASN B 1 91 ? 1.698 -31.781 -23.547 1 96.12 91 ASN B N 1
ATOM 2904 C CA . ASN B 1 91 ? 1.972 -33.031 -22.844 1 96.12 91 ASN B CA 1
ATOM 2905 C C . ASN B 1 91 ? 2.553 -32.781 -21.453 1 96.12 91 ASN B C 1
ATOM 2907 O O . ASN B 1 91 ? 3.676 -32.281 -21.328 1 96.12 91 ASN B O 1
ATOM 2911 N N . THR B 1 92 ? 1.864 -33.156 -20.5 1 96.19 92 THR B N 1
ATOM 2912 C CA . THR B 1 92 ? 2.184 -32.844 -19.109 1 96.19 92 THR B CA 1
ATOM 2913 C C . THR B 1 92 ? 3.512 -33.469 -18.703 1 96.19 92 THR B C 1
ATOM 2915 O O . THR B 1 92 ? 4.348 -32.812 -18.078 1 96.19 92 THR B O 1
ATOM 2918 N N . ASP B 1 93 ? 3.68 -34.688 -19.016 1 95.62 93 ASP B N 1
ATOM 2919 C CA . ASP B 1 93 ? 4.914 -35.406 -18.672 1 95.62 93 ASP B CA 1
ATOM 2920 C C . ASP B 1 93 ? 6.129 -34.688 -19.266 1 95.62 93 ASP B C 1
ATOM 2922 O O . ASP B 1 93 ? 7.16 -34.562 -18.609 1 95.62 93 ASP B O 1
ATOM 2926 N N . SER B 1 94 ? 6.023 -34.312 -20.5 1 96.94 94 SER B N 1
ATOM 2927 C CA . SER B 1 94 ? 7.105 -33.625 -21.172 1 96.94 94 SER B CA 1
ATOM 2928 C C . SER B 1 94 ? 7.387 -32.281 -20.5 1 96.94 94 SER B C 1
ATOM 2930 O O . SER B 1 94 ? 8.547 -31.891 -20.328 1 96.94 94 SER B O 1
ATOM 2932 N N . LEU B 1 95 ? 6.34 -31.578 -20.141 1 96.81 95 LEU B N 1
ATOM 2933 C CA . LEU B 1 95 ? 6.496 -30.297 -19.469 1 96.81 95 LEU B CA 1
ATOM 2934 C C . LEU B 1 95 ? 7.215 -30.469 -18.141 1 96.81 95 LEU B C 1
ATOM 2936 O O . LEU B 1 95 ? 8.148 -29.719 -17.828 1 96.81 95 LEU B O 1
ATOM 2940 N N . PHE B 1 96 ? 6.859 -31.422 -17.344 1 96.62 96 PHE B N 1
ATOM 2941 C CA . PHE B 1 96 ? 7.465 -31.625 -16.047 1 96.62 96 PHE B CA 1
ATOM 2942 C C . PHE B 1 96 ? 8.945 -31.969 -16.172 1 96.62 96 PHE B C 1
ATOM 2944 O O . PHE B 1 96 ? 9.75 -31.578 -15.328 1 96.62 96 PHE B O 1
ATOM 2951 N N . LYS B 1 97 ? 9.289 -32.625 -17.234 1 95.81 97 LYS B N 1
ATOM 2952 C CA . LYS B 1 97 ? 10.664 -33.062 -17.438 1 95.81 97 LYS B CA 1
ATOM 2953 C C . LYS B 1 97 ? 11.539 -31.922 -17.969 1 95.81 97 LYS B C 1
ATOM 2955 O O . LYS B 1 97 ? 12.734 -31.875 -17.656 1 95.81 97 LYS B O 1
ATOM 2960 N N . ASN B 1 98 ? 10.93 -30.938 -18.672 1 95.12 98 ASN B N 1
ATOM 2961 C CA . ASN B 1 98 ? 11.773 -30.078 -19.484 1 95.12 98 ASN B CA 1
ATOM 2962 C C . ASN B 1 98 ? 11.602 -28.609 -19.094 1 95.12 98 ASN B C 1
ATOM 2964 O O . ASN B 1 98 ? 12.398 -27.75 -19.484 1 95.12 98 ASN B O 1
ATOM 2968 N N . ASN B 1 99 ? 10.594 -28.266 -18.375 1 96.5 99 ASN B N 1
ATOM 2969 C CA . ASN B 1 99 ? 10.305 -26.875 -18.047 1 96.5 99 ASN B CA 1
ATOM 2970 C C . ASN B 1 99 ? 10.453 -26.609 -16.547 1 96.5 99 ASN B C 1
ATOM 2972 O O . ASN B 1 99 ? 9.68 -27.125 -15.742 1 96.5 99 ASN B O 1
ATOM 2976 N N . LYS B 1 100 ? 11.367 -25.734 -16.156 1 96.25 100 LYS B N 1
ATOM 2977 C CA . LYS B 1 100 ? 11.758 -25.531 -14.758 1 96.25 100 LYS B CA 1
ATOM 2978 C C . LYS B 1 100 ? 10.891 -24.469 -14.094 1 96.25 100 LYS B C 1
ATOM 2980 O O . LYS B 1 100 ? 10.969 -24.266 -12.883 1 96.25 100 LYS B O 1
ATOM 2985 N N . SER B 1 101 ? 10.031 -23.844 -14.766 1 96.31 101 SER B N 1
ATOM 2986 C CA . SER B 1 101 ? 9.305 -22.688 -14.258 1 96.31 101 SER B CA 1
ATOM 2987 C C . SER B 1 101 ? 8.398 -23.062 -13.086 1 96.31 101 SER B C 1
ATOM 2989 O O . SER B 1 101 ? 7.855 -24.172 -13.055 1 96.31 101 SER B O 1
ATOM 2991 N N . GLU B 1 102 ? 8.219 -22.188 -12.172 1 97.81 102 GLU B N 1
ATOM 2992 C CA . GLU B 1 102 ? 7.301 -22.391 -11.055 1 97.81 102 GLU B CA 1
ATOM 2993 C C . GLU B 1 102 ? 5.863 -22.562 -11.547 1 97.81 102 GLU B C 1
ATOM 2995 O O . GLU B 1 102 ? 5.055 -23.234 -10.891 1 97.81 102 GLU B O 1
ATOM 3000 N N . ILE B 1 103 ? 5.496 -21.969 -12.656 1 98.56 103 ILE B N 1
ATOM 3001 C CA . ILE B 1 103 ? 4.172 -22.141 -13.242 1 98.56 103 ILE B CA 1
ATOM 3002 C C . ILE B 1 103 ? 3.969 -23.609 -13.641 1 98.56 103 ILE B C 1
ATOM 3004 O O . ILE B 1 103 ? 2.924 -24.203 -13.359 1 98.56 103 ILE B O 1
ATOM 3008 N N . THR B 1 104 ? 4.996 -24.219 -14.227 1 98.5 104 THR B N 1
ATOM 3009 C CA . THR B 1 104 ? 4.914 -25.625 -14.625 1 98.5 104 THR B CA 1
ATOM 3010 C C . THR B 1 104 ? 5.023 -26.547 -13.414 1 98.5 104 THR B C 1
ATOM 3012 O O . THR B 1 104 ? 4.176 -27.406 -13.203 1 98.5 104 THR B O 1
ATOM 3015 N N . GLN B 1 105 ? 6.008 -26.297 -12.625 1 98.56 105 GLN B N 1
ATOM 3016 C CA . GLN B 1 105 ? 6.445 -27.266 -11.625 1 98.56 105 GLN B CA 1
ATOM 3017 C C . GLN B 1 105 ? 5.516 -27.266 -10.422 1 98.56 105 GLN B C 1
ATOM 3019 O O . GLN B 1 105 ? 5.402 -28.266 -9.719 1 98.56 105 GLN B O 1
ATOM 3024 N N . LEU B 1 106 ? 4.832 -26.125 -10.195 1 98.75 106 LEU B N 1
ATOM 3025 C CA . LEU B 1 106 ? 3.969 -26.109 -9.023 1 98.75 106 LEU B CA 1
ATOM 3026 C C . LEU B 1 106 ? 2.52 -25.844 -9.414 1 98.75 106 LEU B C 1
ATOM 3028 O O . LEU B 1 106 ? 1.63 -26.641 -9.086 1 98.75 106 LEU B O 1
ATOM 3032 N N . ALA B 1 107 ? 2.238 -24.781 -10.148 1 98.88 107 ALA B N 1
ATOM 3033 C CA . ALA B 1 107 ? 0.86 -24.406 -10.453 1 98.88 107 ALA B CA 1
ATOM 3034 C C . ALA B 1 107 ? 0.202 -25.438 -11.375 1 98.88 107 ALA B C 1
ATOM 3036 O O . ALA B 1 107 ? -0.869 -25.969 -11.062 1 98.88 107 ALA B O 1
ATOM 3037 N N . LEU B 1 108 ? 0.809 -25.703 -12.516 1 98.88 108 LEU B N 1
ATOM 3038 C CA . LEU B 1 108 ? 0.264 -26.672 -13.461 1 98.88 108 LEU B CA 1
ATOM 3039 C C . LEU B 1 108 ? 0.148 -28.062 -12.82 1 98.88 108 LEU B C 1
ATOM 3041 O O . LEU B 1 108 ? -0.872 -28.734 -12.977 1 98.88 108 LEU B O 1
ATOM 3045 N N . ARG B 1 109 ? 1.203 -28.453 -12.086 1 98.75 109 ARG B N 1
ATOM 3046 C CA . ARG B 1 109 ? 1.204 -29.734 -11.383 1 98.75 109 ARG B CA 1
ATOM 3047 C C . ARG B 1 109 ? -0.001 -29.859 -10.453 1 98.75 109 ARG B C 1
ATOM 3049 O O . ARG B 1 109 ? -0.695 -30.875 -10.453 1 98.75 109 ARG B O 1
ATOM 3056 N N . THR B 1 110 ? -0.246 -28.828 -9.68 1 98.88 110 THR B N 1
ATOM 3057 C CA . THR B 1 110 ? -1.372 -28.797 -8.75 1 98.88 110 THR B CA 1
ATOM 3058 C C . THR B 1 110 ? -2.697 -28.812 -9.508 1 98.88 110 THR B C 1
ATOM 3060 O O . THR B 1 110 ? -3.605 -29.578 -9.156 1 98.88 110 THR B O 1
ATOM 3063 N N . ALA B 1 111 ? -2.818 -28.016 -10.547 1 98.88 111 ALA B N 1
ATOM 3064 C CA . ALA B 1 111 ? -4.047 -27.906 -11.328 1 98.88 111 ALA B CA 1
ATOM 3065 C C . ALA B 1 111 ? -4.418 -29.25 -11.945 1 98.88 111 ALA B C 1
ATOM 3067 O O . ALA B 1 111 ? -5.594 -29.625 -11.961 1 98.88 111 ALA B O 1
ATOM 3068 N N . LYS B 1 112 ? -3.414 -29.984 -12.477 1 98.62 112 LYS B N 1
ATOM 3069 C CA . LYS B 1 112 ? -3.656 -31.297 -13.07 1 98.62 112 LYS B CA 1
ATOM 3070 C C . LYS B 1 112 ? -4.148 -32.281 -12.016 1 98.62 112 LYS B C 1
ATOM 3072 O O . LYS B 1 112 ? -5.086 -33.062 -12.273 1 98.62 112 LYS B O 1
ATOM 3077 N N . LYS B 1 113 ? -3.578 -32.25 -10.844 1 98.5 113 LYS B N 1
ATOM 3078 C CA . LYS B 1 113 ? -4.004 -33.125 -9.766 1 98.5 113 LYS B CA 1
ATOM 3079 C C . LYS B 1 113 ? -5.445 -32.844 -9.352 1 98.5 113 LYS B C 1
ATOM 3081 O O . LYS B 1 113 ? -6.168 -33.719 -8.906 1 98.5 113 LYS B O 1
ATOM 3086 N N . LEU B 1 114 ? -5.875 -31.594 -9.508 1 98.75 114 LEU B N 1
ATOM 3087 C CA . LEU B 1 114 ? -7.215 -31.156 -9.141 1 98.75 114 LEU B CA 1
ATOM 3088 C C . LEU B 1 114 ? -8.188 -31.328 -10.305 1 98.75 114 LEU B C 1
ATOM 3090 O O . LEU B 1 114 ? -9.367 -31.016 -10.18 1 98.75 114 LEU B O 1
ATOM 3094 N N . ASN B 1 115 ? -7.645 -31.766 -11.461 1 98.38 115 ASN B N 1
ATOM 3095 C CA . ASN B 1 115 ? -8.414 -31.953 -12.688 1 98.38 115 ASN B CA 1
ATOM 3096 C C . ASN B 1 115 ? -9.016 -30.641 -13.18 1 98.38 115 ASN B C 1
ATOM 3098 O O . ASN B 1 115 ? -10.164 -30.609 -13.633 1 98.38 115 ASN B O 1
ATOM 3102 N N . HIS B 1 116 ? -8.289 -29.578 -12.977 1 98.62 116 HIS B N 1
ATOM 3103 C CA . HIS B 1 116 ? -8.703 -28.312 -13.547 1 98.62 116 HIS B CA 1
ATOM 3104 C C . HIS B 1 116 ? -8.586 -28.328 -15.07 1 98.62 116 HIS B C 1
ATOM 3106 O O . HIS B 1 116 ? -7.871 -29.156 -15.633 1 98.62 116 HIS B O 1
ATOM 3112 N N . LYS B 1 117 ? -9.273 -27.375 -15.664 1 98 117 LYS B N 1
ATOM 3113 C CA . LYS B 1 117 ? -9.266 -27.312 -17.125 1 98 117 LYS B CA 1
ATOM 3114 C C . LYS B 1 117 ? -8.289 -26.25 -17.625 1 98 117 LYS B C 1
ATOM 3116 O O . LYS B 1 117 ? -7.934 -26.234 -18.812 1 98 117 LYS B O 1
ATOM 3121 N N . LYS B 1 118 ? -7.926 -25.359 -16.75 1 98.31 118 LYS B N 1
ATOM 3122 C CA . LYS B 1 118 ? -7.02 -24.281 -17.141 1 98.31 118 LYS B CA 1
ATOM 3123 C C . LYS B 1 118 ? -6.438 -23.578 -15.922 1 98.31 118 LYS B C 1
ATOM 3125 O O . LYS B 1 118 ? -6.875 -23.828 -14.797 1 98.31 118 LYS B O 1
ATOM 3130 N N . LEU B 1 119 ? -5.422 -22.797 -16.125 1 98.88 119 LEU B N 1
ATOM 3131 C CA . LEU B 1 119 ? -4.891 -21.797 -15.219 1 98.88 119 LEU B CA 1
ATOM 3132 C C . LEU B 1 119 ? -5.348 -20.391 -15.625 1 98.88 119 LEU B C 1
ATOM 3134 O O . LEU B 1 119 ? -5.84 -20.203 -16.734 1 98.88 119 LEU B O 1
ATOM 3138 N N . TYR B 1 120 ? -5.246 -19.422 -14.742 1 98.88 120 TYR B N 1
ATOM 3139 C CA . TYR B 1 120 ? -5.672 -18.047 -15.031 1 98.88 120 TYR B CA 1
ATOM 3140 C C . TYR B 1 120 ? -4.496 -17.094 -14.938 1 98.88 120 TYR B C 1
ATOM 3142 O O . TYR B 1 120 ? -3.857 -16.969 -13.891 1 98.88 120 TYR B O 1
ATOM 3150 N N . GLY B 1 121 ? -4.195 -16.406 -16.062 1 98.81 121 GLY B N 1
ATOM 3151 C CA . GLY B 1 121 ? -3.162 -15.383 -16.062 1 98.81 121 GLY B CA 1
ATOM 3152 C C . GLY B 1 121 ? -3.625 -14.062 -15.469 1 98.81 121 GLY B C 1
ATOM 3153 O O . GLY B 1 121 ? -4.73 -13.602 -15.758 1 98.81 121 GLY B O 1
ATOM 3154 N N . MET B 1 122 ? -2.758 -13.438 -14.633 1 98.44 122 MET B N 1
ATOM 3155 C CA . MET B 1 122 ? -3.209 -12.211 -13.992 1 98.44 122 MET B CA 1
ATOM 3156 C C . MET B 1 122 ? -2.119 -11.141 -14.031 1 98.44 122 MET B C 1
ATOM 3158 O O . MET B 1 122 ? -2.201 -10.133 -13.328 1 98.44 122 MET B O 1
ATOM 3162 N N . ASN B 1 123 ? -1.126 -11.312 -14.836 1 97.19 123 ASN B N 1
ATOM 3163 C CA . ASN B 1 123 ? -0.036 -10.344 -14.906 1 97.19 123 ASN B CA 1
ATOM 3164 C C . ASN B 1 123 ? -0.349 -9.219 -15.883 1 97.19 123 ASN B C 1
ATOM 3166 O O . ASN B 1 123 ? -1.069 -9.422 -16.859 1 97.19 123 ASN B O 1
ATOM 3170 N N . LEU B 1 124 ? 0.034 -8.055 -15.602 1 94.69 124 LEU B N 1
ATOM 3171 C CA . LEU B 1 124 ? 0.086 -6.898 -16.484 1 94.69 124 LEU B CA 1
ATOM 3172 C C . LEU B 1 124 ? 1.422 -6.172 -16.359 1 94.69 124 LEU B C 1
ATOM 3174 O O . LEU B 1 124 ? 1.739 -5.633 -15.305 1 94.69 124 LEU B O 1
ATOM 3178 N N . TYR B 1 125 ? 2.127 -6.109 -17.391 1 89.19 125 TYR B N 1
ATOM 3179 C CA . TYR B 1 125 ? 3.469 -5.539 -17.344 1 89.19 125 TYR B CA 1
ATOM 3180 C C . TYR B 1 125 ? 3.416 -4.023 -17.219 1 89.19 125 TYR B C 1
ATOM 3182 O O . TYR B 1 125 ? 2.607 -3.367 -17.891 1 89.19 125 TYR B O 1
ATOM 3190 N N . THR B 1 126 ? 4.172 -3.5 -16.344 1 90.44 126 THR B N 1
ATOM 3191 C CA . THR B 1 126 ? 4.461 -2.074 -16.234 1 90.44 126 THR B CA 1
ATOM 3192 C C . THR B 1 126 ? 5.965 -1.818 -16.297 1 90.44 126 THR B C 1
ATOM 3194 O O . THR B 1 126 ? 6.758 -2.635 -15.82 1 90.44 126 THR B O 1
ATOM 3197 N N . PRO B 1 127 ? 6.355 -0.645 -16.828 1 90.62 127 PRO B N 1
ATOM 3198 C CA . PRO B 1 127 ? 7.789 -0.348 -16.891 1 90.62 127 PRO B CA 1
ATOM 3199 C C . PRO B 1 127 ? 8.422 -0.203 -15.508 1 90.62 127 PRO B C 1
ATOM 3201 O O . PRO B 1 127 ? 7.777 0.304 -14.586 1 90.62 127 PRO B O 1
ATOM 3204 N N . PHE B 1 128 ? 9.617 -0.671 -15.398 1 93.12 128 PHE B N 1
ATOM 3205 C CA . PHE B 1 128 ? 10.461 -0.545 -14.219 1 93.12 128 PHE B CA 1
ATOM 3206 C C . PHE B 1 128 ? 11.797 0.108 -14.578 1 93.12 128 PHE B C 1
ATOM 3208 O O . PHE B 1 128 ? 12.766 -0.582 -14.898 1 93.12 128 PHE B O 1
ATOM 3215 N N . ARG B 1 129 ? 11.883 1.415 -14.406 1 94 129 ARG B N 1
ATOM 3216 C CA . ARG B 1 129 ? 13 2.188 -14.938 1 94 129 ARG B CA 1
ATOM 3217 C C . ARG B 1 129 ? 14.062 2.412 -13.875 1 94 129 ARG B C 1
ATOM 3219 O O . ARG B 1 129 ? 14.305 3.547 -13.453 1 94 129 ARG B O 1
ATOM 3226 N N . TYR B 1 130 ? 14.75 1.351 -13.57 1 96.81 130 TYR B N 1
ATOM 3227 C CA . TYR B 1 130 ? 15.781 1.372 -12.539 1 96.81 130 TYR B CA 1
ATOM 3228 C C . TYR B 1 130 ? 16.922 2.318 -12.922 1 96.81 130 TYR B C 1
ATOM 3230 O O . TYR B 1 130 ? 17.422 3.059 -12.086 1 96.81 130 TYR B O 1
ATOM 3238 N N . ASP B 1 131 ? 17.312 2.303 -14.156 1 97.31 131 ASP B N 1
ATOM 3239 C CA . ASP B 1 131 ? 18.391 3.178 -14.617 1 97.31 131 ASP B CA 1
ATOM 3240 C C . ASP B 1 131 ? 18.016 4.648 -14.422 1 97.31 131 ASP B C 1
ATOM 3242 O O . ASP B 1 131 ? 18.859 5.453 -14.016 1 97.31 131 ASP B O 1
ATOM 3246 N N . SER B 1 132 ? 16.797 4.977 -14.781 1 98.12 132 SER B N 1
ATOM 3247 C CA . SER B 1 132 ? 16.328 6.344 -14.57 1 98.12 132 SER B CA 1
ATOM 3248 C C . SER B 1 132 ? 16.375 6.727 -13.094 1 98.12 132 SER B C 1
ATOM 3250 O O . SER B 1 132 ? 16.703 7.871 -12.758 1 98.12 132 SER B O 1
ATOM 3252 N N . LEU B 1 133 ? 16.078 5.762 -12.203 1 98.56 133 LEU B N 1
ATOM 3253 C CA . LEU B 1 133 ? 16.156 5.996 -10.766 1 98.56 133 LEU B CA 1
ATOM 3254 C C . LEU B 1 133 ? 17.578 6.344 -10.352 1 98.56 133 LEU B C 1
ATOM 3256 O O . LEU B 1 133 ? 17.812 7.336 -9.664 1 98.56 133 LEU B O 1
ATOM 3260 N N . MET B 1 134 ? 18.531 5.535 -10.828 1 98.44 134 MET B N 1
ATOM 3261 C CA . MET B 1 134 ? 19.938 5.754 -10.484 1 98.44 134 MET B CA 1
ATOM 3262 C C . MET B 1 134 ? 20.406 7.109 -10.992 1 98.44 134 MET B C 1
ATOM 3264 O O . MET B 1 134 ? 21.125 7.828 -10.289 1 98.44 134 MET B O 1
ATOM 3268 N N . MET B 1 135 ? 20.047 7.461 -12.195 1 98.69 135 MET B N 1
ATOM 3269 C CA . MET B 1 135 ? 20.406 8.75 -12.766 1 98.69 135 MET B CA 1
ATOM 3270 C C . MET B 1 135 ? 19.844 9.898 -11.938 1 98.69 135 MET B C 1
ATOM 3272 O O . MET B 1 135 ? 20.5 10.914 -11.727 1 98.69 135 MET B O 1
ATOM 3276 N N . ALA B 1 136 ? 18.594 9.742 -11.508 1 98.81 136 ALA B N 1
ATOM 3277 C CA . ALA B 1 136 ? 17.953 10.766 -10.688 1 98.81 136 ALA B CA 1
ATOM 3278 C C . ALA B 1 136 ? 18.688 10.945 -9.359 1 98.81 136 ALA B C 1
ATOM 3280 O O . ALA B 1 136 ? 18.875 12.078 -8.898 1 98.81 136 ALA B O 1
ATOM 3281 N N . MET B 1 137 ? 19.078 9.859 -8.734 1 98.81 137 MET B N 1
ATOM 3282 C CA . MET B 1 137 ? 19.812 9.914 -7.477 1 98.81 137 MET B CA 1
ATOM 3283 C C . MET B 1 137 ? 21.156 10.617 -7.668 1 98.81 137 MET B C 1
ATOM 3285 O O . MET B 1 137 ? 21.562 11.43 -6.836 1 98.81 137 MET B O 1
ATOM 3289 N N . GLU B 1 138 ? 21.797 10.273 -8.75 1 98.75 138 GLU B N 1
ATOM 3290 C CA . GLU B 1 138 ? 23.094 10.898 -9.055 1 98.75 138 GLU B CA 1
ATOM 3291 C C . GLU 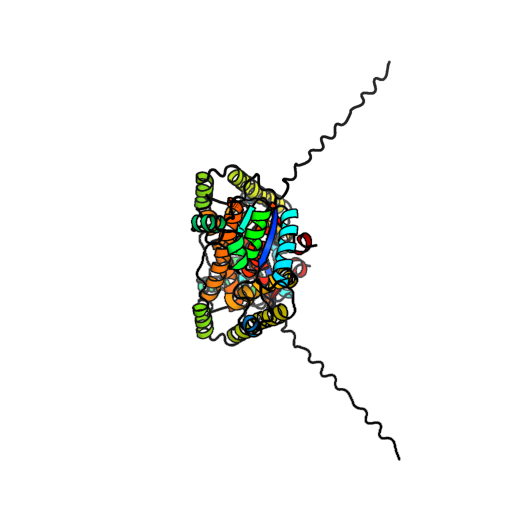B 1 138 ? 22.938 12.398 -9.266 1 98.75 138 GLU B C 1
ATOM 3293 O O . GLU B 1 138 ? 23.703 13.195 -8.711 1 98.75 138 GLU B O 1
ATOM 3298 N N . LYS B 1 139 ? 22.016 12.75 -10.086 1 98.69 139 LYS B N 1
ATOM 3299 C CA . LYS B 1 139 ? 21.766 14.156 -10.375 1 98.69 139 LYS B CA 1
ATOM 3300 C C . LYS B 1 139 ? 21.453 14.938 -9.094 1 98.69 139 LYS B C 1
ATOM 3302 O O . LYS B 1 139 ? 21.828 16.094 -8.969 1 98.69 139 LYS B O 1
ATOM 3307 N N . ALA B 1 140 ? 20.828 14.281 -8.164 1 98.62 140 ALA B N 1
ATOM 3308 C CA . ALA B 1 140 ? 20.438 14.922 -6.91 1 98.62 140 ALA B CA 1
ATOM 3309 C C . ALA B 1 140 ? 21.562 14.852 -5.891 1 98.62 140 ALA B C 1
ATOM 3311 O O . ALA B 1 140 ? 21.406 15.273 -4.742 1 98.62 140 ALA B O 1
ATOM 3312 N N . ASN B 1 141 ? 22.688 14.266 -6.277 1 98.31 141 ASN B N 1
ATOM 3313 C CA . ASN B 1 141 ? 23.859 14.094 -5.426 1 98.31 141 ASN B CA 1
ATOM 3314 C C . ASN B 1 141 ? 23.516 13.336 -4.145 1 98.31 141 ASN B C 1
ATOM 3316 O O . ASN B 1 141 ? 24 13.688 -3.064 1 98.31 141 ASN B O 1
ATOM 3320 N N . GLN B 1 142 ? 22.641 12.328 -4.289 1 98.38 142 GLN B N 1
ATOM 3321 C CA . GLN B 1 142 ? 22.234 11.508 -3.15 1 98.38 142 GLN B CA 1
ATOM 3322 C C . GLN B 1 142 ? 23.219 10.352 -2.939 1 98.38 142 GLN B C 1
ATOM 3324 O O . GLN B 1 142 ? 22.828 9.188 -2.994 1 98.38 142 GLN B O 1
ATOM 3329 N N . LYS B 1 143 ? 24.406 10.633 -2.574 1 98.12 143 LYS B N 1
ATOM 3330 C CA . LYS B 1 143 ? 25.5 9.656 -2.455 1 98.12 143 LYS B CA 1
ATOM 3331 C C . LYS B 1 143 ? 25.188 8.625 -1.372 1 98.12 143 LYS B C 1
ATOM 3333 O O . LYS B 1 143 ? 25.422 7.43 -1.564 1 98.12 143 LYS B O 1
ATOM 3338 N N . ASP B 1 144 ? 24.672 9.141 -0.257 1 97.19 144 ASP B N 1
ATOM 3339 C CA . ASP B 1 144 ? 24.344 8.227 0.834 1 97.19 144 ASP B CA 1
ATOM 3340 C C . ASP B 1 144 ? 23.234 7.266 0.426 1 97.19 144 ASP B C 1
ATOM 3342 O O . ASP B 1 144 ? 23.25 6.094 0.803 1 97.19 144 ASP B O 1
ATOM 3346 N N . LEU B 1 145 ? 22.281 7.789 -0.308 1 98 145 LEU B N 1
ATOM 3347 C CA . LEU B 1 145 ? 21.156 6.961 -0.76 1 98 145 LEU B CA 1
ATOM 3348 C C . LEU B 1 145 ? 21.641 5.91 -1.761 1 98 145 LEU B C 1
ATOM 3350 O O . LEU B 1 145 ? 21.172 4.766 -1.732 1 98 145 LEU B O 1
ATOM 3354 N N . ILE B 1 146 ? 22.5 6.293 -2.688 1 98.44 146 ILE B N 1
ATOM 3355 C CA . ILE B 1 146 ? 23.078 5.379 -3.67 1 98.44 146 ILE B CA 1
ATOM 3356 C C . ILE B 1 146 ? 23.828 4.262 -2.957 1 98.44 146 ILE B C 1
ATOM 3358 O O . ILE B 1 146 ? 23.688 3.088 -3.318 1 98.44 146 ILE B O 1
ATOM 3362 N N . GLN B 1 147 ? 24.594 4.598 -1.94 1 98 147 GLN B N 1
ATOM 3363 C CA . GLN B 1 147 ? 25.297 3.592 -1.153 1 98 147 GLN B CA 1
ATOM 3364 C C . GLN B 1 147 ? 24.328 2.668 -0.432 1 98 147 GLN B C 1
ATOM 3366 O O . GLN B 1 147 ? 24.531 1.454 -0.381 1 98 147 GLN B O 1
ATOM 3371 N N . ARG B 1 148 ? 23.312 3.248 0.156 1 97 148 ARG B N 1
ATOM 3372 C CA . ARG B 1 148 ? 22.281 2.443 0.817 1 97 148 ARG B CA 1
ATOM 3373 C C . ARG B 1 148 ? 21.625 1.476 -0.164 1 97 148 ARG B C 1
ATOM 3375 O O . ARG B 1 148 ? 21.375 0.316 0.173 1 97 148 ARG B O 1
ATOM 3382 N N . ASN B 1 149 ? 21.281 1.966 -1.343 1 97.44 149 ASN B N 1
ATOM 3383 C CA . ASN B 1 149 ? 20.734 1.12 -2.396 1 97.44 149 ASN B CA 1
ATOM 3384 C C . ASN B 1 149 ? 21.641 -0.078 -2.682 1 97.44 149 ASN B C 1
ATOM 3386 O O . ASN B 1 149 ? 21.172 -1.211 -2.771 1 97.44 149 ASN B O 1
ATOM 3390 N N . LYS B 1 150 ? 22.906 0.193 -2.859 1 96.56 150 LYS B N 1
ATOM 3391 C CA . LYS B 1 150 ? 23.891 -0.86 -3.129 1 96.56 150 LYS B CA 1
ATOM 3392 C C . LYS B 1 150 ? 23.922 -1.885 -1.998 1 96.56 150 LYS B C 1
ATOM 3394 O O . LYS B 1 150 ? 23.844 -3.09 -2.244 1 96.56 150 LYS B O 1
ATOM 3399 N N . VAL B 1 151 ? 23.938 -1.408 -0.781 1 95.62 151 VAL B N 1
ATOM 3400 C CA . VAL B 1 151 ? 24.062 -2.271 0.389 1 95.62 151 VAL B CA 1
ATOM 3401 C C . VAL B 1 151 ? 22.812 -3.131 0.525 1 95.62 151 VAL B C 1
ATOM 3403 O O . VAL B 1 151 ? 22.891 -4.34 0.75 1 95.62 151 VAL B O 1
ATOM 3406 N N . VAL B 1 152 ? 21.641 -2.525 0.37 1 93.44 152 VAL B N 1
ATOM 3407 C CA . VAL B 1 152 ? 20.391 -3.23 0.551 1 93.44 152 VAL B CA 1
ATOM 3408 C C . VAL B 1 152 ? 20.219 -4.289 -0.537 1 93.44 152 VAL B C 1
ATOM 3410 O O . VAL B 1 152 ? 19.844 -5.426 -0.254 1 93.44 152 VAL B O 1
ATOM 3413 N N . THR B 1 153 ? 20.5 -3.959 -1.763 1 91.81 153 THR B N 1
ATOM 3414 C CA . THR B 1 153 ? 20.328 -4.879 -2.881 1 91.81 153 THR B CA 1
ATOM 3415 C C . THR B 1 153 ? 21.344 -6.023 -2.795 1 91.81 153 THR B C 1
ATOM 3417 O O . THR B 1 153 ? 20.984 -7.188 -3.014 1 91.81 153 THR B O 1
ATOM 3420 N N . GLU B 1 154 ? 22.562 -5.719 -2.436 1 91.44 154 GLU B N 1
ATOM 3421 C CA . GLU B 1 154 ? 23.578 -6.746 -2.275 1 91.44 154 GLU B CA 1
ATOM 3422 C C . GLU B 1 154 ? 23.234 -7.699 -1.134 1 91.44 154 GLU B C 1
ATOM 3424 O O . GLU B 1 154 ? 23.453 -8.906 -1.24 1 91.44 154 GLU B O 1
ATOM 3429 N N . ASN B 1 155 ? 22.766 -7.117 -0.05 1 91.75 155 ASN B N 1
ATOM 3430 C CA . ASN B 1 155 ? 22.391 -7.945 1.088 1 91.75 155 ASN B CA 1
ATOM 3431 C C . ASN B 1 155 ? 21.25 -8.898 0.729 1 91.75 155 ASN B C 1
ATOM 3433 O O . ASN B 1 155 ? 21.234 -10.047 1.171 1 91.75 155 ASN B O 1
ATOM 3437 N N . PHE B 1 156 ? 20.266 -8.414 -0.017 1 89.12 156 PHE B N 1
ATOM 3438 C CA . PHE B 1 156 ? 19.156 -9.25 -0.466 1 89.12 156 PHE B CA 1
ATOM 3439 C C . PHE B 1 156 ? 19.672 -10.43 -1.29 1 89.12 156 PHE B C 1
ATOM 3441 O O . PHE B 1 156 ? 19.281 -11.57 -1.064 1 89.12 156 PHE B O 1
ATOM 3448 N N . GLU B 1 157 ? 20.547 -10.172 -2.197 1 88.06 157 GLU B N 1
ATOM 3449 C CA . GLU B 1 157 ? 21.125 -11.203 -3.055 1 88.06 157 GLU B CA 1
ATOM 3450 C C . GLU B 1 157 ? 21.938 -12.203 -2.242 1 88.06 157 GLU B C 1
ATOM 3452 O O . GLU B 1 157 ? 21.844 -13.414 -2.455 1 88.06 157 GLU B O 1
ATOM 3457 N N . LYS B 1 158 ? 22.734 -11.664 -1.368 1 89.44 158 LYS B N 1
ATOM 3458 C CA . LYS B 1 158 ? 23.578 -12.508 -0.525 1 89.44 158 LYS B CA 1
ATOM 3459 C C . LYS B 1 158 ? 22.719 -13.438 0.341 1 89.44 158 LYS B C 1
ATOM 3461 O O . LYS B 1 158 ? 23.016 -14.625 0.476 1 89.44 158 LYS B O 1
ATOM 3466 N N . GLN B 1 159 ? 21.688 -12.898 0.926 1 89.69 159 GLN B N 1
ATOM 3467 C CA . GLN B 1 159 ? 20.797 -13.688 1.773 1 89.69 159 GLN B CA 1
ATOM 3468 C C . GLN B 1 159 ? 20.125 -14.789 0.975 1 89.69 159 GLN B C 1
ATOM 3470 O O . GLN B 1 159 ? 20.031 -15.93 1.434 1 89.69 159 GLN B O 1
ATOM 3475 N N . HIS B 1 160 ? 19.578 -14.492 -0.189 1 90.56 160 HIS B N 1
ATOM 3476 C CA . HIS B 1 160 ? 18.984 -15.5 -1.056 1 90.56 160 HIS B CA 1
ATOM 3477 C C . HIS B 1 160 ? 19.984 -16.609 -1.382 1 90.56 160 HIS B C 1
ATOM 3479 O O . HIS B 1 160 ? 19.656 -17.797 -1.254 1 90.56 160 HIS B O 1
ATOM 3485 N N . ASN B 1 161 ? 21.188 -16.172 -1.782 1 88.75 161 ASN B N 1
ATOM 3486 C CA . ASN B 1 161 ? 22.219 -17.125 -2.182 1 88.75 161 ASN B CA 1
ATOM 3487 C C . ASN B 1 161 ? 22.625 -18.031 -1.02 1 88.75 161 ASN B C 1
ATOM 3489 O O . ASN B 1 161 ? 22.828 -19.234 -1.201 1 88.75 161 ASN B O 1
ATOM 3493 N N . GLU B 1 162 ? 22.734 -17.422 0.09 1 89.12 162 GLU B N 1
ATOM 3494 C CA . GLU B 1 162 ? 23.094 -18.219 1.27 1 89.12 162 GLU B CA 1
ATOM 3495 C C . GLU B 1 162 ? 21.984 -19.203 1.63 1 89.12 162 GLU B C 1
ATOM 3497 O O . GLU B 1 162 ? 22.266 -20.359 1.941 1 89.12 162 GLU B O 1
ATOM 3502 N N . LYS B 1 163 ? 20.812 -18.781 1.575 1 90.44 163 LYS B N 1
ATOM 3503 C CA . LYS B 1 163 ? 19.688 -19.625 1.967 1 90.44 163 LYS B CA 1
ATOM 3504 C C . LYS B 1 163 ? 19.484 -20.75 0.968 1 90.44 163 LYS B C 1
ATOM 3506 O O . LYS B 1 163 ? 19.25 -21.906 1.361 1 90.44 163 LYS B O 1
ATOM 3511 N N . ILE B 1 164 ? 19.516 -20.438 -0.295 1 90 164 ILE B N 1
ATOM 3512 C CA . ILE B 1 164 ? 19.203 -21.422 -1.315 1 90 164 ILE B CA 1
ATOM 3513 C C . ILE B 1 164 ? 20.234 -22.547 -1.3 1 90 164 ILE B C 1
ATOM 3515 O O . ILE B 1 164 ? 19.938 -23.688 -1.646 1 90 164 ILE B O 1
ATOM 3519 N N . ARG B 1 165 ? 21.469 -22.281 -0.811 1 88.31 165 ARG B N 1
ATOM 3520 C CA . ARG B 1 165 ? 22.531 -23.281 -0.72 1 88.31 165 ARG B CA 1
ATOM 3521 C C . ARG B 1 165 ? 22.266 -24.266 0.403 1 88.31 165 ARG B C 1
ATOM 3523 O O . ARG B 1 165 ? 22.688 -25.422 0.335 1 88.31 165 ARG B O 1
ATOM 3530 N N . LYS B 1 166 ? 21.5 -23.844 1.335 1 89.62 166 LYS B N 1
ATOM 3531 C CA . LYS B 1 166 ? 21.375 -24.641 2.553 1 89.62 166 LYS B CA 1
ATOM 3532 C C . LYS B 1 166 ? 19.953 -25.141 2.74 1 89.62 166 LYS B C 1
ATOM 3534 O O . LYS B 1 166 ? 19.672 -25.875 3.686 1 89.62 166 LYS B O 1
ATOM 3539 N N . SER B 1 167 ? 19.141 -24.781 1.847 1 92.12 167 SER B N 1
ATOM 3540 C CA . SER B 1 167 ? 17.734 -25.062 2.062 1 92.12 167 SER B CA 1
ATOM 3541 C C . SER B 1 167 ? 17.188 -26.031 1.01 1 92.12 167 SER B C 1
ATOM 3543 O O . SER B 1 167 ? 17.734 -26.109 -0.091 1 92.12 167 SER B O 1
ATOM 3545 N N . SER B 1 168 ? 16.219 -26.797 1.451 1 94.5 168 SER B N 1
ATOM 3546 C CA . SER B 1 168 ? 15.391 -27.5 0.48 1 94.5 168 SER B CA 1
ATOM 3547 C C . SER B 1 168 ? 14.453 -26.547 -0.254 1 94.5 168 SER B C 1
ATOM 3549 O O . SER B 1 168 ? 14.305 -25.391 0.14 1 94.5 168 SER B O 1
ATOM 3551 N N . LEU B 1 169 ? 13.844 -27.031 -1.317 1 96.25 169 LEU B N 1
ATOM 3552 C CA . LEU B 1 169 ? 12.883 -26.219 -2.053 1 96.25 169 LEU B CA 1
ATOM 3553 C C . LEU B 1 169 ? 11.727 -25.812 -1.151 1 96.25 169 LEU B C 1
ATOM 3555 O O . LEU B 1 169 ? 11.312 -24.641 -1.159 1 96.25 169 LEU B O 1
ATOM 3559 N N . GLN B 1 170 ? 11.227 -26.766 -0.364 1 97.38 170 GLN B N 1
ATOM 3560 C CA . GLN B 1 170 ? 10.109 -26.469 0.53 1 97.38 170 GLN B CA 1
ATOM 3561 C C . GLN B 1 170 ? 10.5 -25.391 1.543 1 97.38 170 GLN B C 1
ATOM 3563 O O . GLN B 1 170 ? 9.703 -24.484 1.833 1 97.38 170 GLN B O 1
ATOM 3568 N N . GLU B 1 171 ? 11.695 -25.484 2.088 1 96.38 171 GLU B N 1
ATOM 3569 C CA . GLU B 1 171 ? 12.18 -24.484 3.033 1 96.38 171 GLU B CA 1
ATOM 3570 C C . GLU B 1 171 ? 12.273 -23.109 2.379 1 96.38 171 GLU B C 1
ATOM 3572 O O . GLU B 1 171 ? 11.93 -22.094 2.992 1 96.38 171 GLU B O 1
ATOM 3577 N N . MET B 1 172 ? 12.781 -23.109 1.144 1 95.38 172 MET B N 1
ATOM 3578 C CA . MET B 1 172 ? 12.859 -21.844 0.403 1 95.38 172 MET B CA 1
ATOM 3579 C C . MET B 1 172 ? 11.477 -21.25 0.18 1 95.38 172 MET B C 1
ATOM 3581 O O . MET B 1 172 ? 11.273 -20.047 0.352 1 95.38 172 MET B O 1
ATOM 3585 N N . MET B 1 173 ? 10.516 -22.109 -0.208 1 97.81 173 MET B N 1
ATOM 3586 C CA . MET B 1 173 ? 9.148 -21.656 -0.439 1 97.81 173 MET B CA 1
ATOM 3587 C C . MET B 1 173 ? 8.539 -21.078 0.838 1 97.81 173 MET B C 1
ATOM 3589 O O . MET B 1 173 ? 7.895 -20.031 0.808 1 97.81 173 MET B O 1
ATOM 3593 N N . LEU B 1 174 ? 8.789 -21.703 1.945 1 98.12 174 LEU B N 1
ATOM 3594 C CA . LEU B 1 174 ? 8.273 -21.219 3.221 1 98.12 174 LEU B CA 1
ATOM 3595 C C . LEU B 1 174 ? 8.938 -19.906 3.613 1 98.12 174 LEU B C 1
ATOM 3597 O O . LEU B 1 174 ? 8.281 -19 4.129 1 98.12 174 LEU B O 1
ATOM 3601 N N . TYR B 1 175 ? 10.234 -19.812 3.369 1 96.44 175 TYR B N 1
ATOM 3602 C CA . TYR B 1 175 ? 10.977 -18.609 3.68 1 96.44 175 TYR B CA 1
ATOM 3603 C C . TYR B 1 175 ? 10.367 -17.391 2.975 1 96.44 175 TYR B C 1
ATOM 3605 O O . TYR B 1 175 ? 10.117 -16.359 3.604 1 96.44 175 TYR B O 1
ATOM 3613 N N . TYR B 1 176 ? 10.047 -17.469 1.678 1 96.81 176 TYR B N 1
ATOM 3614 C CA . TYR B 1 176 ? 9.562 -16.344 0.873 1 96.81 176 TYR B CA 1
ATOM 3615 C C . TYR B 1 176 ? 8.125 -16 1.237 1 96.81 176 TYR B C 1
ATOM 3617 O O . TYR B 1 176 ? 7.582 -15 0.755 1 96.81 176 TYR B O 1
ATOM 3625 N N . ASN B 1 177 ? 7.527 -16.797 2.096 1 98.31 177 ASN B N 1
ATOM 3626 C CA . ASN B 1 177 ? 6.156 -16.547 2.525 1 98.31 177 ASN B CA 1
ATOM 3627 C C . ASN B 1 177 ? 6.086 -16.25 4.02 1 98.31 177 ASN B C 1
ATOM 3629 O O . ASN B 1 177 ? 5.039 -16.422 4.645 1 98.31 177 ASN B O 1
ATOM 3633 N N . THR B 1 178 ? 7.203 -15.805 4.609 1 97.31 178 THR B N 1
ATOM 3634 C CA . THR B 1 178 ? 7.234 -15.297 5.977 1 97.31 178 THR B CA 1
ATOM 3635 C C . THR B 1 178 ? 6.973 -13.797 6.004 1 97.31 178 THR B C 1
ATOM 3637 O O . THR B 1 178 ? 7.18 -13.109 5 1 97.31 178 THR B O 1
ATOM 3640 N N . LYS B 1 179 ? 6.539 -13.305 7.129 1 96.44 179 LYS B N 1
ATOM 3641 C CA . LYS B 1 179 ? 6.332 -11.875 7.301 1 96.44 179 LYS B CA 1
ATOM 3642 C C . LYS B 1 179 ? 7.637 -11.102 7.113 1 96.44 179 LYS B C 1
ATOM 3644 O O . LYS B 1 179 ? 7.637 -10 6.566 1 96.44 179 LYS B O 1
ATOM 3649 N N . GLN B 1 180 ? 8.703 -11.633 7.574 1 95 180 GLN B N 1
ATOM 3650 C CA . GLN B 1 180 ? 10.016 -11.008 7.434 1 95 180 GLN B CA 1
ATOM 3651 C C . GLN B 1 180 ? 10.383 -10.82 5.961 1 95 180 GLN B C 1
ATOM 3653 O O . GLN B 1 180 ? 10.773 -9.727 5.543 1 95 180 GLN B O 1
ATOM 3658 N N . SER B 1 181 ? 10.258 -11.906 5.199 1 95 181 SER B N 1
ATOM 3659 C CA . SER B 1 181 ? 10.57 -11.836 3.773 1 95 181 SER B CA 1
ATOM 3660 C C . SER B 1 181 ? 9.641 -10.867 3.051 1 95 181 SER B C 1
ATOM 3662 O O . SER B 1 181 ? 10.07 -10.133 2.156 1 95 181 SER B O 1
ATOM 3664 N N . GLU B 1 182 ? 8.414 -10.875 3.457 1 96.19 182 GLU B N 1
ATOM 3665 C CA . GLU B 1 182 ? 7.445 -9.938 2.896 1 96.19 182 GLU B CA 1
ATOM 3666 C C . GLU B 1 182 ? 7.895 -8.492 3.104 1 96.19 182 GLU B C 1
ATOM 3668 O O . GLU B 1 182 ? 7.891 -7.695 2.162 1 96.19 182 GLU B O 1
ATOM 3673 N N . ASN B 1 183 ? 8.266 -8.164 4.266 1 95.75 183 ASN B N 1
ATOM 3674 C CA . ASN B 1 183 ? 8.703 -6.809 4.566 1 95.75 183 ASN B CA 1
ATOM 3675 C C . ASN B 1 183 ? 9.961 -6.445 3.785 1 95.75 183 ASN B C 1
ATOM 3677 O O . ASN B 1 183 ? 10.102 -5.316 3.309 1 95.75 183 ASN B O 1
ATOM 3681 N N . GLU B 1 184 ? 10.883 -7.371 3.715 1 93.94 184 GLU B N 1
ATOM 3682 C CA . GLU B 1 184 ? 12.109 -7.133 2.961 1 93.94 184 GLU B CA 1
ATOM 3683 C C . GLU B 1 184 ? 11.812 -6.816 1.499 1 93.94 184 GLU B C 1
ATOM 3685 O O . GLU B 1 184 ? 12.508 -6.012 0.875 1 93.94 184 GLU B O 1
ATOM 3690 N N . ASN B 1 185 ? 10.758 -7.457 1.001 1 95 185 ASN B N 1
ATOM 3691 C CA . ASN B 1 185 ? 10.367 -7.273 -0.392 1 95 185 ASN B CA 1
ATOM 3692 C C . ASN B 1 185 ? 9.719 -5.91 -0.615 1 95 185 ASN B C 1
ATOM 3694 O O . ASN B 1 185 ? 9.672 -5.414 -1.742 1 95 185 ASN B O 1
ATOM 3698 N N . ILE B 1 186 ? 9.258 -5.234 0.43 1 97.88 186 ILE B N 1
ATOM 3699 C CA . ILE B 1 186 ? 8.562 -3.961 0.296 1 97.88 186 ILE B CA 1
ATOM 3700 C C . ILE B 1 186 ? 9.508 -2.816 0.659 1 97.88 186 ILE B C 1
ATOM 3702 O O . ILE B 1 186 ? 9.445 -1.74 0.061 1 97.88 186 ILE B O 1
ATOM 3706 N N . GLN B 1 187 ? 10.406 -3.014 1.551 1 97.5 187 GLN B N 1
ATOM 3707 C CA . GLN B 1 187 ? 11.18 -1.984 2.232 1 97.5 187 GLN B CA 1
ATOM 3708 C C . GLN B 1 187 ? 12.016 -1.179 1.241 1 97.5 187 GLN B C 1
ATOM 3710 O O . GLN B 1 187 ? 12.094 0.048 1.339 1 97.5 187 GLN B O 1
ATOM 3715 N N . TRP B 1 188 ? 12.672 -1.858 0.252 1 97.88 188 TRP B N 1
ATOM 3716 C CA . TRP B 1 188 ? 13.531 -1.155 -0.696 1 97.88 188 TRP B CA 1
ATOM 3717 C C . TRP B 1 188 ? 12.75 -0.084 -1.448 1 97.88 188 TRP B C 1
ATOM 3719 O O . TRP B 1 188 ? 13.25 1.021 -1.666 1 97.88 188 TRP B O 1
ATOM 3729 N N . TYR B 1 189 ? 11.555 -0.367 -1.803 1 98.62 189 TYR B N 1
ATOM 3730 C CA . TYR B 1 189 ? 10.742 0.562 -2.574 1 98.62 189 TYR B CA 1
ATOM 3731 C C . TYR B 1 189 ? 10.438 1.823 -1.771 1 98.62 189 TYR B C 1
ATOM 3733 O O . TYR B 1 189 ? 10.586 2.938 -2.279 1 98.62 189 TYR B O 1
ATOM 3741 N N . LEU B 1 190 ? 10.086 1.614 -0.511 1 98.75 190 LEU B N 1
ATOM 3742 C CA . LEU B 1 190 ? 9.586 2.727 0.286 1 98.75 190 LEU B CA 1
ATOM 3743 C C . LEU B 1 190 ? 10.719 3.438 1.013 1 98.75 190 LEU B C 1
ATOM 3745 O O . LEU B 1 190 ? 10.664 4.652 1.224 1 98.75 190 LEU B O 1
ATOM 3749 N N . GLU B 1 191 ? 11.766 2.727 1.349 1 98.19 191 GLU B N 1
ATOM 3750 C CA . GLU B 1 191 ? 12.906 3.309 2.059 1 98.19 191 GLU B CA 1
ATOM 3751 C C . GLU B 1 191 ? 13.867 3.988 1.091 1 98.19 191 GLU B C 1
ATOM 3753 O O . GLU B 1 191 ? 14.406 5.059 1.391 1 98.19 191 GLU B O 1
ATOM 3758 N N . VAL B 1 192 ? 14.086 3.334 -0.087 1 98.38 192 VAL B N 1
ATOM 3759 C CA . VAL B 1 192 ? 15.188 3.76 -0.95 1 98.38 192 VAL B CA 1
ATOM 3760 C C . VAL B 1 192 ? 14.625 4.391 -2.223 1 98.38 192 VAL B C 1
ATOM 3762 O O . VAL B 1 192 ? 14.727 5.605 -2.418 1 98.38 192 VAL B O 1
ATOM 3765 N N . ALA B 1 193 ? 13.914 3.639 -3 1 98.81 193 ALA B N 1
ATOM 3766 C CA . ALA B 1 193 ? 13.508 4.078 -4.332 1 98.81 193 ALA B CA 1
ATOM 3767 C C . ALA B 1 193 ? 12.641 5.336 -4.258 1 98.81 193 ALA B C 1
ATOM 3769 O O . ALA B 1 193 ? 12.828 6.273 -5.035 1 98.81 193 ALA B O 1
ATOM 3770 N N . ASN B 1 194 ? 11.758 5.402 -3.314 1 98.88 194 ASN B N 1
ATOM 3771 C CA . ASN B 1 194 ? 10.781 6.488 -3.254 1 98.88 194 ASN B CA 1
ATOM 3772 C C . ASN B 1 194 ? 11.445 7.824 -2.93 1 98.88 194 ASN B C 1
ATOM 3774 O O . ASN B 1 194 ? 10.883 8.883 -3.201 1 98.88 194 ASN B O 1
ATOM 3778 N N . ARG B 1 195 ? 12.672 7.805 -2.434 1 98.62 195 ARG B N 1
ATOM 3779 C CA . ARG B 1 195 ? 13.461 8.984 -2.086 1 98.62 195 ARG B CA 1
ATOM 3780 C C . ARG B 1 195 ? 14.227 9.508 -3.297 1 98.62 195 ARG B C 1
ATOM 3782 O O . ARG B 1 195 ? 14.781 10.609 -3.26 1 98.62 195 ARG B O 1
ATOM 3789 N N . GLY B 1 196 ? 14.266 8.742 -4.328 1 98.75 196 GLY B N 1
ATOM 3790 C CA . GLY B 1 196 ? 15.203 9.031 -5.402 1 98.75 196 GLY B CA 1
ATOM 3791 C C . GLY B 1 196 ? 14.883 10.305 -6.148 1 98.75 196 GLY B C 1
ATOM 3792 O O . GLY B 1 196 ? 13.758 10.492 -6.621 1 98.75 196 GLY B O 1
ATOM 3793 N N . GLY B 1 197 ? 15.93 11.234 -6.262 1 98.75 197 GLY B N 1
ATOM 3794 C CA . GLY B 1 197 ? 15.812 12.469 -7.023 1 98.75 197 GLY B CA 1
ATOM 3795 C C . GLY B 1 197 ? 15.656 13.695 -6.145 1 98.75 197 GLY B C 1
ATOM 3796 O O . GLY B 1 197 ? 15.406 13.578 -4.945 1 98.75 197 GLY B O 1
ATOM 3797 N N . ASN B 1 198 ? 15.812 14.852 -6.781 1 98.44 198 ASN B N 1
ATOM 3798 C CA . ASN B 1 198 ? 15.539 16.125 -6.113 1 98.44 198 ASN B CA 1
ATOM 3799 C C . ASN B 1 198 ? 14.055 16.266 -5.773 1 98.44 198 ASN B C 1
ATOM 3801 O O . ASN B 1 198 ? 13.219 15.523 -6.305 1 98.44 198 ASN B O 1
ATOM 3805 N N . PRO B 1 199 ? 13.688 17.141 -4.859 1 97.19 199 PRO B N 1
ATOM 3806 C CA . PRO B 1 199 ? 12.289 17.281 -4.461 1 97.19 199 PRO B CA 1
ATOM 3807 C C . PRO B 1 199 ? 11.352 17.5 -5.652 1 97.19 199 PRO B C 1
ATOM 3809 O O . PRO B 1 199 ? 10.219 17.016 -5.641 1 97.19 199 PRO B O 1
ATOM 3812 N N . ASP B 1 200 ? 11.812 18.109 -6.695 1 97.06 200 ASP B N 1
ATOM 3813 C CA . ASP B 1 200 ? 10.945 18.375 -7.844 1 97.06 200 ASP B CA 1
ATOM 3814 C C . ASP B 1 200 ? 11.086 17.281 -8.898 1 97.06 200 ASP B C 1
ATOM 3816 O O . ASP B 1 200 ? 10.508 17.375 -9.984 1 97.06 200 ASP B O 1
ATOM 3820 N N . ASP B 1 201 ? 11.922 16.312 -8.656 1 98.38 201 ASP B N 1
ATOM 3821 C CA . ASP B 1 201 ? 12.102 15.141 -9.508 1 98.38 201 ASP B CA 1
ATOM 3822 C C . ASP B 1 201 ? 11.422 13.914 -8.898 1 98.38 201 ASP B C 1
ATOM 3824 O O . ASP B 1 201 ? 11.891 13.367 -7.895 1 98.38 201 ASP B O 1
ATOM 3828 N N . PHE B 1 202 ? 10.398 13.445 -9.531 1 98.12 202 PHE B N 1
ATOM 3829 C CA . PHE B 1 202 ? 9.594 12.367 -8.953 1 98.12 202 PHE B CA 1
ATOM 3830 C C . PHE B 1 202 ? 9.875 11.047 -9.648 1 98.12 202 PHE B C 1
ATOM 3832 O O . PHE B 1 202 ? 9.023 10.156 -9.672 1 98.12 202 PHE B O 1
ATOM 3839 N N . THR B 1 203 ? 11.086 10.922 -10.266 1 98.56 203 THR B N 1
ATOM 3840 C CA . THR B 1 203 ? 11.469 9.695 -10.953 1 98.56 203 THR B CA 1
ATOM 3841 C C . THR B 1 203 ? 11.383 8.492 -10.023 1 98.56 203 THR B C 1
ATOM 3843 O O . THR B 1 203 ? 10.805 7.465 -10.375 1 98.56 203 THR B O 1
ATOM 3846 N N . GLY B 1 204 ? 11.945 8.625 -8.805 1 98.69 204 GLY B N 1
ATOM 3847 C CA . GLY B 1 204 ? 11.867 7.539 -7.84 1 98.69 204 GLY B CA 1
ATOM 3848 C C . GLY B 1 204 ? 10.445 7.191 -7.438 1 98.69 204 GLY B C 1
ATOM 3849 O O . GLY B 1 204 ? 10.047 6.027 -7.48 1 98.69 204 GLY B O 1
ATOM 3850 N N . ALA B 1 205 ? 9.656 8.203 -7.086 1 98.5 205 ALA B N 1
ATOM 3851 C CA . ALA B 1 205 ? 8.273 7.996 -6.684 1 98.5 205 ALA B CA 1
ATOM 3852 C C . ALA B 1 205 ? 7.457 7.391 -7.824 1 98.5 205 ALA B C 1
ATOM 3854 O O . ALA B 1 205 ? 6.559 6.578 -7.594 1 98.5 205 ALA B O 1
ATOM 3855 N N . SER B 1 206 ? 7.746 7.809 -9.016 1 98.06 206 SER B N 1
ATOM 3856 C CA . SER B 1 206 ? 7.059 7.27 -10.188 1 98.06 206 SER B CA 1
ATOM 3857 C C . SER B 1 206 ? 7.344 5.781 -10.359 1 98.06 206 SER B C 1
ATOM 3859 O O . SER B 1 206 ? 6.449 5.008 -10.711 1 98.06 206 SER B O 1
ATOM 3861 N N . LEU B 1 207 ? 8.594 5.375 -10.195 1 98.62 207 LEU B N 1
ATOM 3862 C CA . LEU B 1 207 ? 8.953 3.963 -10.258 1 98.62 207 LEU B CA 1
ATOM 3863 C C . LEU B 1 207 ? 8.148 3.156 -9.242 1 98.62 207 LEU B C 1
ATOM 3865 O O . LEU B 1 207 ? 7.574 2.119 -9.578 1 98.62 207 LEU B O 1
ATOM 3869 N N . VAL B 1 208 ? 8.086 3.637 -8.016 1 98.75 208 VAL B N 1
ATOM 3870 C CA . VAL B 1 208 ? 7.371 2.936 -6.953 1 98.75 208 VAL B CA 1
ATOM 3871 C C . VAL B 1 208 ? 5.875 2.908 -7.258 1 98.75 208 VAL B C 1
ATOM 3873 O O . VAL B 1 208 ? 5.219 1.881 -7.082 1 98.75 208 VAL B O 1
ATOM 3876 N N . ALA B 1 209 ? 5.348 4.047 -7.719 1 98.12 209 ALA B N 1
ATOM 3877 C CA . ALA B 1 209 ? 3.934 4.113 -8.078 1 98.12 209 ALA B CA 1
ATOM 3878 C C . ALA B 1 209 ? 3.596 3.102 -9.172 1 98.12 209 ALA B C 1
ATOM 3880 O O . ALA B 1 209 ? 2.533 2.475 -9.133 1 98.12 209 ALA B O 1
ATOM 3881 N N . ASN B 1 210 ? 4.449 2.945 -10.125 1 98.12 210 ASN B N 1
ATOM 3882 C CA . ASN B 1 210 ? 4.215 1.977 -11.195 1 98.12 210 ASN B CA 1
ATOM 3883 C C . ASN B 1 210 ? 4.246 0.544 -10.664 1 98.12 210 ASN B C 1
ATOM 3885 O O . ASN B 1 210 ? 3.52 -0.32 -11.164 1 98.12 210 ASN B O 1
ATOM 3889 N N . TRP B 1 211 ? 5.137 0.29 -9.727 1 98.44 211 TRP B N 1
ATOM 3890 C CA . TRP B 1 211 ? 5.168 -1.021 -9.086 1 98.44 211 TRP B CA 1
ATOM 3891 C C . TRP B 1 211 ? 3.846 -1.312 -8.383 1 98.44 211 TRP B C 1
ATOM 3893 O O . TRP B 1 211 ? 3.277 -2.396 -8.539 1 98.44 211 TRP B O 1
ATOM 3903 N N . TYR B 1 212 ? 3.307 -0.358 -7.625 1 98.56 212 TYR B N 1
ATOM 3904 C CA . TYR B 1 212 ? 2.008 -0.513 -6.98 1 98.56 212 TYR B CA 1
ATOM 3905 C C . TYR B 1 212 ? 0.904 -0.698 -8.016 1 98.56 212 TYR B C 1
ATOM 3907 O O . TYR B 1 212 ? 0.012 -1.53 -7.84 1 98.56 212 TYR B O 1
ATOM 3915 N N . LYS B 1 213 ? 0.966 0.058 -9.062 1 98.31 213 LYS B N 1
ATOM 3916 C CA . LYS B 1 213 ? -0.025 -0.041 -10.133 1 98.31 213 LYS B CA 1
ATOM 3917 C C . LYS B 1 213 ? -0.096 -1.461 -10.688 1 98.31 213 LYS B C 1
ATOM 3919 O O . LYS B 1 213 ? -1.183 -2.029 -10.812 1 98.31 213 LYS B O 1
ATOM 3924 N N . ARG B 1 214 ? 1.046 -1.969 -11 1 98.5 214 ARG B N 1
ATOM 3925 C CA . ARG B 1 214 ? 1.092 -3.326 -11.539 1 98.5 214 ARG B CA 1
ATOM 3926 C C . ARG B 1 214 ? 0.411 -4.309 -10.594 1 98.5 214 ARG B C 1
ATOM 3928 O O . ARG B 1 214 ? -0.409 -5.125 -11.016 1 98.5 214 ARG B O 1
ATOM 3935 N N . ASN B 1 215 ? 0.721 -4.234 -9.344 1 98.69 215 ASN B N 1
ATOM 3936 C CA . ASN B 1 215 ? 0.18 -5.184 -8.375 1 98.69 215 ASN B CA 1
ATOM 3937 C C . ASN B 1 215 ? -1.309 -4.949 -8.133 1 98.69 215 ASN B C 1
ATOM 3939 O O . ASN B 1 215 ? -2.062 -5.898 -7.91 1 98.69 215 ASN B O 1
ATOM 3943 N N . LEU B 1 216 ? -1.771 -3.666 -8.195 1 98.81 216 LEU B N 1
ATOM 3944 C CA . LEU B 1 216 ? -3.193 -3.369 -8.07 1 98.81 216 LEU B CA 1
ATOM 3945 C C . LEU B 1 216 ? -3.973 -3.928 -9.25 1 98.81 216 LEU B C 1
ATOM 3947 O O . LEU B 1 216 ? -5.09 -4.418 -9.094 1 98.81 216 LEU B O 1
ATOM 3951 N N . TYR B 1 217 ? -3.359 -3.846 -10.422 1 98.69 217 TYR B N 1
ATOM 3952 C CA . TYR B 1 217 ? -3.998 -4.395 -11.617 1 98.69 217 TYR B CA 1
ATOM 3953 C C . TYR B 1 217 ? -4.07 -5.914 -11.547 1 98.69 217 TYR B C 1
ATOM 3955 O O . TYR B 1 217 ? -5.102 -6.512 -11.867 1 98.69 217 TYR B O 1
ATOM 3963 N N . MET B 1 218 ? -2.967 -6.551 -11.117 1 98.81 218 MET B N 1
ATOM 3964 C CA . MET B 1 218 ? -3.008 -7.992 -10.891 1 98.81 218 MET B CA 1
ATOM 3965 C C . MET B 1 218 ? -4.121 -8.359 -9.914 1 98.81 218 MET B C 1
ATOM 3967 O O . MET B 1 218 ? -4.918 -9.258 -10.188 1 98.81 218 MET B O 1
ATOM 3971 N N . TYR B 1 219 ? -4.207 -7.656 -8.805 1 98.88 219 TYR B N 1
ATOM 3972 C CA . TYR B 1 219 ? -5.207 -7.93 -7.777 1 98.88 219 TYR B CA 1
ATOM 3973 C C . TYR B 1 219 ? -6.613 -7.723 -8.32 1 98.88 219 TYR B C 1
ATOM 3975 O O . TYR B 1 219 ? -7.531 -8.484 -7.988 1 98.88 219 TYR B O 1
ATOM 3983 N N . SER B 1 220 ? -6.785 -6.676 -9.141 1 98.88 220 SER B N 1
ATOM 3984 C CA . SER B 1 220 ? -8.07 -6.426 -9.781 1 98.88 220 SER B CA 1
ATOM 3985 C C . SER B 1 220 ? -8.508 -7.617 -10.633 1 98.88 220 SER B C 1
ATOM 3987 O O . SER B 1 220 ? -9.672 -8.023 -10.586 1 98.88 220 SER B O 1
ATOM 3989 N N . LEU B 1 221 ? -7.613 -8.164 -11.383 1 98.81 221 LEU B N 1
ATOM 3990 C CA . LEU B 1 221 ? -7.918 -9.336 -12.203 1 98.81 221 LEU B CA 1
ATOM 3991 C C . LEU B 1 221 ? -8.305 -10.523 -11.328 1 98.81 221 LEU B C 1
ATOM 3993 O O . LEU B 1 221 ? -9.281 -11.219 -11.625 1 98.81 221 LEU B O 1
ATOM 3997 N N . ILE B 1 222 ? -7.547 -10.766 -10.25 1 98.88 222 ILE B N 1
ATOM 3998 C CA . ILE B 1 222 ? -7.855 -11.844 -9.312 1 98.88 222 ILE B CA 1
ATOM 3999 C C . ILE B 1 222 ? -9.266 -11.656 -8.766 1 98.88 222 ILE B C 1
ATOM 4001 O O . ILE B 1 222 ? -10.062 -12.594 -8.742 1 98.88 222 ILE B O 1
ATOM 4005 N N . GLN B 1 223 ? -9.57 -10.414 -8.391 1 98.75 223 GLN B N 1
ATOM 4006 C CA . GLN B 1 223 ? -10.891 -10.102 -7.84 1 98.75 223 GLN B CA 1
ATOM 4007 C C . GLN B 1 223 ? -11.992 -10.375 -8.859 1 98.75 223 GLN B C 1
ATOM 4009 O O . GLN B 1 223 ? -12.992 -11.016 -8.539 1 98.75 223 GLN B O 1
ATOM 4014 N N . LYS B 1 224 ? -11.812 -9.938 -10.078 1 98.5 224 LYS B N 1
ATOM 4015 C CA . LYS B 1 224 ? -12.859 -9.984 -11.102 1 98.5 224 LYS B CA 1
ATOM 4016 C C . LYS B 1 224 ? -13.031 -11.406 -11.633 1 98.5 224 LYS B C 1
ATOM 4018 O O . LYS B 1 224 ? -14.148 -11.805 -11.992 1 98.5 224 LYS B O 1
ATOM 4023 N N . LEU B 1 225 ? -11.977 -12.156 -11.633 1 98.56 225 LEU B N 1
ATOM 4024 C CA . LEU B 1 225 ? -12.031 -13.492 -12.227 1 98.56 225 LEU B CA 1
ATOM 4025 C C . LEU B 1 225 ? -12.414 -14.531 -11.18 1 98.56 225 LEU B C 1
ATOM 4027 O O . LEU B 1 225 ? -12.734 -15.672 -11.523 1 98.56 225 LEU B O 1
ATOM 4031 N N . THR B 1 226 ? -12.312 -14.219 -9.883 1 98.44 226 THR B N 1
ATOM 4032 C CA . THR B 1 226 ? -12.844 -15.086 -8.836 1 98.44 226 THR B CA 1
ATOM 4033 C C . THR B 1 226 ? -14.367 -15.016 -8.797 1 98.44 226 THR B C 1
ATOM 4035 O O . THR B 1 226 ? -14.938 -14 -8.391 1 98.44 226 THR B O 1
ATOM 4038 N N . GLU B 1 227 ? -15 -16.047 -9.219 1 95.75 227 GLU B N 1
ATOM 4039 C CA . GLU B 1 227 ? -16.453 -16.094 -9.344 1 95.75 227 GLU B CA 1
ATOM 4040 C C . GLU B 1 227 ? -17.109 -16.391 -8 1 95.75 227 GLU B C 1
ATOM 4042 O O . GLU B 1 227 ? -16.438 -16.781 -7.047 1 95.75 227 GLU B O 1
ATOM 4047 N N . SER B 1 228 ? -18.391 -16.172 -7.969 1 94.12 228 SER B N 1
ATOM 4048 C CA . SER B 1 228 ? -19.172 -16.406 -6.746 1 94.12 228 SER B CA 1
ATOM 4049 C C . SER B 1 228 ? -19.078 -17.859 -6.316 1 94.12 228 SER B C 1
ATOM 4051 O O . SER B 1 228 ? -19.172 -18.172 -5.125 1 94.12 228 SER B O 1
ATOM 4053 N N . THR B 1 229 ? -18.859 -18.781 -7.211 1 96.25 229 THR B N 1
ATOM 4054 C CA . THR B 1 229 ? -18.828 -20.219 -6.93 1 96.25 229 THR B CA 1
ATOM 4055 C C . THR B 1 229 ? -17.453 -20.641 -6.414 1 96.25 229 THR B C 1
ATOM 4057 O O . THR B 1 229 ? -17.297 -21.75 -5.906 1 96.25 229 THR B O 1
ATOM 4060 N N . ASP B 1 230 ? -16.469 -19.75 -6.59 1 97.94 230 ASP B N 1
ATOM 4061 C CA . ASP B 1 230 ? -15.141 -20.047 -6.062 1 97.94 230 ASP B CA 1
ATOM 4062 C C . ASP B 1 230 ? -15.078 -19.766 -4.559 1 97.94 230 ASP B C 1
ATOM 4064 O O . ASP B 1 230 ? -15.328 -18.641 -4.117 1 97.94 230 ASP B O 1
ATOM 4068 N N . ASN B 1 231 ? -14.703 -20.797 -3.789 1 98.06 231 ASN B N 1
ATOM 4069 C CA . ASN B 1 231 ? -14.602 -20.625 -2.344 1 98.06 231 ASN B CA 1
ATOM 4070 C C . ASN B 1 231 ? -13.141 -20.531 -1.896 1 98.06 231 ASN B C 1
ATOM 4072 O O . ASN B 1 231 ? -12.844 -19.906 -0.879 1 98.06 231 ASN B O 1
ATOM 4076 N N . LYS B 1 232 ? -12.273 -21.234 -2.621 1 98.75 232 LYS B N 1
ATOM 4077 C CA . LYS B 1 232 ? -10.836 -21.234 -2.385 1 98.75 232 LYS B CA 1
ATOM 4078 C C . LYS B 1 232 ? -10.07 -20.938 -3.674 1 98.75 232 LYS B C 1
ATOM 4080 O O . LYS B 1 232 ? -10.398 -21.484 -4.734 1 98.75 232 LYS B O 1
ATOM 4085 N N . ILE B 1 233 ? -9.117 -20.047 -3.555 1 98.94 233 ILE B N 1
ATOM 4086 C CA . ILE B 1 233 ? -8.289 -19.828 -4.73 1 98.94 233 ILE B CA 1
ATOM 4087 C C . ILE B 1 233 ? -6.812 -19.891 -4.336 1 98.94 233 ILE B C 1
ATOM 4089 O O . ILE B 1 233 ? -6.473 -19.734 -3.158 1 98.94 233 ILE B O 1
ATOM 4093 N N . MET B 1 234 ? -5.941 -20.172 -5.293 1 98.94 234 MET B N 1
ATOM 4094 C CA . MET B 1 234 ? -4.488 -20.141 -5.156 1 98.94 234 MET B CA 1
ATOM 4095 C C . MET B 1 234 ? -3.879 -19.109 -6.109 1 98.94 234 MET B C 1
ATOM 4097 O O . MET B 1 234 ? -4.293 -19.016 -7.266 1 98.94 234 MET B O 1
ATOM 4101 N N . ILE B 1 235 ? -3.055 -18.328 -5.586 1 98.94 235 ILE B N 1
ATOM 4102 C CA . ILE B 1 235 ? -2.271 -17.375 -6.367 1 98.94 235 ILE B CA 1
ATOM 4103 C C . ILE B 1 235 ? -0.788 -17.719 -6.258 1 98.94 235 ILE B C 1
ATOM 4105 O O . ILE B 1 235 ? -0.248 -17.812 -5.152 1 98.94 235 ILE B O 1
ATOM 4109 N N . LEU B 1 236 ? -0.154 -18 -7.348 1 98.94 236 LEU B N 1
ATOM 4110 C CA . LEU B 1 236 ? 1.291 -18.188 -7.418 1 98.94 236 LEU B CA 1
ATOM 4111 C C . LEU B 1 236 ? 1.949 -17.031 -8.172 1 98.94 236 LEU B C 1
ATOM 4113 O O . LEU B 1 236 ? 1.709 -16.859 -9.367 1 98.94 236 LEU B O 1
ATOM 4117 N N . VAL B 1 237 ? 2.785 -16.297 -7.5 1 98.62 237 VAL B N 1
ATOM 4118 C CA . VAL B 1 237 ? 3.377 -15.094 -8.078 1 98.62 237 VAL B CA 1
ATOM 4119 C C . VAL B 1 237 ? 4.73 -14.828 -7.426 1 98.62 237 VAL B C 1
ATOM 4121 O O . VAL B 1 237 ? 5.051 -15.398 -6.379 1 98.62 237 VAL B O 1
ATOM 4124 N N . GLY B 1 238 ? 5.566 -14.07 -8.086 1 97.62 238 GLY B N 1
ATOM 4125 C CA . GLY B 1 238 ? 6.828 -13.711 -7.453 1 97.62 238 GLY B CA 1
ATOM 4126 C C . GLY B 1 238 ? 6.652 -13.109 -6.07 1 97.62 238 GLY B C 1
ATOM 4127 O O . GLY B 1 238 ? 5.703 -12.359 -5.828 1 97.62 238 GLY B O 1
ATOM 4128 N N . ALA B 1 239 ? 7.633 -13.383 -5.227 1 97.62 239 ALA B N 1
ATOM 4129 C CA . ALA B 1 239 ? 7.539 -12.992 -3.824 1 97.62 239 ALA B CA 1
ATOM 4130 C C . ALA B 1 239 ? 7.375 -11.484 -3.686 1 97.62 239 ALA B C 1
ATOM 4132 O O . ALA B 1 239 ? 6.688 -11.008 -2.781 1 97.62 239 ALA B O 1
ATOM 4133 N N . GLY B 1 240 ? 8.031 -10.703 -4.535 1 97.19 240 GLY B N 1
ATOM 4134 C CA . GLY B 1 240 ? 7.871 -9.258 -4.508 1 97.19 240 GLY B CA 1
ATOM 4135 C C . GLY B 1 240 ? 6.438 -8.812 -4.742 1 97.19 240 GLY B C 1
ATOM 4136 O O . GLY B 1 240 ? 5.949 -7.906 -4.066 1 97.19 240 GLY B O 1
ATOM 4137 N N . HIS B 1 241 ? 5.781 -9.422 -5.711 1 98.44 241 HIS B N 1
ATOM 4138 C CA . HIS B 1 241 ? 4.375 -9.133 -5.969 1 98.44 241 HIS B CA 1
ATOM 4139 C C . HIS B 1 241 ? 3.494 -9.617 -4.824 1 98.44 241 HIS B C 1
ATOM 4141 O O . HIS B 1 241 ? 2.574 -8.914 -4.398 1 98.44 241 HIS B O 1
ATOM 4147 N N . ALA B 1 242 ? 3.789 -10.805 -4.363 1 98.69 242 ALA B N 1
ATOM 4148 C CA . ALA B 1 242 ? 2.996 -11.414 -3.295 1 98.69 242 ALA B CA 1
ATOM 4149 C C . ALA B 1 242 ? 2.967 -10.516 -2.059 1 98.69 242 ALA B C 1
ATOM 4151 O O . ALA B 1 242 ? 1.948 -10.43 -1.37 1 98.69 242 ALA B O 1
ATOM 4152 N N . ALA B 1 243 ? 4.059 -9.898 -1.765 1 98.31 243 ALA B N 1
ATOM 4153 C CA . ALA B 1 243 ? 4.148 -9.039 -0.586 1 98.31 243 ALA B CA 1
ATOM 4154 C C . ALA B 1 243 ? 3.113 -7.922 -0.642 1 98.31 243 ALA B C 1
ATOM 4156 O O . ALA B 1 243 ? 2.402 -7.676 0.334 1 98.31 243 ALA B O 1
ATOM 4157 N N . LEU B 1 244 ? 2.959 -7.234 -1.752 1 98.56 244 LEU B N 1
ATOM 4158 C CA . LEU B 1 244 ? 1.99 -6.148 -1.889 1 98.56 244 LEU B CA 1
ATOM 4159 C C . LEU B 1 244 ? 0.567 -6.699 -1.948 1 98.56 244 LEU B C 1
ATOM 4161 O O . LEU B 1 244 ? -0.34 -6.148 -1.32 1 98.56 244 LEU B O 1
ATOM 4165 N N . ILE B 1 245 ? 0.386 -7.754 -2.686 1 98.75 245 ILE B N 1
ATOM 4166 C CA . ILE B 1 245 ? -0.951 -8.32 -2.834 1 98.75 245 ILE B CA 1
ATOM 4167 C C . ILE B 1 245 ? -1.474 -8.773 -1.474 1 98.75 245 ILE B C 1
ATOM 4169 O O . ILE B 1 245 ? -2.662 -8.633 -1.18 1 98.75 245 ILE B O 1
ATOM 4173 N N . ARG B 1 246 ? -0.577 -9.336 -0.635 1 98.44 246 ARG B N 1
ATOM 4174 C CA . ARG B 1 246 ? -0.969 -9.711 0.719 1 98.44 246 ARG B CA 1
ATOM 4175 C C . ARG B 1 246 ? -1.488 -8.508 1.496 1 98.44 246 ARG B C 1
ATOM 4177 O O . ARG B 1 246 ? -2.48 -8.609 2.221 1 98.44 246 ARG B O 1
ATOM 4184 N N . GLU B 1 247 ? -0.834 -7.41 1.347 1 97.5 247 GLU B N 1
ATOM 4185 C CA . GLU B 1 247 ? -1.293 -6.188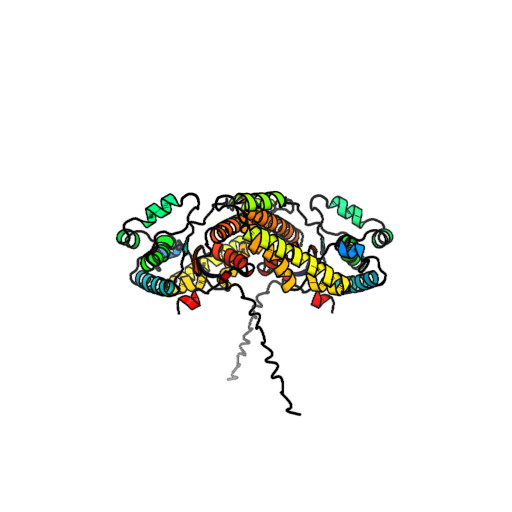 1.993 1 97.5 247 GLU B CA 1
ATOM 4186 C C . GLU B 1 247 ? -2.664 -5.766 1.472 1 97.5 247 GLU B C 1
ATOM 4188 O O . GLU B 1 247 ? -3.539 -5.379 2.25 1 97.5 247 GLU B O 1
ATOM 4193 N N . PHE B 1 248 ? -2.85 -5.82 0.177 1 98.69 248 PHE B N 1
ATOM 4194 C CA . PHE B 1 248 ? -4.137 -5.453 -0.4 1 98.69 248 PHE B CA 1
ATOM 4195 C C . PHE B 1 248 ? -5.25 -6.332 0.153 1 98.69 248 PHE B C 1
ATOM 4197 O O . PHE B 1 248 ? -6.293 -5.832 0.577 1 98.69 248 PHE B O 1
ATOM 4204 N N . ILE B 1 249 ? -4.973 -7.629 0.205 1 98.56 249 ILE B N 1
ATOM 4205 C CA . ILE B 1 249 ? -5.977 -8.594 0.635 1 98.56 249 ILE B CA 1
ATOM 4206 C C . ILE B 1 249 ? -6.344 -8.344 2.098 1 98.56 249 ILE B C 1
ATOM 4208 O O . ILE B 1 249 ? -7.5 -8.508 2.49 1 98.56 249 ILE B O 1
ATOM 4212 N N . SER B 1 250 ? -5.395 -7.902 2.908 1 97.06 250 SER B N 1
ATOM 4213 C CA . SER B 1 250 ? -5.633 -7.688 4.332 1 97.06 250 SER B CA 1
ATOM 4214 C C . SER B 1 250 ? -6.676 -6.598 4.559 1 97.06 250 SER B C 1
ATOM 4216 O O . SER B 1 250 ? -7.285 -6.527 5.629 1 97.06 250 SER B O 1
ATOM 4218 N N . HIS B 1 251 ? -6.977 -5.742 3.559 1 97.31 251 HIS B N 1
ATOM 4219 C CA . HIS B 1 251 ? -7.961 -4.676 3.676 1 97.31 251 HIS B CA 1
ATOM 4220 C C . HIS B 1 251 ? -9.242 -5.023 2.924 1 97.31 251 HIS B C 1
ATOM 4222 O O . HIS B 1 251 ? -10.141 -4.188 2.793 1 97.31 251 HIS B O 1
ATOM 4228 N N . ASP B 1 252 ? -9.344 -6.18 2.354 1 97.69 252 ASP B N 1
ATOM 4229 C CA . ASP B 1 252 ? -10.492 -6.664 1.602 1 97.69 252 ASP B CA 1
ATOM 4230 C C . ASP B 1 252 ? -11.211 -7.781 2.354 1 97.69 252 ASP B C 1
ATOM 4232 O O . ASP B 1 252 ? -10.766 -8.93 2.332 1 97.69 252 ASP B O 1
ATOM 4236 N N . PRO B 1 253 ? -12.297 -7.484 2.992 1 96.25 253 PRO B N 1
ATOM 4237 C CA . PRO B 1 253 ? -12.953 -8.461 3.859 1 96.25 253 PRO B CA 1
ATOM 4238 C C . PRO B 1 253 ? -13.617 -9.594 3.078 1 96.25 253 PRO B C 1
ATOM 4240 O O . PRO B 1 253 ? -14.141 -10.539 3.674 1 96.25 253 PRO B O 1
ATOM 4243 N N . THR B 1 254 ? -13.539 -9.555 1.752 1 96.88 254 THR B N 1
ATOM 4244 C CA . THR B 1 254 ? -14.07 -10.625 0.921 1 96.88 254 THR B CA 1
ATOM 4245 C C . THR B 1 254 ? -13.18 -11.867 1.006 1 96.88 254 THR B C 1
ATOM 4247 O O . THR B 1 254 ? -13.633 -12.984 0.753 1 96.88 254 THR B O 1
ATOM 4250 N N . PHE B 1 255 ? -11.953 -11.594 1.367 1 98.38 255 PHE B N 1
ATOM 4251 C CA . PHE B 1 255 ? -10.969 -12.664 1.317 1 98.38 255 PHE B CA 1
ATOM 4252 C C . PHE B 1 255 ? -10.359 -12.906 2.695 1 98.38 255 PHE B C 1
ATOM 4254 O O . PHE B 1 255 ? -10.359 -12.016 3.545 1 98.38 255 PHE B O 1
ATOM 4261 N N . GLU B 1 256 ? -9.961 -14.117 2.9 1 98.06 256 GLU B N 1
ATOM 4262 C CA . GLU B 1 256 ? -9.133 -14.523 4.035 1 98.06 256 GLU B CA 1
ATOM 4263 C C . GLU B 1 256 ? -7.871 -15.242 3.574 1 98.06 256 GLU B C 1
ATOM 4265 O O . GLU B 1 256 ? -7.938 -16.188 2.793 1 98.06 256 GLU B O 1
ATOM 4270 N N . LEU B 1 257 ? -6.77 -14.789 4.043 1 98.31 257 LEU B N 1
ATOM 4271 C CA . LEU B 1 257 ? -5.496 -15.391 3.666 1 98.31 257 LEU B CA 1
ATOM 4272 C C . LEU B 1 257 ? -5.25 -16.672 4.441 1 98.31 257 LEU B C 1
ATOM 4274 O O . LEU B 1 257 ? -5.512 -16.75 5.645 1 98.31 257 LEU B O 1
ATOM 4278 N N . VAL B 1 258 ? -4.801 -17.688 3.752 1 98.38 258 VAL B N 1
ATOM 4279 C CA . VAL B 1 258 ? -4.336 -18.938 4.359 1 98.38 258 VAL B CA 1
ATOM 4280 C C . VAL B 1 258 ? -2.826 -19.062 4.172 1 98.38 258 VAL B C 1
ATOM 4282 O O . VAL B 1 258 ? -2.324 -19 3.049 1 98.38 258 VAL B O 1
ATOM 4285 N N . ASP B 1 259 ? -2.145 -19.266 5.223 1 96.69 259 ASP B N 1
ATOM 4286 C CA . ASP B 1 259 ? -0.686 -19.312 5.195 1 96.69 259 ASP B CA 1
ATOM 4287 C C . ASP B 1 259 ? -0.197 -20.594 4.508 1 96.69 259 ASP B C 1
ATOM 4289 O O . ASP B 1 259 ? -0.745 -21.672 4.73 1 96.69 259 ASP B O 1
ATOM 4293 N N . LEU B 1 260 ? 0.841 -20.406 3.682 1 98.5 260 LEU B N 1
ATOM 4294 C CA . LEU B 1 260 ? 1.45 -21.562 3.031 1 98.5 260 LEU B CA 1
ATOM 4295 C C . LEU B 1 260 ? 1.909 -22.578 4.062 1 98.5 260 LEU B C 1
ATOM 4297 O O . LEU B 1 260 ? 1.764 -23.797 3.852 1 98.5 260 LEU B O 1
ATOM 4301 N N . ALA B 1 261 ? 2.451 -22.125 5.172 1 98.06 261 ALA B N 1
ATOM 4302 C CA . ALA B 1 261 ? 2.953 -23 6.227 1 98.06 261 ALA B CA 1
ATOM 4303 C C . ALA B 1 261 ? 1.841 -23.891 6.781 1 98.06 261 ALA B C 1
ATOM 4305 O O . ALA B 1 261 ? 2.082 -25.047 7.156 1 98.06 261 ALA B O 1
ATOM 4306 N N . THR B 1 262 ? 0.643 -23.344 6.855 1 98 262 THR B N 1
ATOM 4307 C CA . THR B 1 262 ? -0.504 -24.109 7.34 1 98 262 THR B CA 1
ATOM 4308 C C . THR B 1 262 ? -0.885 -25.203 6.355 1 98 262 THR B C 1
ATOM 4310 O O . THR B 1 262 ? -1.21 -26.328 6.758 1 98 262 THR B O 1
ATOM 4313 N N . VAL B 1 263 ? -0.772 -24.906 5.105 1 98.38 263 VAL B N 1
ATOM 4314 C CA . VAL B 1 263 ? -1.185 -25.844 4.059 1 98.38 263 VAL B CA 1
ATOM 4315 C C . VAL B 1 263 ? -0.144 -26.953 3.916 1 98.38 263 VAL B C 1
ATOM 4317 O O . VAL B 1 263 ? -0.488 -28.094 3.635 1 98.38 263 VAL B O 1
ATOM 4320 N N . LEU B 1 264 ? 1.146 -26.609 4.152 1 97.81 264 LEU B N 1
ATOM 4321 C CA . LEU B 1 264 ? 2.223 -27.562 3.91 1 97.81 264 LEU B CA 1
ATOM 4322 C C . LEU B 1 264 ? 2.498 -28.406 5.156 1 97.81 264 LEU B C 1
ATOM 4324 O O . LEU B 1 264 ? 3.385 -29.266 5.148 1 97.81 264 LEU B O 1
ATOM 4328 N N . LYS B 1 265 ? 1.83 -28.25 6.25 1 90.31 265 LYS B N 1
ATOM 4329 C CA . LYS B 1 265 ? 1.943 -29.109 7.43 1 90.31 265 LYS B CA 1
ATOM 4330 C C . LYS B 1 265 ? 1.324 -30.484 7.176 1 90.31 265 LYS B C 1
ATOM 4332 O O . LYS B 1 265 ? 0.361 -30.609 6.414 1 90.31 265 LYS B O 1
#

Foldseek 3Di:
DPPPPPPPPPPPPPPPVPPQAAFEEAEFAAAWQVDLDDVCVVVVLDHCQDPQNLVVLVLLLVLVVVVPFPAEEEADAQVCQVVQLVVLPPDLVVCCNPPRGCCNSHVSSNCVVNVHNGHGHQFDDDDQCVVLLVVQQVVQVVVVLNVVLVVLVVVVNVVSSVDNNPDHNVRNRQVLQDPVVLCSLLCCLVPRQCPGHDPVDRRSVVNSVRVLVRLVSSLVCVVVVQDPPTRYYYYYYHSSSSSNSVVVVVPPRNYDYDGSVVSSD/DPPPPPPPPPPPPPPPVPPQAAFEEAEFAAAWQVDLDDVCVVVVLDHCQDPQNLVVLVLLLVLVVVVPFPAEEEADAQVCQVVQLVVLPPDLVVCCNPPRGCCNSHVSSNCVVNVHNGHGHQFDDDDQCVVLLVVQQVVQVVVVLVVVLVVLVVVVNVVSSVDNNPDHNVRNRQVLQDPVVLCSLLCCLVPRQCPGHDPVDRRSVVNSVRVLVRLVSSLVCVVVVQDPPTRYYYYYYHSSSSSNSVVVVVPPRNYDYDGSVVSSD

Radius of gyration: 27.67 Å; Cα contacts (8 Å, |Δi|>4): 800; chains: 2; bounding box: 120×74×66 Å

Organism: Flavobacterium johnsoniae (strain ATCC 17061 / DSM 2064 / JCM 8514 / BCRC 14874 / CCUG 350202 / NBRC 14942 / NCIMB 11054 / UW101) (NCBI:txid376686)

InterPro domains:
  IPR043749 Protein of unknown function DUF5694 [PF18950] (80-264)

Secondary structure (DSSP, 8-state):
--------------------PPEEEEEEEE--SS---HHHHHHT---TTSHHHHHHHHHHHHHHHHH--SEEEEEEEGGGHHHHHHHHTS-HHHHHHH---HIIIIIIHHHHHTT-S--EEEE------HHHHHHHHHHTT-HHHHHHHHHHHHHHHHHHHHHHHH--HHHHHHHTTSHHHHHHHHHIIIIIGGG-S-TT--HHHHHHHHHHHHHHHHHHHHHHHS-TT--EEEEEEEHHHHHHHHHHHHT-TTEEE--HHHHT-/--------------------PPEEEEEEEE--SS---HHHHHHT---TTSHHHHHHHHHHHHHHHHH--SEEEEEEEGGGHHHHHHHHTS-HHHHHHH---HIIIIIIHHHHHTT-S--EEEE------HHHHHHHHHHTT-HHHHHHHHHHHHHHHHHHHHHHHH--HHHHHHHTTSHHHHHHHHHIIIIIGGG-S-TT--HHHHHHHHHHHHHHHHHHHHHHHS-TT--EEEEEEEHHHHHHHHHHHHT-TTEEE--HHHHT-

pLDDT: mean 91.28, std 16.28, range [32.12, 98.94]

Nearest PDB structures (foldseek):
  3nwj-assembly3_A  TM=2.393E-01  e=5.275E+00  Arabidopsis thaliana
  3nwj-assembly3_B  TM=2.172E-01  e=4.987E+00  Arabidopsis thaliana
  3nwj-assembly3_B  TM=2.171E-01  e=5.192E+00  Arabidopsis thaliana
  3nwj-assembly3_A  TM=2.393E-01  e=5.494E+00  Arabidopsis thaliana

Sequence (530 aa):
MQKIILLLALLTFNLSSSQIKKKQVLLIGTFHYANPGLDVAQLNSFSIMSEKSQKELEIMSDKIKKFGPDKIFVEWEFSKQTDLDKFYNKNTDSLFKNNKSEITQLALRTAKKLNHKKLYGMNLYTPFRYDSLMMAMEKANQKDLIQRNKVVTENFEKQHNEKIRKSSLQEMMLYYNTKQSENENIQWYLEVANRGGNPDDFTGASLVANWYKRNLYMYSLIQKLTESTDNKIMILVGAGHAALIREFISHDPTFELVDLATVLKMQKIILLLALLTFNLSSSQIKKKQVLLIGTFHYANPGLDVAQLNSFSIMSEKSQKELEIMSDKIKKFGPDKIFVEWEFSKQTDLDKFYNKNTDSLFKNNKSEITQLALRTAKKLNHKKLYGMNLYTPFRYDSLMMAMEKANQKDLIQRNKVVTENFEKQHNEKIRKSSLQEMMLYYNTKQSENENIQWYLEVANRGGNPDDFTGASLVANWYKRNLYMYSLIQKLTESTDNKIMILVGAGHAALIREFISHDPTFELVDLATVLK

=== Feature glossary ===
Each block in this record encodes a different view of the same protein. In brief:

Predicted aligned error. PAE(i, j) answers: if I align the predicted and true structures on residue i, how far off (in Å) do I expect residue j to be? A block-diagonal PAE matrix with low values on the blocks and high values off-diagonal is the signature of a multi-domain protein with confidently predicted domains but uncertain inter-domain orientation.

Contact-map, Ramachandran, and PAE plots. Plot images: a contact map (which residues are close in 3D, as an N×N binary image), a Ramachandran scatter (backbone torsion angles, revealing secondary-structure composition at a glance), and — for AlphaFold structures — a PAE heatmap (pairwise prediction confidence).

Backbone torsions (φ/ψ). φ (phi) and ψ (psi) are the two rotatable backbone dihedrals per residue: φ is the C(i-1)–N–Cα–C torsion, ψ is the N–Cα–C–N(i+1) torsion, both in degrees on (−180°, 180°]. α-helical residues cluster near (−60°, −45°); β-strand residues near (−120°, +130°). A Ramachandran plot is simply a scatter of (φ, ψ) for every residue.

Foldseek 3Di. A 3Di character summarizes, for each residue, the relative orientation of the Cα frame of its nearest spatial neighbor. Because it encodes fold topology rather than chemistry, 3Di alignments detect remote structural similarity that sequence alignment misses.

Radius of gyration, Cα contacts, bounding box. Three whole-structure scalars: the radius of gyration (RMS distance of Cα from centroid, in Å), the count of Cα–Cα contacts (pairs closer than 8 Å and separated by more than four residues in sequence — i.e. tertiary, not local, contacts), and the bounding-box dimensions. Together they distinguish compact globular folds from extended fibres or disordered chains.

Sequence. Sequence gives the chain of amino acids in standard one-letter code (A=alanine, C=cysteine, …, Y=tyrosine), read N→C. It is the only feature that is directly encoded by the gene; all structural features are derived from the folded form of this sequence.

mmCIF coordinates. Atomic coordinates in PDBx/mmCIF format — the same representation the Protein Data Bank distributes. Each line of the _atom_site loop places one backbone atom in Cartesian space (units: ångströms, origin: arbitrary).

Secondary structure (3-state, P-SEA). Three-state secondary structure (P-SEA) collapses the eight DSSP classes into helix (a), strand (b), and coil (c). P-SEA assigns these from Cα geometry alone — distances and angles — without requiring backbone oxygens, so it works on any Cα trace.

InterPro / GO / CATH / organism. Functional annotations link the protein to curated databases. InterPro entries identify conserved domains and families by matching the sequence against member-database signatures (Pfam, PROSITE, CDD, …). Gene Ontology (GO) terms describe molecular function, biological process, and cellular component in a controlled vocabulary. CATH places the structure in a hierarchical fold classification (Class/Architecture/Topology/Homologous-superfamily). The organism is the source species.

B-factor. B-factor (Debye–Waller factor) reflects atomic displacement in the crystal lattice. It is an experimental observable (units Å²), not a prediction; low values mean the atom is pinned down, high values mean it moves or is heterogeneous across the crystal.

Rendered structure images. Structure images are PyMOL renders from six orthogonal camera directions. Cartoon representation draws helices as coils and strands as arrows; sticks shows the backbone as bonds; surface shows the solvent-excluded envelope. Rainbow coloring maps sequence position to hue (blue→red, N→C); chain coloring assigns a distinct color per polypeptide.

Solvent-accessible surface area. Solvent-accessible surface area (SASA) is the area in Å² traced out by the centre of a 1.4 Å probe sphere (a water molecule) rolled over the protein's van der Waals surface (Shrake–Rupley / Lee–Richards construction). Buried residues have near-zero SASA; fully exposed residues can exceed 200 Å². The total SASA scales roughly with the number of surface residues.

Secondary structure (8-state, DSSP). The SS8 string is DSSP's per-residue secondary-structure call. α-helix (H) means an i→i+4 H-bond ladder; β-strand (E) means the residue participates in a β-sheet; 3₁₀ (G) and π (I) are tighter and wider helices; T/S are turns/bends; '-' is loop.

pLDDT. For AlphaFold models, the B-factor field carries pLDDT — the model's own estimate of local accuracy o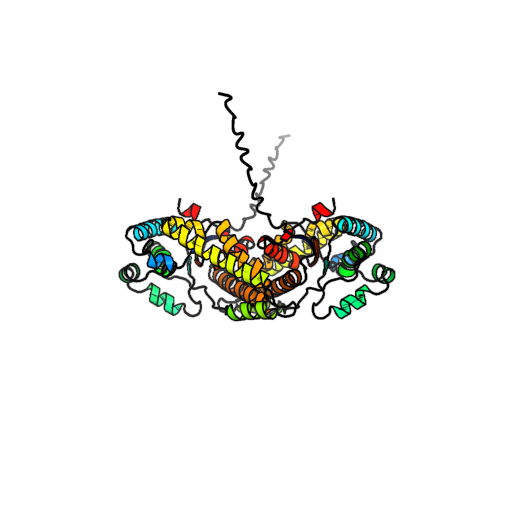n a 0–100 scale. Regions with pLDDT<50 should be treated as essentially unmodeled; they often correspond to intrinsically disordered segments.

Nearest PDB structures. Nearest PDB neighbors are the top structural matches found by Foldseek when searching this structure against the entire Protein Data Bank. Each hit reports a TM-score (0 to 1; >0.5 almost always implies the same fold) and an E-value. These are *structural* homologs — they may share no detectable sequence similarity.